Protein AF-0000000084530576 (afdb_homodimer)

Structure (mmCIF, N/CA/C/O backbone):
data_AF-0000000084530576-model_v1
#
loop_
_entity.id
_entity.type
_entity.pdbx_description
1 polymer Reductase
#
loop_
_atom_site.group_PDB
_atom_site.id
_atom_site.type_symbol
_atom_site.label_atom_id
_atom_site.label_alt_id
_atom_site.label_comp_id
_atom_site.label_asym_id
_atom_site.label_entity_id
_atom_site.label_seq_id
_atom_site.pdbx_PDB_ins_code
_atom_site.Cartn_x
_atom_site.Cartn_y
_atom_site.Cartn_z
_atom_site.occupancy
_atom_site.B_iso_or_equiv
_atom_site.auth_seq_id
_atom_site.auth_comp_id
_atom_site.auth_asym_id
_atom_site.auth_atom_id
_atom_site.pdbx_PDB_model_num
ATOM 1 N N . MET A 1 1 ? -6.867 36.406 1.87 1 74.62 1 MET A N 1
ATOM 2 C CA . MET A 1 1 ? -5.438 36.406 1.568 1 74.62 1 MET A CA 1
ATOM 3 C C . MET A 1 1 ? -5.199 36.562 0.07 1 74.62 1 MET A C 1
ATOM 5 O O . MET A 1 1 ? -6.004 36.094 -0.743 1 74.62 1 MET A O 1
ATOM 9 N N . ASP A 1 2 ? -4.359 37.438 -0.36 1 89.12 2 ASP A N 1
ATOM 10 C CA . ASP A 1 2 ? -4.094 37.719 -1.767 1 89.12 2 ASP A CA 1
ATOM 11 C C . ASP A 1 2 ? -2.906 36.906 -2.279 1 89.12 2 ASP A C 1
ATOM 13 O O . ASP A 1 2 ? -1.899 37.469 -2.709 1 89.12 2 ASP A O 1
ATOM 17 N N . VAL A 1 3 ? -3.014 35.625 -2.092 1 96.62 3 VAL A N 1
ATOM 18 C CA . VAL A 1 3 ? -1.92 34.75 -2.521 1 96.62 3 VAL A CA 1
ATOM 19 C C . VAL A 1 3 ? -2.428 33.75 -3.557 1 96.62 3 VAL A C 1
ATOM 21 O O . VAL A 1 3 ? -3.607 33.406 -3.557 1 96.62 3 VAL A O 1
ATOM 24 N N . ASP A 1 4 ? -1.547 33.344 -4.441 1 98.38 4 ASP A N 1
ATOM 25 C CA . ASP A 1 4 ? -1.799 32.312 -5.422 1 98.38 4 ASP A CA 1
ATOM 26 C C . ASP A 1 4 ? -1.25 30.969 -4.941 1 98.38 4 ASP A C 1
ATOM 28 O O . ASP A 1 4 ? -0.038 30.797 -4.793 1 98.38 4 ASP A O 1
ATOM 32 N N . VAL A 1 5 ? -2.182 30 -4.789 1 98.62 5 VAL A N 1
ATOM 33 C CA . VAL A 1 5 ? -1.772 28.719 -4.23 1 98.62 5 VAL A CA 1
ATOM 34 C C . VAL A 1 5 ? -2.143 27.594 -5.199 1 98.62 5 VAL A C 1
ATOM 36 O O . VAL A 1 5 ? -3.264 27.547 -5.707 1 98.62 5 VAL A O 1
ATOM 39 N N . CYS A 1 6 ? -1.216 26.734 -5.496 1 98.62 6 CYS A N 1
ATOM 40 C CA . CYS A 1 6 ? -1.462 25.516 -6.25 1 98.62 6 CYS A CA 1
ATOM 41 C C . CYS A 1 6 ? -1.593 24.312 -5.32 1 98.62 6 CYS A C 1
ATOM 43 O O . CYS A 1 6 ? -0.731 24.078 -4.469 1 98.62 6 CYS A O 1
ATOM 45 N N . VAL A 1 7 ? -2.699 23.594 -5.453 1 98.44 7 VAL A N 1
ATOM 46 C CA . VAL A 1 7 ? -2.891 22.344 -4.707 1 98.44 7 VAL A CA 1
ATOM 47 C C . VAL A 1 7 ? -2.822 21.156 -5.656 1 98.44 7 VAL A C 1
ATOM 49 O O . VAL A 1 7 ? -3.605 21.062 -6.605 1 98.44 7 VAL A O 1
ATOM 52 N N . ILE A 1 8 ? -1.842 20.281 -5.449 1 97.5 8 ILE A N 1
ATOM 53 C CA . ILE A 1 8 ? -1.765 19.047 -6.215 1 97.5 8 ILE A CA 1
ATOM 54 C C . ILE A 1 8 ? -2.545 17.953 -5.496 1 97.5 8 ILE A C 1
ATOM 56 O O . ILE A 1 8 ? -2.295 17.672 -4.32 1 97.5 8 ILE A O 1
ATOM 60 N N . GLY A 1 9 ? -3.455 17.281 -6.184 1 94.38 9 GLY A N 1
ATOM 61 C CA . GLY A 1 9 ? -4.426 16.406 -5.551 1 94.38 9 GLY A CA 1
ATOM 62 C C . GLY A 1 9 ? -5.637 17.141 -5.016 1 94.38 9 GLY A C 1
ATOM 63 O O . GLY A 1 9 ? -6.277 17.906 -5.738 1 94.38 9 GLY A O 1
ATOM 64 N N . GLY A 1 10 ? -6.027 16.875 -3.857 1 89.81 10 GLY A N 1
ATOM 65 C CA . GLY A 1 10 ? -7.039 17.641 -3.139 1 89.81 10 GLY A CA 1
ATOM 66 C C . GLY A 1 10 ? -8.453 17.203 -3.475 1 89.81 10 GLY A C 1
ATOM 67 O O . GLY A 1 10 ? -9.406 17.938 -3.209 1 89.81 10 GLY A O 1
ATOM 68 N N . SER A 1 11 ? -8.633 16.031 -4.023 1 82.75 11 SER A N 1
ATOM 69 C CA . SER A 1 11 ? -9.953 15.609 -4.496 1 82.75 11 SER A CA 1
ATOM 70 C C . SER A 1 11 ? -10.773 14.992 -3.373 1 82.75 11 SER A C 1
ATOM 72 O O . SER A 1 11 ? -11.992 14.867 -3.484 1 82.75 11 SER A O 1
ATOM 74 N N . ARG A 1 12 ? -10.133 14.641 -2.283 1 81.69 12 ARG A N 1
ATOM 75 C CA . ARG A 1 12 ? -10.875 13.891 -1.278 1 81.69 12 ARG A CA 1
ATOM 76 C C . ARG A 1 12 ? -10.477 14.32 0.13 1 81.69 12 ARG A C 1
ATOM 78 O O . ARG A 1 12 ? -9.414 14.906 0.33 1 81.69 12 ARG A O 1
ATOM 85 N N . TYR A 1 13 ? -11.414 14.016 0.934 1 88.06 13 TYR A N 1
ATOM 86 C CA . TYR A 1 13 ? -11.156 14.07 2.367 1 88.06 13 TYR A CA 1
ATOM 87 C C . TYR A 1 13 ? -10.703 15.461 2.791 1 88.06 13 TYR A C 1
ATOM 89 O O . TYR A 1 13 ? -11.406 16.453 2.541 1 88.06 13 TYR A O 1
ATOM 97 N N . PHE A 1 14 ? -9.586 15.555 3.484 1 93.06 14 PHE A N 1
ATOM 98 C CA . PHE A 1 14 ? -9.203 16.859 3.99 1 93.06 14 PHE A CA 1
ATOM 99 C C . PHE A 1 14 ? -8.531 17.688 2.896 1 93.06 14 PHE A C 1
ATOM 101 O O . PHE A 1 14 ? -8.367 18.906 3.039 1 93.06 14 PHE A O 1
ATOM 108 N N . GLY A 1 15 ? -8.219 17.078 1.794 1 93.75 15 GLY A N 1
ATOM 109 C CA . GLY A 1 15 ? -7.738 17.828 0.647 1 93.75 15 GLY A CA 1
ATOM 110 C C . GLY A 1 15 ? -8.781 18.75 0.059 1 93.75 15 GLY A C 1
ATOM 111 O O . GLY A 1 15 ? -8.469 19.891 -0.308 1 93.75 15 GLY A O 1
ATOM 112 N N . ARG A 1 16 ? -9.93 18.234 -0.009 1 92.75 16 ARG A N 1
ATOM 113 C CA . ARG A 1 16 ? -11.023 19.078 -0.497 1 92.75 16 ARG A CA 1
ATOM 114 C C . ARG A 1 16 ? -11.289 20.25 0.453 1 92.75 16 ARG A C 1
ATOM 116 O O . ARG A 1 16 ? -11.469 21.375 0.014 1 92.75 16 ARG A O 1
ATOM 123 N N . ARG A 1 17 ? -11.336 19.953 1.714 1 94.88 17 ARG A N 1
ATOM 124 C CA . ARG A 1 17 ? -11.531 20.969 2.729 1 94.88 17 ARG A CA 1
ATOM 125 C C . ARG A 1 17 ? -10.438 22.031 2.664 1 94.88 17 ARG A C 1
ATOM 127 O O . ARG A 1 17 ? -10.688 23.219 2.877 1 94.88 17 ARG A O 1
ATOM 134 N N . LEU A 1 18 ? -9.258 21.594 2.402 1 97.69 18 LEU A N 1
ATOM 135 C CA . LEU A 1 18 ? -8.125 22.516 2.246 1 97.69 18 LEU A CA 1
ATOM 136 C C . LEU A 1 18 ? -8.391 23.516 1.132 1 97.69 18 LEU A C 1
ATOM 138 O O . LEU A 1 18 ? -8.18 24.719 1.314 1 97.69 18 LEU A O 1
ATOM 142 N N . ILE A 1 19 ? -8.859 23.016 0.015 1 97.44 19 ILE A N 1
ATOM 143 C CA . ILE A 1 19 ? -9.148 23.875 -1.129 1 97.44 19 ILE A CA 1
ATOM 144 C C . ILE A 1 19 ? -10.203 24.906 -0.746 1 97.44 19 ILE A C 1
ATOM 146 O O . ILE A 1 19 ? -10.055 26.094 -1.036 1 97.44 19 ILE A O 1
ATOM 150 N N . GLU A 1 20 ? -11.203 24.484 -0.047 1 96.25 20 GLU A N 1
ATOM 151 C CA . GLU A 1 20 ? -12.281 25.375 0.386 1 96.25 20 GLU A CA 1
ATOM 152 C C . GLU A 1 20 ? -11.766 26.406 1.387 1 96.25 20 GLU A C 1
ATOM 154 O O . GLU A 1 20 ? -12.125 27.594 1.308 1 96.25 20 GLU A O 1
ATOM 159 N N . GLU A 1 21 ? -10.953 25.953 2.314 1 96.56 21 GLU A N 1
ATOM 160 C CA . GLU A 1 21 ? -10.367 26.844 3.303 1 96.56 21 GLU A CA 1
ATOM 161 C C . GLU A 1 21 ? -9.555 27.953 2.631 1 96.56 21 GLU A C 1
ATOM 163 O O . GLU A 1 21 ? -9.672 29.125 2.99 1 96.56 21 GLU A O 1
ATOM 168 N N . LEU A 1 22 ? -8.734 27.609 1.677 1 97.94 22 LEU A N 1
ATOM 169 C CA . LEU A 1 22 ? -7.898 28.562 0.954 1 97.94 22 LEU A CA 1
ATOM 170 C C . LEU A 1 22 ? -8.75 29.547 0.164 1 97.94 22 LEU A C 1
ATOM 172 O O . LEU A 1 22 ? -8.547 30.766 0.248 1 97.94 22 LEU A O 1
ATOM 176 N N . ARG A 1 23 ? -9.719 29.047 -0.549 1 96.88 23 ARG A N 1
ATOM 177 C CA . ARG A 1 23 ? -10.625 29.859 -1.346 1 96.88 23 ARG A CA 1
ATOM 178 C C . ARG A 1 23 ? -11.367 30.859 -0.471 1 96.88 23 ARG A C 1
ATOM 180 O O . ARG A 1 23 ? -11.422 32.062 -0.79 1 96.88 23 ARG A O 1
ATOM 187 N N . ASP A 1 24 ? -11.867 30.391 0.587 1 96.12 24 ASP A N 1
ATOM 188 C CA . ASP A 1 24 ? -12.688 31.219 1.469 1 96.12 24 ASP A CA 1
ATOM 189 C C . ASP A 1 24 ? -11.836 32.281 2.18 1 96.12 24 ASP A C 1
ATOM 191 O O . ASP A 1 24 ? -12.352 33.312 2.617 1 96.12 24 ASP A O 1
ATOM 195 N N . ALA A 1 25 ? -10.617 32 2.312 1 96.12 25 ALA A N 1
ATOM 196 C CA . ALA A 1 25 ? -9.688 32.969 2.918 1 96.12 25 ALA A CA 1
ATOM 197 C C . ALA A 1 25 ? -9.242 34 1.902 1 96.12 25 ALA A C 1
ATOM 199 O O . ALA A 1 25 ? -8.469 34.906 2.234 1 96.12 25 ALA A O 1
ATOM 200 N N . GLY A 1 26 ? -9.633 33.812 0.616 1 96.44 26 GLY A N 1
ATOM 201 C CA . GLY A 1 26 ? -9.375 34.844 -0.383 1 96.44 26 GLY A CA 1
ATOM 202 C C . GLY A 1 26 ? -8.227 34.5 -1.309 1 96.44 26 GLY A C 1
ATOM 203 O O . GLY A 1 26 ? -7.824 35.344 -2.135 1 96.44 26 GLY A O 1
ATOM 204 N N . ALA A 1 27 ? -7.684 33.312 -1.252 1 97.88 27 ALA A N 1
ATOM 205 C CA . ALA A 1 27 ? -6.59 32.906 -2.131 1 97.88 27 ALA A CA 1
ATOM 206 C C . ALA A 1 27 ? -7.102 32.594 -3.529 1 97.88 27 ALA A C 1
ATOM 208 O O . ALA A 1 27 ? -8.258 32.188 -3.693 1 97.88 27 ALA A O 1
ATOM 209 N N . THR A 1 28 ? -6.297 32.906 -4.508 1 98.25 28 THR A N 1
ATOM 210 C CA . THR A 1 28 ? -6.496 32.312 -5.828 1 98.25 28 THR A CA 1
ATOM 211 C C . THR A 1 28 ? -5.969 30.875 -5.863 1 98.25 28 THR A C 1
ATOM 213 O O . THR A 1 28 ? -4.77 30.656 -5.691 1 98.25 28 THR A O 1
ATOM 216 N N . VAL A 1 29 ? -6.91 29.922 -6.094 1 98.38 29 VAL A N 1
ATOM 217 C CA . VAL A 1 29 ? -6.531 28.516 -5.941 1 98.38 29 VAL A CA 1
ATOM 218 C C . VAL A 1 29 ? -6.543 27.828 -7.301 1 98.38 29 VAL A C 1
ATOM 220 O O . VAL A 1 29 ? -7.516 27.938 -8.055 1 98.38 29 VAL A O 1
ATOM 223 N N . THR A 1 30 ? -5.461 27.141 -7.668 1 98.25 30 THR A N 1
ATOM 224 C CA . THR A 1 30 ? -5.359 26.219 -8.789 1 98.25 30 THR A CA 1
ATOM 225 C C . THR A 1 30 ? -5.188 24.781 -8.289 1 98.25 30 THR A C 1
ATOM 227 O O . THR A 1 30 ? -4.312 24.5 -7.465 1 98.25 30 THR A O 1
ATOM 230 N N . VAL A 1 31 ? -6.043 23.938 -8.781 1 98.06 31 VAL A N 1
ATOM 231 C CA . VAL A 1 31 ? -5.977 22.531 -8.406 1 98.06 31 VAL A CA 1
ATOM 232 C C . VAL A 1 31 ? -5.445 21.703 -9.578 1 98.06 31 VAL A C 1
ATOM 234 O O . VAL A 1 31 ? -5.887 21.875 -10.719 1 98.06 31 VAL A O 1
ATOM 237 N N . VAL A 1 32 ? -4.457 20.797 -9.297 1 97 32 VAL A N 1
ATOM 238 C CA . VAL A 1 32 ? -3.9 19.906 -10.305 1 97 32 VAL A CA 1
ATOM 239 C C . VAL A 1 32 ? -4.152 18.453 -9.906 1 97 32 VAL A C 1
ATOM 241 O O . VAL A 1 32 ? -3.654 17.984 -8.875 1 97 32 VAL A O 1
ATOM 244 N N . ASN A 1 33 ? -4.844 17.75 -10.617 1 93.25 33 ASN A N 1
ATOM 245 C CA . ASN A 1 33 ? -5.031 16.312 -10.414 1 93.25 33 ASN A CA 1
ATOM 246 C C . ASN A 1 33 ? -5.57 15.641 -11.664 1 93.25 33 ASN A C 1
ATOM 248 O O . ASN A 1 33 ? -5.684 16.266 -12.719 1 93.25 33 ASN A O 1
ATOM 252 N N . ARG A 1 34 ? -5.895 14.352 -11.625 1 82.94 34 ARG A N 1
ATOM 253 C CA . ARG A 1 34 ? -6.273 13.547 -12.789 1 82.94 34 ARG A CA 1
ATOM 254 C C . ARG A 1 34 ? -7.738 13.758 -13.148 1 82.94 34 ARG A C 1
ATOM 256 O O . ARG A 1 34 ? -8.195 13.32 -14.203 1 82.94 34 ARG A O 1
ATOM 263 N N . GLY A 1 35 ? -8.5 14.391 -12.312 1 81.06 35 GLY A N 1
ATOM 264 C CA . GLY A 1 35 ? -9.875 14.766 -12.625 1 81.06 35 GLY A CA 1
AT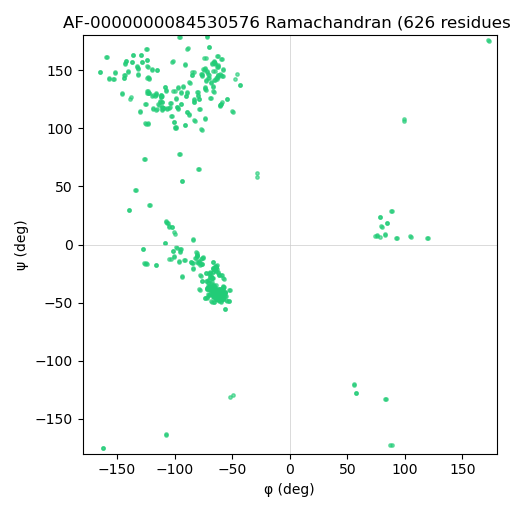OM 265 C C . GLY A 1 35 ? -10.875 13.688 -12.281 1 81.06 35 GLY A C 1
ATOM 266 O O . GLY A 1 35 ? -11.898 13.539 -12.953 1 81.06 35 GLY A O 1
ATOM 267 N N . SER A 1 36 ? -10.57 12.898 -11.297 1 73.62 36 SER A N 1
ATOM 268 C CA . SER A 1 36 ? -11.492 11.844 -10.883 1 73.62 36 SER A CA 1
ATOM 269 C C . SER A 1 36 ? -12.734 12.438 -10.227 1 73.62 36 SER A C 1
ATOM 271 O O . SER A 1 36 ? -13.797 11.805 -10.219 1 73.62 36 SER A O 1
ATOM 273 N N . THR A 1 37 ? -12.594 13.609 -9.617 1 78.94 37 THR A N 1
ATOM 274 C CA . THR A 1 37 ? -13.695 14.344 -9 1 78.94 37 THR A CA 1
ATOM 275 C C . THR A 1 37 ? -13.672 15.805 -9.43 1 78.94 37 THR A C 1
ATOM 277 O O . THR A 1 37 ? -12.602 16.375 -9.648 1 78.94 37 THR A O 1
ATOM 280 N N . PRO A 1 38 ? -14.859 16.297 -9.539 1 86 38 PRO A N 1
ATOM 281 C CA . PRO A 1 38 ? -14.891 17.719 -9.875 1 86 38 PRO A CA 1
ATOM 282 C C . PRO A 1 38 ? -14.25 18.594 -8.805 1 86 38 PRO A C 1
ATOM 284 O O . PRO A 1 38 ? -14.391 18.312 -7.609 1 86 38 PRO A O 1
ATOM 287 N N . ALA A 1 39 ? -13.602 19.641 -9.289 1 90.19 39 ALA A N 1
ATOM 288 C CA . ALA A 1 39 ? -13.047 20.609 -8.352 1 90.19 39 ALA A CA 1
ATOM 289 C C . ALA A 1 39 ? -14.148 21.469 -7.734 1 90.19 39 ALA A C 1
ATOM 291 O O . ALA A 1 39 ? -15.188 21.688 -8.352 1 90.19 39 ALA A O 1
ATOM 292 N N . PRO A 1 40 ? -13.938 21.953 -6.523 1 91.56 40 PRO A N 1
ATOM 293 C CA . PRO A 1 40 ? -14.898 22.891 -5.949 1 91.56 40 PRO A CA 1
ATOM 294 C C . PRO A 1 40 ? -15.086 24.141 -6.801 1 91.56 40 PRO A C 1
ATOM 296 O O . PRO A 1 40 ? -14.164 24.562 -7.508 1 91.56 40 PRO A O 1
ATOM 299 N N . PRO A 1 41 ? -16.312 24.719 -6.723 1 93.25 41 PRO A N 1
ATOM 300 C CA . PRO A 1 41 ? -16.516 25.969 -7.469 1 93.25 41 PRO A CA 1
ATOM 301 C C . PRO A 1 41 ? -15.57 27.078 -7.027 1 93.25 41 PRO A C 1
ATOM 303 O O . PRO A 1 41 ? -15.211 27.172 -5.848 1 93.25 41 PRO A O 1
ATOM 306 N N . GLY A 1 42 ? -15.172 27.906 -7.977 1 95.31 42 GLY A N 1
ATOM 307 C CA . GLY A 1 42 ? -14.398 29.094 -7.641 1 95.31 42 GLY A CA 1
ATOM 308 C C . GLY A 1 42 ? -12.906 28.859 -7.719 1 95.31 42 GLY A C 1
ATOM 309 O O . GLY A 1 42 ? -12.117 29.75 -7.371 1 95.31 42 GLY A O 1
ATOM 310 N N . VAL A 1 43 ? -12.492 27.641 -8.188 1 96.81 43 VAL A N 1
ATOM 311 C CA . VAL A 1 43 ? -11.062 27.375 -8.312 1 96.81 43 VAL A CA 1
ATOM 312 C C . VAL A 1 43 ? -10.727 26.984 -9.742 1 96.81 43 VAL A C 1
ATOM 314 O O . VAL A 1 43 ? -11.609 26.594 -10.508 1 96.81 43 VAL A O 1
ATOM 317 N N . THR A 1 44 ? -9.516 27.234 -10.18 1 97.25 44 THR A N 1
ATOM 318 C CA . THR A 1 44 ? -9.016 26.766 -11.469 1 97.25 44 THR A CA 1
ATOM 319 C C . THR A 1 44 ? -8.586 25.312 -11.398 1 97.25 44 THR A C 1
ATOM 321 O O . THR A 1 44 ? -7.891 24.906 -10.469 1 97.25 44 THR A O 1
ATOM 324 N N . HIS A 1 45 ? -9.062 24.562 -12.352 1 97.44 45 HIS A N 1
ATOM 325 C CA . HIS A 1 45 ? -8.719 23.141 -12.391 1 97.44 45 HIS A CA 1
ATOM 326 C C . HIS A 1 45 ? -7.84 22.828 -13.594 1 97.44 45 HIS A C 1
ATOM 328 O O . HIS A 1 45 ? -8.219 23.078 -14.734 1 97.44 45 HIS A O 1
ATOM 334 N N . LEU A 1 46 ? -6.691 22.266 -13.344 1 97.12 46 LEU A N 1
ATOM 335 C CA . LEU A 1 46 ? -5.789 21.75 -14.359 1 97.12 46 LEU A CA 1
ATOM 336 C C . LEU A 1 46 ? -5.711 20.219 -14.281 1 97.12 46 LEU A C 1
ATOM 338 O O . LEU A 1 46 ? -5.387 19.672 -13.227 1 97.12 46 LEU A O 1
ATOM 342 N N . ARG A 1 47 ? -5.926 19.594 -15.391 1 94 47 ARG A N 1
ATOM 343 C CA . ARG A 1 47 ? -5.906 18.125 -15.414 1 94 47 ARG A CA 1
ATOM 344 C C . ARG A 1 47 ? -4.531 17.609 -15.812 1 94 47 ARG A C 1
ATOM 346 O O . ARG A 1 47 ? -4.027 17.922 -16.891 1 94 47 ARG A O 1
ATOM 353 N N . ALA A 1 48 ? -3.885 16.812 -14.93 1 92.56 48 ALA A N 1
ATOM 354 C CA . ALA A 1 48 ? -2.598 16.172 -15.211 1 92.56 48 ALA A CA 1
ATOM 355 C C . ALA A 1 48 ? -2.301 15.062 -14.211 1 92.56 48 ALA A C 1
ATOM 357 O O . ALA A 1 48 ? -2.721 15.133 -13.055 1 92.56 48 ALA A O 1
ATOM 358 N N . ASP A 1 49 ? -1.592 14.07 -14.703 1 85.5 49 ASP A N 1
ATOM 359 C CA . ASP A 1 49 ? -0.993 13.07 -13.836 1 85.5 49 ASP A CA 1
ATOM 360 C C . ASP A 1 49 ? 0.339 13.555 -13.266 1 85.5 49 ASP A C 1
ATOM 362 O O . ASP A 1 49 ? 1.272 13.836 -14.016 1 85.5 49 ASP A O 1
ATOM 366 N N . ARG A 1 50 ? 0.388 13.57 -11.969 1 90.56 50 ARG A N 1
ATOM 367 C CA . ARG A 1 50 ? 1.582 14.117 -11.328 1 90.56 50 ARG A CA 1
ATOM 368 C C . ARG A 1 50 ? 2.809 13.266 -11.648 1 90.56 50 ARG A C 1
ATOM 370 O O . ARG A 1 50 ? 3.943 13.727 -11.5 1 90.56 50 ARG A O 1
ATOM 377 N N . ASN A 1 51 ? 2.617 12.023 -12.016 1 85.81 51 ASN A N 1
ATOM 378 C CA . ASN A 1 51 ? 3.729 11.133 -12.32 1 85.81 51 ASN A CA 1
ATOM 379 C C . ASN A 1 51 ? 4.289 11.383 -13.719 1 85.81 51 ASN A C 1
ATOM 381 O O . ASN A 1 51 ? 5.359 10.891 -14.062 1 85.81 51 ASN A O 1
ATOM 385 N N . ASP A 1 52 ? 3.588 12.07 -14.461 1 86.44 52 ASP A N 1
ATOM 386 C CA . ASP A 1 52 ? 4.004 12.422 -15.812 1 86.44 52 ASP A CA 1
ATOM 387 C C . ASP A 1 52 ? 4.57 13.844 -15.859 1 86.44 52 ASP A C 1
ATOM 389 O O . ASP A 1 52 ? 3.814 14.812 -15.961 1 86.44 52 ASP A O 1
ATOM 393 N N . GLU A 1 53 ? 5.863 13.938 -15.859 1 92.94 53 GLU A N 1
ATOM 394 C CA . GLU A 1 53 ? 6.527 15.234 -15.797 1 92.94 53 GLU A CA 1
ATOM 395 C C . GLU A 1 53 ? 6.125 16.125 -16.969 1 92.94 53 GLU A C 1
ATOM 397 O O . GLU A 1 53 ? 5.855 17.312 -16.797 1 92.94 53 GLU A O 1
ATOM 402 N N . GLY A 1 54 ? 6.109 15.523 -18.172 1 93.44 54 GLY A N 1
ATOM 403 C CA . GLY A 1 54 ? 5.711 16.281 -19.359 1 93.44 54 GLY A CA 1
ATOM 404 C C . GLY A 1 54 ? 4.293 16.828 -19.266 1 93.44 54 GLY A C 1
ATOM 405 O O . GLY A 1 54 ? 4.051 18 -19.562 1 93.44 54 GLY A O 1
ATOM 406 N N . ALA A 1 55 ? 3.385 15.984 -18.844 1 89.44 55 ALA A N 1
ATOM 407 C CA . ALA A 1 55 ? 1.986 16.375 -18.703 1 89.44 55 ALA A CA 1
ATOM 408 C C . ALA A 1 55 ? 1.832 17.469 -17.656 1 89.44 55 ALA A C 1
ATOM 410 O O . ALA A 1 55 ? 1.038 18.406 -17.828 1 89.44 55 ALA A O 1
ATOM 411 N N . LEU A 1 56 ? 2.58 17.375 -16.594 1 95.06 56 LEU A N 1
ATOM 412 C CA . LEU A 1 56 ? 2.533 18.375 -15.523 1 95.06 56 LEU A CA 1
ATOM 413 C C . LEU A 1 56 ? 3.023 19.734 -16.016 1 95.06 56 LEU A C 1
ATOM 415 O O . LEU A 1 56 ? 2.379 20.75 -15.781 1 95.06 56 LEU A O 1
ATOM 419 N N . ARG A 1 57 ? 4.086 19.75 -16.719 1 96.69 57 ARG A N 1
ATOM 420 C CA . ARG A 1 57 ? 4.633 20.984 -17.266 1 96.69 57 ARG A CA 1
ATOM 421 C C . ARG A 1 57 ? 3.658 21.625 -18.234 1 96.69 57 ARG A C 1
ATOM 423 O O . ARG A 1 57 ? 3.459 22.844 -18.219 1 96.69 57 ARG A O 1
ATOM 430 N N . ALA A 1 58 ? 3.129 20.766 -19.078 1 96.38 58 ALA A N 1
ATOM 431 C CA . ALA A 1 58 ? 2.191 21.266 -20.078 1 96.38 58 ALA A CA 1
ATOM 432 C C . ALA A 1 58 ? 0.968 21.891 -19.406 1 96.38 58 ALA A C 1
ATOM 434 O O . ALA A 1 58 ? 0.518 22.969 -19.812 1 96.38 58 ALA A O 1
ATOM 435 N N . ALA A 1 59 ? 0.444 21.234 -18.422 1 96.69 59 ALA A N 1
ATOM 436 C CA . ALA A 1 59 ? -0.755 21.719 -17.734 1 96.69 59 ALA A CA 1
ATOM 437 C C . ALA A 1 59 ? -0.49 23.031 -17.016 1 96.69 59 ALA A C 1
ATOM 439 O O . ALA A 1 59 ? -1.345 23.922 -17 1 96.69 59 ALA A O 1
ATOM 440 N N . LEU A 1 60 ? 0.654 23.141 -16.422 1 97.69 60 LEU A N 1
ATOM 441 C CA . LEU A 1 60 ? 0.994 24.312 -15.633 1 97.69 60 LEU A CA 1
ATOM 442 C C . LEU A 1 60 ? 1.343 25.5 -16.547 1 97.69 60 LEU A C 1
ATOM 444 O O . LEU A 1 60 ? 1.188 26.656 -16.141 1 97.69 60 LEU A O 1
ATOM 448 N N . ALA A 1 61 ? 1.911 25.156 -17.703 1 96.19 61 ALA A N 1
ATOM 449 C CA . ALA A 1 61 ? 2.35 26.203 -18.625 1 96.19 61 ALA A CA 1
ATOM 450 C C . ALA A 1 61 ? 3.309 27.172 -17.953 1 96.19 61 ALA A C 1
ATOM 452 O O . ALA A 1 61 ? 4.316 26.766 -17.375 1 96.19 61 ALA A O 1
ATOM 453 N N . ASP A 1 62 ? 2.879 28.516 -17.953 1 96.38 62 ASP A N 1
ATOM 454 C CA . ASP A 1 62 ? 3.781 29.516 -17.406 1 96.38 62 ASP A CA 1
ATOM 455 C C . ASP A 1 62 ? 3.301 30 -16.031 1 96.38 62 ASP A C 1
ATOM 457 O O . ASP A 1 62 ? 3.783 31.016 -15.523 1 96.38 62 ASP A O 1
ATOM 461 N N . ARG A 1 63 ? 2.484 29.266 -15.445 1 98 63 ARG A N 1
ATOM 462 C CA . ARG A 1 63 ? 1.907 29.688 -14.172 1 98 63 ARG A CA 1
ATOM 463 C C . ARG A 1 63 ? 2.949 29.641 -13.055 1 98 63 ARG A C 1
ATOM 465 O O . ARG A 1 63 ? 3.795 28.75 -13.023 1 98 63 ARG A O 1
ATOM 472 N N . ARG A 1 64 ? 2.793 30.656 -12.188 1 98.31 64 ARG A N 1
ATOM 473 C CA . ARG A 1 64 ? 3.582 30.734 -10.961 1 98.31 64 ARG A CA 1
ATOM 474 C C . ARG A 1 64 ? 2.68 30.828 -9.734 1 98.31 64 ARG A C 1
ATOM 476 O O . ARG A 1 64 ? 1.533 31.266 -9.836 1 98.31 64 ARG A O 1
ATOM 483 N N . PHE A 1 65 ? 3.258 30.469 -8.586 1 98.75 65 PHE A N 1
ATOM 484 C CA . PHE A 1 65 ? 2.469 30.422 -7.363 1 98.75 65 PHE A CA 1
ATOM 485 C C . PHE A 1 65 ? 3.271 30.953 -6.18 1 98.75 65 PHE A C 1
ATOM 487 O O . PHE A 1 65 ? 4.496 30.812 -6.148 1 98.75 65 PHE A O 1
ATOM 494 N N . ASP A 1 66 ? 2.559 31.531 -5.254 1 98.5 66 ASP A N 1
ATOM 495 C CA . ASP A 1 66 ? 3.209 31.922 -4.004 1 98.5 66 ASP A CA 1
ATOM 496 C C . ASP A 1 66 ? 3.559 30.688 -3.17 1 98.5 66 ASP A C 1
ATOM 498 O O . ASP A 1 66 ? 4.562 30.688 -2.451 1 98.5 66 ASP A O 1
ATOM 502 N N . ALA A 1 67 ? 2.703 29.672 -3.287 1 98.69 67 ALA A N 1
ATOM 503 C CA . ALA A 1 67 ? 2.932 28.406 -2.584 1 98.69 67 ALA A CA 1
ATOM 504 C C . ALA A 1 67 ? 2.309 27.234 -3.342 1 98.69 67 ALA A C 1
ATOM 506 O O . ALA A 1 67 ? 1.301 27.406 -4.031 1 98.69 67 ALA A O 1
ATOM 507 N N . VAL A 1 68 ? 2.924 26.094 -3.227 1 98.81 68 VAL A N 1
ATOM 508 C CA . VAL A 1 68 ? 2.383 24.828 -3.701 1 98.81 68 VAL A CA 1
ATOM 509 C C . VAL A 1 68 ? 2.16 23.875 -2.521 1 98.81 68 VAL A C 1
ATOM 511 O O . VAL A 1 68 ? 3.039 23.734 -1.668 1 98.81 68 VAL A O 1
ATOM 514 N N . ILE A 1 69 ? 0.958 23.328 -2.424 1 98.81 69 ILE A N 1
ATOM 515 C CA . ILE A 1 69 ? 0.652 22.297 -1.432 1 98.81 69 ILE A CA 1
ATOM 516 C C . ILE A 1 69 ? 0.431 20.953 -2.129 1 98.81 69 ILE A C 1
ATOM 518 O O . ILE A 1 69 ? -0.53 20.797 -2.885 1 98.81 69 ILE A O 1
ATOM 522 N N . ASP A 1 70 ? 1.293 20.016 -1.847 1 98.44 70 ASP A N 1
ATOM 523 C CA . ASP A 1 70 ? 1.274 18.703 -2.492 1 98.44 70 ASP A CA 1
ATOM 524 C C . ASP A 1 70 ? 0.669 17.641 -1.571 1 98.44 70 ASP A C 1
ATOM 526 O O . ASP A 1 70 ? 1.315 17.203 -0.621 1 98.44 70 ASP A O 1
ATOM 530 N N . GLN A 1 71 ? -0.534 17.172 -1.952 1 96.38 71 GLN A N 1
ATOM 531 C CA . GLN A 1 71 ? -1.287 16.25 -1.109 1 96.38 71 GLN A CA 1
ATOM 532 C C . GLN A 1 71 ? -1.023 14.797 -1.509 1 96.38 71 GLN A C 1
ATOM 534 O O . GLN A 1 71 ? -1.438 13.867 -0.81 1 96.38 71 GLN A O 1
ATOM 539 N N . VAL A 1 72 ? -0.236 14.609 -2.596 1 94.81 72 VAL A N 1
ATOM 540 C CA . VAL A 1 72 ? -0.218 13.258 -3.143 1 94.81 72 VAL A CA 1
ATOM 541 C C . VAL A 1 72 ? 1.204 12.883 -3.557 1 94.81 72 VAL A C 1
ATOM 543 O O . VAL A 1 72 ? 1.403 12.164 -4.535 1 94.81 72 VAL A O 1
ATOM 546 N N . CYS A 1 73 ? 2.182 13.398 -2.938 1 96.38 73 CYS A N 1
ATOM 547 C CA . CYS A 1 73 ? 3.566 12.977 -3.127 1 96.38 73 CYS A CA 1
ATOM 548 C C . CYS A 1 73 ? 3.928 11.844 -2.172 1 96.38 73 CYS A C 1
ATOM 550 O O . CYS A 1 73 ? 4.062 12.062 -0.966 1 96.38 73 CYS A O 1
ATOM 552 N N . TYR A 1 74 ? 4.207 10.633 -2.729 1 94.94 74 TYR A N 1
ATOM 553 C CA . TYR A 1 74 ? 4.344 9.453 -1.879 1 94.94 74 TYR A CA 1
ATOM 554 C C . TYR A 1 74 ? 5.762 8.898 -1.947 1 94.94 74 TYR A C 1
ATOM 556 O O . TYR A 1 74 ? 6.164 8.102 -1.095 1 94.94 74 TYR A O 1
ATOM 564 N N . THR A 1 75 ? 6.539 9.273 -2.969 1 95.94 75 THR A N 1
ATOM 565 C CA . THR A 1 75 ? 7.824 8.633 -3.217 1 95.94 75 THR A CA 1
ATOM 566 C C . THR A 1 75 ? 8.891 9.672 -3.543 1 95.94 75 THR A C 1
ATOM 568 O O . THR A 1 75 ? 8.57 10.805 -3.912 1 95.94 75 THR A O 1
ATOM 571 N N . PRO A 1 76 ? 10.211 9.258 -3.441 1 97.44 76 PRO A N 1
ATOM 572 C CA . PRO A 1 76 ? 11.266 10.203 -3.807 1 97.44 76 PRO A CA 1
ATOM 573 C C . PRO A 1 76 ? 11.297 10.508 -5.301 1 97.44 76 PRO A C 1
ATOM 575 O O . PRO A 1 76 ? 11.727 11.594 -5.707 1 97.44 76 PRO A O 1
ATOM 578 N N . VAL A 1 77 ? 10.836 9.586 -6.102 1 95.5 77 VAL A N 1
ATOM 579 C CA . VAL A 1 77 ? 10.781 9.828 -7.539 1 95.5 77 VAL A CA 1
ATOM 580 C C . VAL A 1 77 ? 9.781 10.938 -7.836 1 95.5 77 VAL A C 1
ATOM 582 O O . VAL A 1 77 ? 10.062 11.844 -8.625 1 95.5 77 VAL A O 1
ATOM 585 N N . GLN A 1 78 ? 8.664 10.844 -7.219 1 96.12 78 GLN A N 1
ATOM 586 C CA . GLN A 1 78 ? 7.664 11.898 -7.363 1 96.12 78 GLN A CA 1
ATOM 587 C C . GLN A 1 78 ? 8.188 13.234 -6.852 1 96.12 78 GLN A C 1
ATOM 589 O O . GLN A 1 78 ? 7.941 14.281 -7.457 1 96.12 78 GLN A O 1
ATOM 594 N N . ALA A 1 79 ? 8.906 13.188 -5.719 1 98.44 79 ALA A N 1
ATOM 595 C CA . ALA A 1 79 ? 9.508 14.391 -5.141 1 98.44 79 ALA A CA 1
ATOM 596 C C . ALA A 1 79 ? 10.516 15.016 -6.105 1 98.44 79 ALA A C 1
ATOM 598 O O . ALA A 1 79 ? 10.555 16.234 -6.262 1 98.44 79 ALA A O 1
ATOM 599 N N . ALA A 1 80 ? 11.258 14.211 -6.754 1 98.12 80 ALA A N 1
ATOM 600 C CA . ALA A 1 80 ? 12.25 14.695 -7.715 1 98.12 80 ALA A CA 1
ATOM 601 C C . ALA A 1 80 ? 11.57 15.383 -8.891 1 98.12 80 ALA A C 1
ATOM 603 O O . ALA A 1 80 ? 12.016 16.453 -9.336 1 98.12 80 ALA A O 1
ATOM 604 N N . VAL A 1 81 ? 10.555 14.789 -9.367 1 97.25 81 VAL A N 1
ATOM 605 C CA . VAL A 1 81 ? 9.789 15.391 -10.461 1 97.25 81 VAL A CA 1
ATOM 606 C C . VAL A 1 81 ? 9.25 16.75 -10.023 1 97.25 81 VAL A C 1
ATOM 608 O O . VAL A 1 81 ? 9.359 17.734 -10.766 1 97.25 81 VAL A O 1
ATOM 611 N N . ALA A 1 82 ? 8.703 16.797 -8.844 1 98.25 82 ALA A N 1
ATOM 612 C CA . ALA A 1 82 ? 8.148 18.047 -8.328 1 98.25 82 ALA A CA 1
ATOM 613 C C . ALA A 1 82 ? 9.234 19.125 -8.211 1 98.25 82 ALA A C 1
ATOM 615 O O . ALA A 1 82 ? 9.016 20.281 -8.562 1 98.25 82 ALA A O 1
ATOM 616 N N . ALA A 1 83 ? 10.383 18.75 -7.715 1 98.56 83 ALA A N 1
ATOM 617 C CA . ALA A 1 83 ? 11.492 19.688 -7.562 1 98.56 83 ALA A CA 1
ATOM 618 C C . ALA A 1 83 ? 11.883 20.297 -8.906 1 98.56 83 ALA A C 1
ATOM 620 O O . ALA A 1 83 ? 12.156 21.5 -8.992 1 98.56 83 ALA A O 1
ATOM 621 N N . ARG A 1 84 ? 11.867 19.469 -9.945 1 98.06 84 ARG A N 1
ATOM 622 C CA . ARG A 1 84 ? 12.227 19.953 -11.273 1 98.06 84 ARG A CA 1
ATOM 623 C C . ARG A 1 84 ? 11.125 20.828 -11.859 1 98.06 84 ARG A C 1
ATOM 625 O O . ARG A 1 84 ? 11.398 21.922 -12.359 1 98.06 84 ARG A O 1
ATOM 632 N N . VAL A 1 85 ? 9.914 20.406 -11.766 1 98.12 85 VAL A N 1
ATOM 633 C CA . VAL A 1 85 ? 8.789 21.047 -12.438 1 98.12 85 VAL A CA 1
ATOM 634 C C . VAL A 1 85 ? 8.492 22.391 -11.781 1 98.12 85 VAL A C 1
ATOM 636 O O . VAL A 1 85 ? 8.156 23.359 -12.469 1 98.12 85 VAL A O 1
ATOM 639 N N . PHE A 1 86 ? 8.656 22.453 -10.516 1 98.44 86 PHE A N 1
ATOM 640 C CA . PHE A 1 86 ? 8.234 23.656 -9.812 1 98.44 86 PHE A CA 1
ATOM 641 C C . PHE A 1 86 ? 9.422 24.562 -9.523 1 98.44 86 PHE A C 1
ATOM 643 O O . PHE A 1 86 ? 9.289 25.547 -8.805 1 98.44 86 PHE A O 1
ATOM 650 N N . ALA A 1 87 ? 10.516 24.109 -10.203 1 96.94 87 ALA A N 1
ATOM 651 C CA . ALA A 1 87 ? 11.664 25 -10.133 1 96.94 87 ALA A CA 1
ATOM 652 C C . ALA A 1 87 ? 11.336 26.359 -10.727 1 96.94 87 ALA A C 1
ATOM 654 O O . ALA A 1 87 ? 10.844 26.453 -11.852 1 96.94 87 ALA A O 1
ATOM 655 N N . ASP A 1 88 ? 11.398 27.422 -10 1 95.88 88 ASP A N 1
ATOM 656 C CA . ASP A 1 88 ? 11.18 28.812 -10.391 1 95.88 88 ASP A CA 1
ATOM 657 C C . ASP A 1 88 ? 9.688 29.125 -10.508 1 95.88 88 ASP A C 1
ATOM 659 O O . ASP A 1 88 ? 9.297 30.141 -11.102 1 95.88 88 ASP A O 1
ATOM 663 N N . ARG A 1 89 ? 8.867 28.188 -10.125 1 98.25 89 ARG A N 1
ATOM 664 C CA . ARG A 1 89 ? 7.426 28.406 -10.203 1 98.25 89 ARG A CA 1
ATOM 665 C C . ARG A 1 89 ? 6.844 28.719 -8.828 1 98.25 89 ARG A C 1
ATOM 667 O O . ARG A 1 89 ? 5.703 29.172 -8.719 1 98.25 89 ARG A O 1
ATOM 674 N N . THR A 1 90 ? 7.605 28.5 -7.848 1 98.62 90 THR A N 1
ATOM 675 C CA . THR A 1 90 ? 7.148 28.797 -6.496 1 98.62 90 THR A CA 1
ATOM 676 C C . THR A 1 90 ? 8.336 29 -5.555 1 98.62 90 THR A C 1
ATOM 678 O O . THR A 1 90 ? 9.352 28.312 -5.68 1 98.62 90 THR A O 1
ATOM 681 N N . PRO A 1 91 ? 8.266 29.891 -4.656 1 98.19 91 PRO A N 1
ATOM 682 C CA . PRO A 1 91 ? 9.297 30 -3.625 1 98.19 91 PRO A CA 1
ATOM 683 C C . PRO A 1 91 ? 9.078 29.062 -2.447 1 98.19 91 PRO A C 1
ATOM 685 O O . PRO A 1 91 ? 9.969 28.875 -1.621 1 98.19 91 PRO A O 1
ATOM 688 N N . ARG A 1 92 ? 7.863 28.531 -2.338 1 98.5 92 ARG A N 1
ATOM 689 C CA . ARG A 1 92 ? 7.488 27.766 -1.15 1 98.5 92 ARG A CA 1
ATOM 690 C C . ARG A 1 92 ? 6.703 26.516 -1.525 1 98.5 92 ARG A C 1
ATOM 692 O O . ARG A 1 92 ? 5.707 26.594 -2.25 1 98.5 92 ARG A O 1
ATOM 699 N N . TYR A 1 93 ? 7.137 25.359 -1.058 1 98.81 93 TYR A N 1
ATOM 700 C CA . TYR A 1 93 ? 6.531 24.062 -1.329 1 98.81 93 TYR A CA 1
ATOM 701 C C . TYR A 1 93 ? 6.215 23.328 -0.032 1 98.81 93 TYR A C 1
ATOM 703 O O . TYR A 1 93 ? 7.105 23.094 0.79 1 98.81 93 TYR A O 1
ATOM 711 N N . LEU A 1 94 ? 4.898 23.016 0.132 1 98.81 94 LEU A N 1
ATOM 712 C CA . LEU A 1 94 ? 4.441 22.266 1.294 1 98.81 94 LEU A CA 1
ATOM 713 C C . LEU A 1 94 ? 4.152 20.812 0.921 1 98.81 94 LEU A C 1
ATOM 715 O O . LEU A 1 94 ? 3.338 20.547 0.034 1 98.81 94 LEU A O 1
ATOM 719 N N . LEU A 1 95 ? 4.824 19.906 1.585 1 98.75 95 LEU A N 1
ATOM 720 C CA . LEU A 1 95 ? 4.559 18.484 1.443 1 98.75 95 LEU A CA 1
ATOM 721 C C . LEU A 1 95 ? 3.646 17.984 2.559 1 98.75 95 LEU A C 1
ATOM 723 O O . LEU A 1 95 ? 3.984 18.094 3.738 1 98.75 95 LEU A O 1
ATOM 727 N N . THR A 1 96 ? 2.473 17.516 2.164 1 98.19 96 THR A N 1
ATOM 728 C CA . THR A 1 96 ? 1.667 16.797 3.139 1 98.19 96 THR A CA 1
ATOM 729 C C . THR A 1 96 ? 2.254 15.406 3.404 1 98.19 96 THR A C 1
ATOM 731 O O . THR A 1 96 ? 2.195 14.531 2.543 1 98.19 96 THR A O 1
ATOM 734 N N . SER A 1 97 ? 2.807 15.273 4.566 1 98.06 97 SER A N 1
ATOM 735 C CA . SER A 1 97 ? 3.43 14.016 4.977 1 98.06 97 SER A CA 1
ATOM 736 C C . SER A 1 97 ? 2.59 13.297 6.031 1 98.06 97 SER A C 1
ATOM 738 O O . SER A 1 97 ? 1.375 13.492 6.098 1 98.06 97 SER A O 1
ATOM 740 N N . THR A 1 98 ? 3.186 12.344 6.723 1 96.88 98 THR A N 1
ATOM 741 C CA . THR A 1 98 ? 2.406 11.43 7.555 1 96.88 98 THR A CA 1
ATOM 742 C C . THR A 1 98 ? 3.166 11.086 8.836 1 96.88 98 THR A C 1
ATOM 744 O O . THR A 1 98 ? 4.398 11.117 8.859 1 96.88 98 THR A O 1
ATOM 747 N N . VAL A 1 99 ? 2.377 10.711 9.836 1 97.25 99 VAL A N 1
ATOM 748 C CA . VAL A 1 99 ? 2.93 10.227 11.094 1 97.25 99 VAL A CA 1
ATOM 749 C C . VAL A 1 99 ? 3.699 8.93 10.859 1 97.25 99 VAL A C 1
ATOM 751 O O . VAL A 1 99 ? 4.613 8.594 11.617 1 97.25 99 VAL A O 1
ATOM 754 N N . GLU A 1 100 ? 3.457 8.281 9.82 1 93 100 GLU A N 1
ATOM 755 C CA . GLU A 1 100 ? 4.062 6.984 9.531 1 93 100 GLU A CA 1
ATOM 756 C C . GLU A 1 100 ? 5.562 7.117 9.297 1 93 100 GLU A C 1
ATOM 758 O O . GLU A 1 100 ? 6.293 6.121 9.336 1 93 100 GLU A O 1
ATOM 763 N N . VAL A 1 101 ? 6.047 8.273 9.078 1 96.06 101 VAL A N 1
ATOM 764 C CA . VAL A 1 101 ? 7.484 8.453 8.898 1 96.06 101 VAL A CA 1
ATOM 765 C C . VAL A 1 101 ? 8.219 8.094 10.188 1 96.06 101 VAL A C 1
ATOM 767 O O . VAL A 1 101 ? 9.422 7.844 10.172 1 96.06 101 VAL A O 1
ATOM 770 N N . TYR A 1 102 ? 7.477 8.086 11.312 1 95 102 TYR A N 1
ATOM 771 C CA . TYR A 1 102 ? 8.055 7.793 12.617 1 95 102 TYR A CA 1
ATOM 772 C C . TYR A 1 102 ? 7.883 6.32 12.977 1 95 102 TYR A C 1
ATOM 774 O O . TYR A 1 102 ? 8.359 5.863 14.016 1 95 102 TYR A O 1
ATOM 782 N N . ALA A 1 103 ? 7.18 5.578 12.172 1 88 103 ALA A N 1
ATOM 783 C CA . ALA A 1 103 ? 6.734 4.234 12.539 1 88 103 ALA A CA 1
ATOM 784 C C . ALA A 1 103 ? 7.906 3.377 13.008 1 88 103 ALA A C 1
ATOM 786 O O . ALA A 1 103 ? 7.785 2.635 13.984 1 88 103 ALA A O 1
ATOM 787 N N . HIS A 1 104 ? 9.07 3.492 12.367 1 81.56 104 HIS A N 1
ATOM 788 C CA . HIS A 1 104 ? 10.219 2.65 12.672 1 81.56 104 HIS A CA 1
ATOM 789 C C . HIS A 1 104 ? 10.883 3.076 13.977 1 81.56 104 HIS A C 1
ATOM 791 O O . HIS A 1 104 ? 11.703 2.334 14.531 1 81.56 104 HIS A O 1
ATOM 797 N N . LEU A 1 105 ? 10.492 4.25 14.508 1 86.88 105 LEU A N 1
ATOM 798 C CA . LEU A 1 105 ? 11.055 4.77 15.75 1 86.88 105 LEU A CA 1
ATOM 799 C C . LEU A 1 105 ? 10.164 4.418 16.938 1 86.88 105 LEU A C 1
ATOM 801 O O . LEU A 1 105 ? 10.562 4.598 18.094 1 86.88 105 LEU A O 1
ATOM 805 N N . GLY A 1 106 ? 8.961 4.008 16.688 1 86.38 106 GLY A N 1
ATOM 806 C CA . GLY A 1 106 ? 7.992 3.729 17.734 1 86.38 106 GLY A CA 1
ATOM 807 C C . GLY A 1 106 ? 8.422 2.609 18.656 1 86.38 106 GLY A C 1
ATOM 808 O O . GLY A 1 106 ? 9.102 1.672 18.234 1 86.38 106 GLY A O 1
ATOM 809 N N . ARG A 1 107 ? 8.016 2.768 19.984 1 82.06 107 ARG A N 1
ATOM 810 C CA . ARG A 1 107 ? 8.234 1.756 21.016 1 82.06 107 ARG A CA 1
ATOM 811 C C . ARG A 1 107 ? 7.059 1.695 21.984 1 82.06 107 ARG A C 1
ATOM 813 O O . ARG A 1 107 ? 6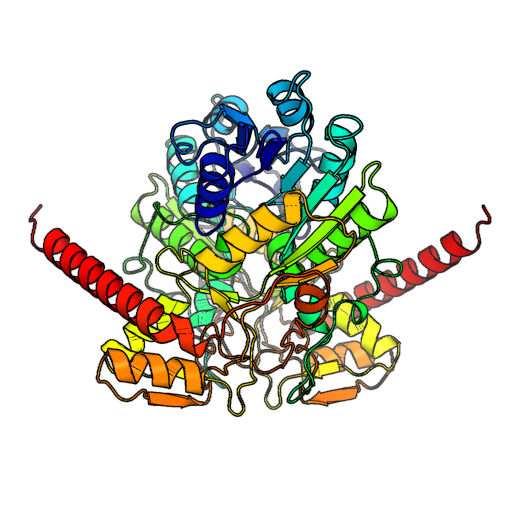.371 2.695 22.188 1 82.06 107 ARG A O 1
ATOM 820 N N . PRO A 1 108 ? 6.844 0.413 22.422 1 83.19 108 PRO A N 1
ATOM 821 C CA . PRO A 1 108 ? 5.789 0.367 23.438 1 83.19 108 PRO A CA 1
ATOM 822 C C . PRO A 1 108 ? 6.051 1.308 24.609 1 83.19 108 PRO A C 1
ATOM 824 O O . PRO A 1 108 ? 7.145 1.293 25.188 1 83.19 108 PRO A O 1
ATOM 827 N N . GLY A 1 109 ? 5.105 2.109 24.828 1 87 109 GLY A N 1
ATOM 828 C CA . GLY A 1 109 ? 5.207 3.021 25.969 1 87 109 GLY A CA 1
ATOM 829 C C . GLY A 1 109 ? 6.16 4.176 25.719 1 87 109 GLY A C 1
ATOM 830 O O . GLY A 1 109 ? 6.539 4.887 26.641 1 87 109 GLY A O 1
ATOM 831 N N . GLY A 1 110 ? 6.645 4.359 24.578 1 88.56 110 GLY A N 1
ATOM 832 C CA . GLY A 1 110 ? 7.578 5.426 24.25 1 88.56 110 GLY A CA 1
ATOM 833 C C . GLY A 1 110 ? 6.965 6.809 24.375 1 88.56 110 GLY A C 1
ATOM 834 O O . GLY A 1 110 ? 5.742 6.957 24.297 1 88.56 110 GLY A O 1
ATOM 835 N N . PRO A 1 111 ? 7.832 7.777 24.547 1 91.88 111 PRO A N 1
ATOM 836 C CA . PRO A 1 111 ? 7.348 9.156 24.609 1 91.88 111 PRO A CA 1
ATOM 837 C C . PRO A 1 111 ? 6.938 9.695 23.25 1 91.88 111 PRO A C 1
ATOM 839 O O . PRO A 1 111 ? 7.312 9.133 22.219 1 91.88 111 PRO A O 1
ATOM 842 N N . PRO A 1 112 ? 6.129 10.766 23.281 1 95.62 112 PRO A N 1
ATOM 843 C CA . PRO A 1 112 ? 5.82 11.414 22 1 95.62 112 PRO A CA 1
ATOM 844 C C . PRO A 1 112 ? 7.074 11.883 21.266 1 95.62 112 PRO A C 1
ATOM 846 O O . PRO A 1 112 ? 8.031 12.336 21.891 1 95.62 112 PRO A O 1
ATOM 849 N N . LEU A 1 113 ? 7.043 11.797 20 1 97 113 LEU A N 1
ATOM 850 C CA . LEU A 1 113 ? 8.211 12.102 19.172 1 97 113 LEU A CA 1
ATOM 851 C C . LEU A 1 113 ? 8.148 13.531 18.641 1 97 113 LEU A C 1
ATOM 853 O O . LEU A 1 113 ? 7.086 13.992 18.219 1 97 113 LEU A O 1
ATOM 857 N N . THR A 1 114 ? 9.25 14.234 18.719 1 98 114 THR A N 1
ATOM 858 C CA . THR A 1 114 ? 9.398 15.555 18.125 1 98 114 THR A CA 1
ATOM 859 C C . THR A 1 114 ? 9.891 15.453 16.688 1 98 114 THR A C 1
ATOM 861 O O . THR A 1 114 ? 10.328 14.383 16.25 1 98 114 THR A O 1
ATOM 864 N N . GLU A 1 115 ? 9.836 16.562 15.969 1 98.5 115 GLU A N 1
ATOM 865 C CA . GLU A 1 115 ? 10.25 16.594 14.57 1 98.5 115 GLU A CA 1
ATOM 866 C C . GLU A 1 115 ? 11.727 16.219 14.422 1 98.5 115 GLU A C 1
ATOM 868 O O . GLU A 1 115 ? 12.117 15.609 13.422 1 98.5 115 GLU A O 1
ATOM 873 N N . ALA A 1 116 ? 12.469 16.453 15.453 1 97 116 ALA A N 1
ATOM 874 C CA . ALA A 1 116 ? 13.914 16.25 15.414 1 97 116 ALA A CA 1
ATOM 875 C C . ALA A 1 116 ? 14.258 14.758 15.508 1 97 116 ALA A C 1
ATOM 877 O O . ALA A 1 116 ? 15.398 14.367 15.242 1 97 116 ALA A O 1
ATOM 878 N N . ALA A 1 117 ? 13.273 13.961 15.844 1 96.62 117 ALA A N 1
ATOM 879 C CA . ALA A 1 117 ? 13.516 12.531 15.977 1 96.62 117 ALA A CA 1
ATOM 880 C C . ALA A 1 117 ? 13.953 11.922 14.641 1 96.62 117 ALA A C 1
ATOM 882 O O . ALA A 1 117 ? 14.562 10.852 14.609 1 96.62 117 ALA A O 1
ATOM 883 N N . LEU A 1 118 ? 13.602 12.555 13.578 1 96.25 118 LEU A N 1
ATOM 884 C CA . LEU A 1 118 ? 14 12.109 12.242 1 96.25 118 LEU A CA 1
ATOM 885 C C . LEU A 1 118 ? 14.992 13.086 11.625 1 96.25 118 LEU A C 1
ATOM 887 O O . LEU A 1 118 ? 14.672 14.258 11.422 1 96.25 118 LEU A O 1
ATOM 891 N N . ASP A 1 119 ? 16.172 12.602 11.344 1 95.94 119 ASP A N 1
ATOM 892 C CA . ASP A 1 119 ? 17.188 13.422 10.703 1 95.94 119 ASP A CA 1
ATOM 893 C C . ASP A 1 119 ? 17.125 13.297 9.188 1 95.94 119 ASP A C 1
ATOM 895 O O . ASP A 1 119 ? 17.688 12.367 8.609 1 95.94 119 ASP A O 1
ATOM 899 N N . LEU A 1 120 ? 16.594 14.25 8.578 1 95.69 120 LEU A N 1
ATOM 900 C CA . LEU A 1 120 ? 16.359 14.219 7.137 1 95.69 120 LEU A CA 1
ATOM 901 C C . LEU A 1 120 ? 17.672 14.359 6.367 1 95.69 120 LEU A C 1
ATOM 903 O O . LEU A 1 120 ? 17.75 13.945 5.207 1 95.69 120 LEU A O 1
ATOM 907 N N . ALA A 1 121 ? 18.625 14.938 6.98 1 93.81 121 ALA A N 1
ATOM 908 C CA . ALA A 1 121 ? 19.922 15.078 6.336 1 93.81 121 ALA A CA 1
ATOM 909 C C . ALA A 1 121 ? 20.594 13.719 6.172 1 93.81 121 ALA A C 1
ATOM 911 O O . ALA A 1 121 ? 21.344 13.5 5.215 1 93.81 121 ALA A O 1
ATOM 912 N N . ALA A 1 122 ? 20.281 12.852 7.035 1 93.25 122 ALA A N 1
ATOM 913 C CA . ALA A 1 122 ? 20.938 11.547 7.055 1 93.25 122 ALA A CA 1
ATOM 914 C C . ALA A 1 122 ? 20.062 10.477 6.414 1 93.25 122 ALA A C 1
ATOM 916 O O . ALA A 1 122 ? 20.531 9.367 6.133 1 93.25 122 ALA A O 1
ATOM 917 N N . GLU A 1 123 ? 18.828 10.812 6.152 1 93.31 123 GLU A N 1
ATOM 918 C CA . GLU A 1 123 ? 17.906 9.836 5.594 1 93.31 123 GLU A CA 1
ATOM 919 C C . GLU A 1 123 ? 18.328 9.414 4.188 1 93.31 123 GLU A C 1
ATOM 921 O O . GLU A 1 123 ? 18.609 10.266 3.338 1 93.31 123 GLU A O 1
ATOM 926 N N . PRO A 1 124 ? 18.375 8.125 3.92 1 91.12 124 PRO A N 1
ATOM 927 C CA . PRO A 1 124 ? 18.734 7.684 2.57 1 91.12 124 PRO A CA 1
ATOM 928 C C . PRO A 1 124 ? 17.703 8.102 1.518 1 91.12 124 PRO A C 1
ATOM 930 O O . PRO A 1 124 ? 16.531 8.258 1.83 1 91.12 124 PRO A O 1
ATOM 933 N N . VAL A 1 125 ? 18.188 8.32 0.335 1 94.19 125 VAL A N 1
ATOM 934 C CA . VAL A 1 125 ? 17.375 8.555 -0.845 1 94.19 125 VAL A CA 1
ATOM 935 C C . VAL A 1 125 ? 17.828 7.645 -1.984 1 94.19 125 VAL A C 1
ATOM 937 O O . VAL A 1 125 ? 18.969 7.734 -2.439 1 94.19 125 VAL A O 1
ATOM 940 N N . ASP A 1 126 ? 16.953 6.711 -2.402 1 92.62 126 ASP A N 1
ATOM 941 C CA . ASP A 1 126 ? 17.281 5.77 -3.473 1 92.62 126 ASP A CA 1
ATOM 942 C C . ASP A 1 126 ? 16.219 5.832 -4.582 1 92.62 126 ASP A C 1
ATOM 944 O O . ASP A 1 126 ? 15.164 5.207 -4.477 1 92.62 126 ASP A O 1
ATOM 948 N N . LEU A 1 127 ? 16.562 6.445 -5.652 1 91.62 127 LEU A N 1
ATOM 949 C CA . LEU A 1 127 ? 15.633 6.66 -6.758 1 91.62 127 LEU A CA 1
ATOM 950 C C . LEU A 1 127 ? 15.523 5.41 -7.625 1 91.62 127 LEU A C 1
ATOM 952 O O . LEU A 1 127 ? 14.625 5.309 -8.461 1 91.62 127 LEU A O 1
ATOM 956 N N . GLN A 1 128 ? 16.359 4.469 -7.371 1 84.5 128 GLN A N 1
ATOM 957 C CA . GLN A 1 128 ? 16.438 3.309 -8.25 1 84.5 128 GLN A CA 1
ATOM 958 C C . GLN A 1 128 ? 15.516 2.191 -7.773 1 84.5 128 GLN A C 1
ATOM 960 O O . GLN A 1 128 ? 15.281 1.216 -8.492 1 84.5 128 GLN A O 1
ATOM 965 N N . LEU A 1 129 ? 15.031 2.303 -6.559 1 84.88 129 LEU A N 1
ATOM 966 C CA . LEU A 1 129 ? 14.055 1.326 -6.094 1 84.88 129 LEU A CA 1
ATOM 967 C C . LEU A 1 129 ? 12.789 1.376 -6.945 1 84.88 129 LEU A C 1
ATOM 969 O O . LEU A 1 129 ? 12.492 2.402 -7.559 1 84.88 129 LEU A O 1
ATOM 973 N N . PRO A 1 130 ? 12.031 0.315 -7.059 1 82.62 130 PRO A N 1
ATOM 974 C CA . PRO A 1 130 ? 10.891 0.266 -7.98 1 82.62 130 PRO A CA 1
ATOM 975 C C . PRO A 1 130 ? 9.664 0.988 -7.441 1 82.62 130 PRO A C 1
ATOM 977 O O . PRO A 1 130 ? 8.594 0.387 -7.32 1 82.62 130 PRO A O 1
ATOM 980 N N . TRP A 1 131 ? 9.789 2.205 -7.293 1 88 131 TRP A N 1
ATOM 981 C CA . TRP A 1 131 ? 8.758 3.041 -6.688 1 88 131 TRP A CA 1
ATOM 982 C C . TRP A 1 131 ? 7.512 3.088 -7.566 1 88 131 TRP A C 1
ATOM 984 O O . TRP A 1 131 ? 6.434 3.463 -7.105 1 88 131 TRP A O 1
ATOM 994 N N . HIS A 1 132 ? 7.609 2.801 -8.766 1 79 132 HIS A N 1
ATOM 995 C CA . HIS A 1 132 ? 6.48 2.826 -9.688 1 79 132 HIS A CA 1
ATOM 996 C C . HIS A 1 132 ? 5.605 1.589 -9.523 1 79 132 HIS A C 1
ATOM 998 O O . HIS A 1 132 ? 4.484 1.542 -10.031 1 79 132 HIS A O 1
ATOM 1004 N N . ASP A 1 133 ? 6.191 0.596 -8.883 1 78.69 133 ASP A N 1
ATOM 1005 C CA . ASP A 1 133 ? 5.43 -0.617 -8.594 1 78.69 133 ASP A CA 1
ATOM 1006 C C . ASP A 1 133 ? 4.508 -0.417 -7.395 1 78.69 133 ASP A C 1
ATOM 1008 O O . ASP A 1 133 ? 4.969 -0.107 -6.293 1 78.69 133 ASP A O 1
ATOM 1012 N N . GLN A 1 134 ? 3.256 -0.684 -7.633 1 77.81 134 GLN A N 1
ATOM 1013 C CA . GLN A 1 134 ? 2.25 -0.391 -6.617 1 77.81 134 GLN A CA 1
ATOM 1014 C C . GLN A 1 134 ? 2.459 -1.25 -5.371 1 77.81 134 GLN A C 1
ATOM 1016 O O . GLN A 1 134 ? 2.293 -0.774 -4.246 1 77.81 134 GLN A O 1
ATOM 1021 N N . GLN A 1 135 ? 2.738 -2.512 -5.566 1 77.25 135 GLN A N 1
ATOM 1022 C CA . GLN A 1 135 ? 2.971 -3.377 -4.414 1 77.25 135 GLN A CA 1
ATOM 1023 C C . GLN A 1 135 ? 4.168 -2.898 -3.6 1 77.25 135 GLN A C 1
ATOM 1025 O O . GLN A 1 135 ? 4.098 -2.816 -2.371 1 77.25 135 GLN A O 1
ATOM 1030 N N . PHE A 1 136 ? 5.238 -2.576 -4.328 1 84 136 PHE A N 1
ATOM 1031 C CA . PHE A 1 136 ? 6.438 -2.102 -3.645 1 84 136 PHE A CA 1
ATOM 1032 C C . PHE A 1 136 ? 6.148 -0.811 -2.887 1 84 136 PHE A C 1
ATOM 1034 O O . PHE A 1 136 ? 6.496 -0.685 -1.71 1 84 136 PHE A O 1
ATOM 1041 N N . ALA A 1 137 ? 5.52 0.091 -3.578 1 85.44 137 ALA A N 1
ATOM 1042 C CA . ALA A 1 137 ? 5.227 1.384 -2.965 1 85.44 137 ALA A CA 1
ATOM 1043 C C . ALA A 1 137 ? 4.328 1.219 -1.741 1 85.44 137 ALA A C 1
ATOM 1045 O O . ALA A 1 137 ? 4.504 1.913 -0.738 1 85.44 137 ALA A O 1
ATOM 1046 N N . SER A 1 138 ? 3.426 0.346 -1.818 1 81.31 138 SER A N 1
ATOM 1047 C CA . SER A 1 138 ? 2.521 0.078 -0.705 1 81.31 138 SER A CA 1
ATOM 1048 C C . SER A 1 138 ? 3.266 -0.522 0.482 1 81.31 138 SER A C 1
ATOM 1050 O O . SER A 1 138 ? 3.104 -0.069 1.617 1 81.31 138 SER A O 1
ATOM 1052 N N . ASP A 1 139 ? 4.137 -1.477 0.214 1 80.5 139 ASP A N 1
ATOM 1053 C CA . ASP A 1 139 ? 4.898 -2.166 1.25 1 80.5 139 ASP A CA 1
ATOM 1054 C C . ASP A 1 139 ? 5.887 -1.218 1.928 1 80.5 139 ASP A C 1
ATOM 1056 O O . ASP A 1 139 ? 6.305 -1.455 3.062 1 80.5 139 ASP A O 1
ATOM 1060 N N . HIS A 1 140 ? 6.234 -0.16 1.168 1 86.56 140 HIS A N 1
ATOM 1061 C CA . HIS A 1 140 ? 7.262 0.756 1.646 1 86.56 140 HIS A CA 1
ATOM 1062 C C . HIS A 1 140 ? 6.727 2.18 1.757 1 86.56 140 HIS A C 1
ATOM 1064 O O . HIS A 1 140 ? 7.465 3.145 1.555 1 86.56 140 HIS A O 1
ATOM 1070 N N . TYR A 1 141 ? 5.527 2.338 2.092 1 88.56 141 TYR A N 1
ATOM 1071 C CA . TYR A 1 141 ? 4.863 3.635 2.162 1 88.56 141 TYR A CA 1
ATOM 1072 C C . TYR A 1 141 ? 5.613 4.586 3.084 1 88.56 141 TYR A C 1
ATOM 1074 O O . TYR A 1 141 ? 5.961 5.699 2.689 1 88.56 141 TYR A O 1
ATOM 1082 N N . ALA A 1 142 ? 5.848 4.199 4.328 1 91.19 142 ALA A N 1
ATOM 1083 C CA . ALA A 1 142 ? 6.539 5.035 5.305 1 91.19 142 ALA A CA 1
ATOM 1084 C C . ALA A 1 142 ? 7.926 5.434 4.805 1 91.19 142 ALA A C 1
ATOM 1086 O O . ALA A 1 142 ? 8.312 6.602 4.891 1 91.19 142 ALA A O 1
ATOM 1087 N N . GLU A 1 143 ? 8.625 4.477 4.27 1 90.88 143 GLU A N 1
ATOM 1088 C CA . GLU A 1 143 ? 9.961 4.727 3.73 1 90.88 143 GLU A CA 1
ATOM 1089 C C . GLU A 1 143 ? 9.906 5.691 2.549 1 90.88 143 GLU A C 1
ATOM 1091 O O . GLU A 1 143 ? 10.742 6.586 2.43 1 90.88 143 GLU A O 1
ATOM 1096 N N . GLY A 1 144 ? 8.961 5.434 1.678 1 94.75 144 GLY A N 1
ATOM 1097 C CA . GLY A 1 144 ? 8.789 6.336 0.549 1 94.75 144 GLY A CA 1
ATOM 1098 C C . GLY A 1 144 ? 8.562 7.777 0.967 1 94.75 144 GLY A C 1
ATOM 1099 O O . GLY A 1 144 ? 9.188 8.688 0.425 1 94.75 144 GLY A O 1
ATOM 1100 N N . LYS A 1 145 ? 7.723 7.914 1.956 1 96.62 145 LYS A N 1
ATOM 1101 C CA . LYS A 1 145 ? 7.438 9.258 2.451 1 96.62 145 LYS A CA 1
ATOM 1102 C C . LYS A 1 145 ? 8.664 9.875 3.117 1 96.62 145 LYS A C 1
ATOM 1104 O O . LYS A 1 145 ? 8.938 11.062 2.947 1 96.62 145 LYS A O 1
ATOM 1109 N N . ARG A 1 146 ? 9.461 9.141 3.83 1 97.5 146 ARG A N 1
ATOM 1110 C CA . ARG A 1 146 ? 10.688 9.648 4.43 1 97.5 146 ARG A CA 1
ATOM 1111 C C . ARG A 1 146 ? 11.68 10.094 3.357 1 97.5 146 ARG A C 1
ATOM 1113 O O . ARG A 1 146 ? 12.281 11.164 3.473 1 97.5 146 ARG A O 1
ATOM 1120 N N . GLN A 1 147 ? 11.805 9.297 2.369 1 97.69 147 GLN A N 1
ATOM 1121 C CA . GLN A 1 147 ? 12.75 9.625 1.308 1 97.69 147 GLN A CA 1
ATOM 1122 C C . GLN A 1 147 ? 12.297 10.859 0.528 1 97.69 147 GLN A C 1
ATOM 1124 O O . GLN A 1 147 ? 13.125 11.656 0.083 1 97.69 147 GLN A O 1
ATOM 1129 N N . ALA A 1 148 ? 11 10.992 0.349 1 98.56 148 ALA A N 1
ATOM 1130 C CA . ALA A 1 148 ? 10.477 12.188 -0.305 1 98.56 148 ALA A CA 1
ATOM 1131 C C . ALA A 1 148 ? 10.805 13.445 0.506 1 98.56 148 ALA A C 1
ATOM 1133 O O . ALA A 1 148 ? 11.25 14.453 -0.047 1 98.56 148 ALA A O 1
ATOM 1134 N N . GLU A 1 149 ? 10.57 13.383 1.83 1 98.75 149 GLU A N 1
ATOM 1135 C CA . GLU A 1 149 ? 10.953 14.5 2.697 1 98.75 149 GLU A CA 1
ATOM 1136 C C . GLU A 1 149 ? 12.43 14.844 2.543 1 98.75 149 GLU A C 1
ATOM 1138 O O . GLU A 1 149 ? 12.781 16.016 2.398 1 98.75 149 GLU A O 1
ATOM 1143 N N . ALA A 1 150 ? 13.211 13.836 2.592 1 98.56 150 ALA A N 1
ATOM 1144 C CA . ALA A 1 150 ? 14.656 14.008 2.553 1 98.56 150 ALA A CA 1
ATOM 1145 C C . ALA A 1 150 ? 15.094 14.648 1.236 1 98.56 150 ALA A C 1
ATOM 1147 O O . ALA A 1 150 ? 15.875 15.602 1.23 1 98.56 150 ALA A O 1
ATOM 1148 N N . LEU A 1 151 ? 14.578 14.117 0.179 1 98.69 151 LEU A N 1
ATOM 1149 C CA . LEU A 1 151 ? 14.945 14.633 -1.136 1 98.69 151 LEU A CA 1
ATOM 1150 C C . LEU A 1 151 ? 14.586 16.109 -1.264 1 98.69 151 LEU A C 1
ATOM 1152 O O . LEU A 1 151 ? 15.422 16.922 -1.674 1 98.69 151 LEU A O 1
ATOM 1156 N N . LEU A 1 152 ? 13.383 16.469 -0.913 1 98.69 152 LEU A N 1
ATOM 1157 C CA . LEU A 1 152 ? 12.953 17.859 -1.035 1 98.69 152 LEU A CA 1
ATOM 1158 C C . LEU A 1 152 ? 13.773 18.766 -0.126 1 98.69 152 LEU A C 1
ATOM 1160 O O . LEU A 1 152 ? 14.18 19.859 -0.532 1 98.69 152 LEU A O 1
ATOM 1164 N N . THR A 1 153 ? 13.984 18.312 1.068 1 97.88 153 THR A N 1
ATOM 1165 C CA . THR A 1 153 ? 14.742 19.094 2.033 1 97.88 153 THR A CA 1
ATOM 1166 C C . THR A 1 153 ? 16.156 19.375 1.52 1 97.88 153 THR A C 1
ATOM 1168 O O . THR A 1 153 ? 16.656 20.484 1.651 1 97.88 153 THR A O 1
ATOM 1171 N N . ARG A 1 154 ? 16.766 18.469 0.894 1 97.56 154 ARG A N 1
ATOM 1172 C CA . ARG A 1 154 ? 18.188 18.562 0.547 1 97.56 154 ARG A CA 1
ATOM 1173 C C . ARG A 1 154 ? 18.375 19.141 -0.851 1 97.56 154 ARG A C 1
ATOM 1175 O O . ARG A 1 154 ? 19.391 19.75 -1.139 1 97.56 154 ARG A O 1
ATOM 1182 N N . GLN A 1 155 ? 17.359 18.953 -1.729 1 96.94 155 GLN A N 1
ATOM 1183 C CA . GLN A 1 155 ? 17.672 19.156 -3.139 1 96.94 155 GLN A CA 1
ATOM 1184 C C . GLN A 1 155 ? 16.719 20.156 -3.771 1 96.94 155 GLN A C 1
ATOM 1186 O O . GLN A 1 155 ? 16.953 20.656 -4.875 1 96.94 155 GLN A O 1
ATOM 1191 N N . ALA A 1 156 ? 15.602 20.422 -3.129 1 97.56 156 ALA A N 1
ATOM 1192 C CA . ALA A 1 156 ? 14.625 21.312 -3.766 1 97.56 156 ALA A CA 1
ATOM 1193 C C . ALA A 1 156 ? 15.188 22.719 -3.912 1 97.56 156 ALA A C 1
ATOM 1195 O O . ALA A 1 156 ? 15.883 23.219 -3.021 1 97.56 156 ALA A O 1
ATOM 1196 N N . PRO A 1 157 ? 14.898 23.406 -5.031 1 98.19 157 PRO A N 1
ATOM 1197 C CA . PRO A 1 157 ? 15.391 24.766 -5.242 1 98.19 157 PRO A CA 1
ATOM 1198 C C . PRO A 1 157 ? 14.5 25.828 -4.59 1 98.19 157 PRO A C 1
ATOM 1200 O O . PRO A 1 157 ? 14.695 27.016 -4.82 1 98.19 157 PRO A O 1
ATOM 1203 N N . PHE A 1 158 ? 13.555 25.484 -3.904 1 98.5 158 PHE A N 1
ATOM 1204 C CA . PHE A 1 158 ? 12.617 26.359 -3.199 1 98.5 158 PHE A CA 1
ATOM 1205 C C . PHE A 1 158 ? 12.562 26 -1.717 1 98.5 158 PHE A C 1
ATOM 1207 O O . PHE A 1 158 ? 13.133 25 -1.291 1 98.5 158 PHE A O 1
ATOM 1214 N N . ASP A 1 159 ? 11.93 26.875 -0.906 1 98.12 159 ASP A N 1
ATOM 1215 C CA . ASP A 1 159 ? 11.734 26.625 0.519 1 98.12 159 ASP A CA 1
ATOM 1216 C C . ASP A 1 159 ? 10.742 25.484 0.746 1 98.12 159 ASP A C 1
ATOM 1218 O O . ASP A 1 159 ? 9.734 25.391 0.045 1 98.12 159 ASP A O 1
ATOM 1222 N N . VAL A 1 160 ? 11.047 24.625 1.748 1 98.69 160 VAL A N 1
ATOM 1223 C CA . VAL A 1 160 ? 10.234 23.422 1.941 1 98.69 160 VAL A CA 1
ATOM 1224 C C . VAL A 1 160 ? 9.664 23.406 3.357 1 98.69 160 VAL A C 1
ATOM 1226 O O . VAL A 1 160 ? 10.375 23.688 4.324 1 98.69 160 VAL A O 1
ATOM 1229 N N . VAL A 1 161 ? 8.406 23.188 3.418 1 98.69 161 VAL A N 1
ATOM 1230 C CA . VAL A 1 161 ? 7.703 22.844 4.648 1 98.69 161 VAL A CA 1
ATOM 1231 C C . VAL A 1 161 ? 7.117 21.438 4.539 1 98.69 161 VAL A C 1
ATOM 1233 O O . VAL A 1 161 ? 6.504 21.094 3.527 1 98.69 161 VAL A O 1
ATOM 1236 N N . THR A 1 162 ? 7.352 20.609 5.508 1 98.62 162 THR A N 1
ATOM 1237 C CA . THR A 1 162 ? 6.754 19.281 5.57 1 98.62 162 THR A CA 1
ATOM 1238 C C . THR A 1 162 ? 5.789 19.172 6.746 1 98.62 162 THR A C 1
ATOM 1240 O O . THR A 1 162 ? 6.18 19.375 7.898 1 98.62 162 THR A O 1
ATOM 1243 N N . VAL A 1 163 ? 4.555 18.891 6.43 1 98.81 163 VAL A N 1
ATOM 1244 C CA . VAL A 1 163 ? 3.549 18.734 7.473 1 98.81 163 VAL A CA 1
ATOM 1245 C C . VAL A 1 163 ? 3.303 17.25 7.73 1 98.81 163 VAL A C 1
ATOM 1247 O O . VAL A 1 163 ? 2.672 16.562 6.918 1 98.81 163 VAL A O 1
ATOM 1250 N N . ARG A 1 164 ? 3.814 16.766 8.836 1 98.75 164 ARG A N 1
ATOM 1251 C CA . ARG A 1 164 ? 3.588 15.391 9.242 1 98.75 164 ARG A CA 1
ATOM 1252 C C . ARG A 1 164 ? 2.248 15.234 9.953 1 98.75 164 ARG A C 1
ATOM 1254 O O . ARG A 1 164 ? 2.123 15.57 11.133 1 98.75 164 ARG A O 1
ATOM 1261 N N . THR A 1 165 ? 1.327 14.633 9.234 1 98.38 165 THR A N 1
ATOM 1262 C CA . THR A 1 165 ? -0.064 14.586 9.672 1 98.38 165 THR A CA 1
ATOM 1263 C C . THR A 1 165 ? -0.335 13.312 10.477 1 98.38 165 THR A C 1
ATOM 1265 O O . THR A 1 165 ? 0.068 12.219 10.07 1 98.38 165 THR A O 1
ATOM 1268 N N . ALA A 1 166 ? -1.052 13.477 11.586 1 98.19 166 ALA A N 1
ATOM 1269 C CA . ALA A 1 166 ? -1.514 12.344 12.383 1 98.19 166 ALA A CA 1
ATOM 1270 C C . ALA A 1 166 ? -2.625 11.586 11.664 1 98.19 166 ALA A C 1
ATOM 1272 O O . ALA A 1 166 ? -2.98 11.922 10.531 1 98.19 166 ALA A O 1
ATOM 1273 N N . HIS A 1 167 ? -3.113 10.492 12.305 1 96.25 167 HIS A N 1
ATOM 1274 C CA . HIS A 1 167 ? -4.277 9.797 11.758 1 96.25 167 HIS A CA 1
ATOM 1275 C C . HIS A 1 167 ? -5.488 10.719 11.695 1 96.25 167 HIS A C 1
ATOM 1277 O O . HIS A 1 167 ? -5.941 11.227 12.727 1 96.25 167 HIS A O 1
ATOM 1283 N N . VAL A 1 168 ? -5.977 10.898 10.516 1 96.44 168 VAL A N 1
ATOM 1284 C CA . VAL A 1 168 ? -7.051 11.867 10.32 1 96.44 168 VAL A CA 1
ATOM 1285 C C . VAL A 1 168 ? -8.406 11.188 10.523 1 96.44 168 VAL A C 1
ATOM 1287 O O . VAL A 1 168 ? -8.641 10.102 9.992 1 96.44 168 VAL A O 1
ATOM 1290 N N . LEU A 1 169 ? -9.219 11.812 11.305 1 95.75 169 LEU A N 1
ATOM 1291 C CA . LEU A 1 169 ? -10.594 11.352 11.508 1 95.75 169 LEU A CA 1
ATOM 1292 C C . LEU A 1 169 ? -11.594 12.445 11.133 1 95.75 169 LEU A C 1
ATOM 1294 O O . LEU A 1 169 ? -11.344 13.625 11.375 1 95.75 169 LEU A O 1
ATOM 1298 N N . GLY A 1 170 ? -12.672 11.992 10.562 1 93.25 170 GLY A N 1
ATOM 1299 C CA . GLY A 1 170 ? -13.75 12.898 10.195 1 93.25 170 GLY A CA 1
ATOM 1300 C C . GLY A 1 170 ? -14.836 12.227 9.383 1 93.25 170 GLY A C 1
ATOM 1301 O O . GLY A 1 170 ? -14.758 11.031 9.094 1 93.25 170 GLY A O 1
ATOM 1302 N N . GLY A 1 171 ? -15.898 12.984 9.086 1 81.31 171 GLY A N 1
ATOM 1303 C CA . GLY A 1 171 ? -17.062 12.461 8.406 1 81.31 171 GLY A CA 1
ATOM 1304 C C . GLY A 1 171 ? -16.781 12.031 6.977 1 81.31 171 GLY A C 1
ATOM 1305 O O . GLY A 1 171 ? -17.5 11.203 6.414 1 81.31 171 GLY A O 1
ATOM 1306 N N . ALA A 1 172 ? -15.727 12.539 6.414 1 77.62 172 ALA A N 1
ATOM 1307 C CA . ALA A 1 172 ? -15.438 12.281 5.004 1 77.62 172 ALA A CA 1
ATOM 1308 C C . ALA A 1 172 ? -14.352 11.219 4.855 1 77.62 172 ALA A C 1
ATOM 1310 O O . ALA A 1 172 ? -13.781 11.055 3.775 1 77.62 172 ALA A O 1
ATOM 1311 N N . ASP A 1 173 ? -14.117 10.523 5.984 1 81.5 173 ASP A N 1
ATOM 1312 C CA . ASP A 1 173 ? -13.086 9.484 5.949 1 81.5 173 ASP A CA 1
ATOM 1313 C C . ASP A 1 173 ? -13.422 8.414 4.914 1 81.5 173 ASP A C 1
ATOM 1315 O O . ASP A 1 173 ? -14.445 7.738 5.02 1 81.5 173 ASP A O 1
ATOM 1319 N N . PHE A 1 174 ? -12.523 8.25 3.959 1 71.75 174 PHE A N 1
ATOM 1320 C CA . PHE A 1 174 ? -12.727 7.293 2.875 1 71.75 174 PHE A CA 1
ATOM 1321 C C . PHE A 1 174 ? -11.938 6.012 3.121 1 71.75 174 PHE A C 1
ATOM 1323 O O . PHE A 1 174 ? -12.102 5.031 2.396 1 71.75 174 PHE A O 1
ATOM 1330 N N . THR A 1 175 ? -11.148 5.965 4.113 1 80.31 175 THR A N 1
ATOM 1331 C CA . THR A 1 175 ? -10.273 4.828 4.379 1 80.31 175 THR A CA 1
ATOM 1332 C C . THR A 1 175 ? -11.055 3.674 4.992 1 80.31 175 THR A C 1
ATOM 1334 O O . THR A 1 175 ? -10.625 2.521 4.934 1 80.31 175 THR A O 1
ATOM 1337 N N . GLY A 1 176 ? -12.211 3.99 5.723 1 85.25 176 GLY A N 1
ATOM 1338 C CA . GLY A 1 176 ? -13.039 2.977 6.359 1 85.25 176 GLY A CA 1
ATOM 1339 C C . GLY A 1 176 ? -12.516 2.547 7.719 1 85.25 176 GLY A C 1
ATOM 1340 O O . GLY A 1 176 ? -13.086 1.657 8.352 1 85.25 176 GLY A O 1
ATOM 1341 N N . ARG A 1 177 ? -11.555 3.225 8.203 1 90.06 177 ARG A N 1
ATOM 1342 C CA . ARG A 1 177 ? -10.922 2.787 9.438 1 90.06 177 ARG A CA 1
ATOM 1343 C C . ARG A 1 177 ? -11.836 3.025 10.633 1 90.06 177 ARG A C 1
ATOM 1345 O O . ARG A 1 177 ? -12.039 2.131 11.461 1 90.06 177 ARG A O 1
ATOM 1352 N N . LEU A 1 178 ? -12.414 4.203 10.68 1 93 178 LEU A N 1
ATOM 1353 C CA . LEU A 1 178 ? -13.336 4.48 11.773 1 93 178 LEU A CA 1
ATOM 1354 C C . LEU A 1 178 ? -14.625 3.682 11.602 1 93 178 LEU A C 1
ATOM 1356 O O . LEU A 1 178 ? -15.18 3.182 12.586 1 93 178 LEU A O 1
ATOM 1360 N N . ALA A 1 179 ? -15.047 3.543 10.43 1 90.31 179 ALA A N 1
ATOM 1361 C CA . ALA A 1 179 ? -16.266 2.805 10.117 1 90.31 179 ALA A CA 1
ATOM 1362 C C . ALA A 1 179 ? -16.188 1.366 10.625 1 90.31 179 ALA A C 1
ATOM 1364 O O . ALA A 1 179 ? -17.188 0.79 11.055 1 90.31 179 ALA A O 1
ATOM 1365 N N . HIS A 1 180 ? -15.078 0.811 10.562 1 88.75 180 HIS A N 1
ATOM 1366 C CA . HIS A 1 180 ? -14.836 -0.535 11.07 1 88.75 180 HIS A CA 1
ATOM 1367 C C . HIS A 1 180 ? -15.297 -0.668 12.516 1 88.75 180 HIS A C 1
ATOM 1369 O O . HIS A 1 180 ? -16.016 -1.608 12.859 1 88.75 180 HIS A O 1
ATOM 1375 N N . TYR A 1 181 ? -14.93 0.207 13.305 1 94.81 181 TYR A N 1
ATOM 1376 C CA . TYR A 1 181 ? -15.266 0.171 14.727 1 94.81 181 TYR A CA 1
ATOM 1377 C C . TYR A 1 181 ? -16.75 0.436 14.945 1 94.81 181 TYR A C 1
ATOM 1379 O O . TYR A 1 181 ? -17.406 -0.249 15.734 1 94.81 181 TYR A O 1
ATOM 1387 N N . VAL A 1 182 ? -17.25 1.386 14.258 1 94.69 182 VAL A N 1
ATOM 1388 C CA . VAL A 1 182 ? -18.656 1.759 14.383 1 94.69 182 VAL A CA 1
ATOM 1389 C C . VAL A 1 182 ? -19.547 0.574 14 1 94.69 182 VAL A C 1
ATOM 1391 O O . VAL A 1 182 ? -20.5 0.246 14.719 1 94.69 182 VAL A O 1
ATOM 1394 N N . GLU A 1 183 ? -19.234 -0.053 12.984 1 91.06 183 GLU A N 1
ATOM 1395 C CA . GLU A 1 183 ? -20.016 -1.176 12.492 1 91.06 183 GLU A CA 1
ATOM 1396 C C . GLU A 1 183 ? -19.938 -2.365 13.445 1 91.06 183 GLU A C 1
ATOM 1398 O O . GLU A 1 183 ? -20.969 -2.934 13.812 1 91.06 183 GLU A O 1
ATOM 1403 N N . ARG A 1 184 ? -18.828 -2.723 13.828 1 91.75 184 ARG A N 1
ATOM 1404 C CA . ARG A 1 184 ? -18.656 -3.908 14.664 1 91.75 184 ARG A CA 1
ATOM 1405 C C . ARG A 1 184 ? -19.297 -3.703 16.047 1 91.75 184 ARG A C 1
ATOM 1407 O O . ARG A 1 184 ? -20.078 -4.539 16.5 1 91.75 184 ARG A O 1
ATOM 1414 N N . ILE A 1 185 ? -18.969 -2.664 16.562 1 95.38 185 ILE A N 1
ATOM 1415 C CA . ILE A 1 185 ? -19.5 -2.393 17.906 1 95.38 185 ILE A CA 1
ATOM 1416 C C . ILE A 1 185 ? -21.016 -2.227 17.828 1 95.38 185 ILE A C 1
ATOM 1418 O O . ILE A 1 185 ? -21.734 -2.771 18.672 1 95.38 185 ILE A O 1
ATOM 1422 N N . GLY A 1 186 ? -21.469 -1.514 16.859 1 93.44 186 GLY A N 1
ATOM 1423 C CA . GLY A 1 186 ? -22.891 -1.319 16.688 1 93.44 186 GLY A CA 1
ATOM 1424 C C . GLY A 1 186 ? -23.656 -2.619 16.531 1 93.44 186 GLY A C 1
ATOM 1425 O O . GLY A 1 186 ? -24.812 -2.729 16.953 1 93.44 186 GLY A O 1
ATOM 1426 N N . ARG A 1 187 ? -23.062 -3.592 16.031 1 91.81 187 ARG A N 1
ATOM 1427 C CA . ARG A 1 187 ? -23.703 -4.883 15.773 1 91.81 187 ARG A CA 1
ATOM 1428 C C . ARG A 1 187 ? -23.375 -5.875 16.891 1 91.81 187 ARG A C 1
ATOM 1430 O O . ARG A 1 187 ? -23.766 -7.043 16.812 1 91.81 187 ARG A O 1
ATOM 1437 N N . GLY A 1 188 ? -22.625 -5.445 17.75 1 92.81 188 GLY A N 1
ATOM 1438 C CA . GLY A 1 188 ? -22.281 -6.301 18.875 1 92.81 188 GLY A CA 1
ATOM 1439 C C . GLY A 1 188 ? -21.219 -7.336 18.531 1 92.81 188 GLY A C 1
ATOM 1440 O O . GLY A 1 188 ? -21.109 -8.359 19.203 1 92.81 188 GLY A O 1
ATOM 1441 N N . LEU A 1 189 ? -20.484 -7.062 17.578 1 90.56 189 LEU A N 1
ATOM 1442 C CA . LEU A 1 189 ? -19.438 -7.984 17.141 1 90.56 189 LEU A CA 1
ATOM 1443 C C . LEU A 1 189 ? -18.125 -7.688 17.859 1 90.56 189 LEU A C 1
ATOM 1445 O O . LEU A 1 189 ? -17.875 -6.547 18.25 1 90.56 189 LEU A O 1
ATOM 1449 N N . PRO A 1 190 ? -17.281 -8.711 17.969 1 89.94 190 PRO A N 1
ATOM 1450 C CA . PRO A 1 190 ? -16 -8.492 18.625 1 89.94 190 PRO A CA 1
ATOM 1451 C C . PRO A 1 190 ? -15.055 -7.621 17.812 1 89.94 190 PRO A C 1
ATOM 1453 O O . PRO A 1 190 ? -15.109 -7.629 16.578 1 89.94 190 PRO A O 1
ATOM 1456 N N . VAL A 1 191 ? -14.258 -6.828 18.547 1 91.31 191 VAL A N 1
ATOM 1457 C CA . VAL A 1 191 ? -13.172 -6.043 17.953 1 91.31 191 VAL A CA 1
ATOM 1458 C C . VAL A 1 191 ? -11.828 -6.613 18.391 1 91.31 191 VAL A C 1
ATOM 1460 O O . VAL A 1 191 ? -11.539 -6.695 19.594 1 91.31 191 VAL A O 1
ATOM 1463 N N . ALA A 1 192 ? -11.016 -6.988 17.484 1 86.19 192 ALA A N 1
ATOM 1464 C CA . ALA A 1 192 ? -9.695 -7.543 17.781 1 86.19 192 ALA A CA 1
ATOM 1465 C C . ALA A 1 192 ? -8.695 -6.434 18.094 1 86.19 192 ALA A C 1
ATOM 1467 O O . ALA A 1 192 ? -8.516 -5.504 17.312 1 86.19 192 ALA A O 1
ATOM 1468 N N . VAL A 1 193 ? -8.031 -6.57 19.203 1 88.56 193 VAL A N 1
ATOM 1469 C CA . VAL A 1 193 ? -7.059 -5.566 19.609 1 88.56 193 VAL A CA 1
ATOM 1470 C C . VAL A 1 193 ? -5.801 -6.254 20.141 1 88.56 193 VAL A C 1
ATOM 1472 O O . VAL A 1 193 ? -5.844 -7.418 20.547 1 88.56 193 VAL A O 1
ATOM 1475 N N . HIS A 1 194 ? -4.691 -5.57 20.109 1 82.88 194 HIS A N 1
ATOM 1476 C CA . HIS A 1 194 ? -3.471 -6.055 20.75 1 82.88 194 HIS A CA 1
ATOM 1477 C C . HIS A 1 194 ? -3.65 -6.191 22.25 1 82.88 194 HIS A C 1
ATOM 1479 O O . HIS A 1 194 ? -4.484 -5.504 22.844 1 82.88 194 HIS A O 1
ATOM 1485 N N . ALA A 1 195 ? -2.908 -7.062 22.797 1 80.75 195 ALA A N 1
ATOM 1486 C CA . ALA A 1 195 ? -2.979 -7.285 24.25 1 80.75 195 ALA A CA 1
ATOM 1487 C C . ALA A 1 195 ? -2.66 -6.004 25.016 1 80.75 195 ALA A C 1
ATOM 1489 O O . ALA A 1 195 ? -3.293 -5.707 26.031 1 80.75 195 ALA A O 1
ATOM 1490 N N . SER A 1 196 ? -1.698 -5.277 24.562 1 85.5 196 SER A N 1
ATOM 1491 C CA . SER A 1 196 ? -1.303 -3.996 25.141 1 85.5 196 SER A CA 1
ATOM 1492 C C . SER A 1 196 ? -1.284 -2.895 24.094 1 85.5 196 SER A C 1
ATOM 1494 O O . SER A 1 196 ? -0.217 -2.406 23.703 1 85.5 196 SER A O 1
ATOM 1496 N N . PRO A 1 197 ? -2.471 -2.49 23.703 1 90 197 PRO A N 1
ATOM 1497 C CA . PRO A 1 197 ? -2.508 -1.484 22.641 1 90 197 PRO A CA 1
ATOM 1498 C C . PRO A 1 197 ? -1.87 -0.161 23.047 1 90 197 PRO A C 1
ATOM 1500 O O . PRO A 1 197 ? -2.004 0.259 24.203 1 90 197 PRO A O 1
ATOM 1503 N N . GLN A 1 198 ? -1.206 0.457 22.141 1 91.12 198 GLN A N 1
ATOM 1504 C CA . GLN A 1 198 ? -0.455 1.686 22.375 1 91.12 198 GLN A CA 1
ATOM 1505 C C . GLN A 1 198 ? -1.219 2.904 21.875 1 91.12 198 GLN A C 1
ATOM 1507 O O . GLN A 1 198 ? -2.064 2.785 20.984 1 91.12 198 GLN A O 1
ATOM 1512 N N . ARG A 1 199 ? -0.859 4.035 22.438 1 94.44 199 ARG A N 1
ATOM 1513 C CA . ARG A 1 199 ? -1.528 5.285 22.094 1 94.44 199 ARG A CA 1
ATOM 1514 C C . ARG A 1 199 ? -1.048 5.805 20.734 1 94.44 199 ARG A C 1
ATOM 1516 O O . ARG A 1 199 ? 0.117 5.625 20.375 1 94.44 199 ARG A O 1
ATOM 1523 N N . ALA A 1 200 ? -1.954 6.449 20.016 1 96.06 200 ALA A N 1
ATOM 1524 C CA . ALA A 1 200 ? -1.664 7.059 18.719 1 96.06 200 ALA A CA 1
ATOM 1525 C C . ALA A 1 200 ? -2.221 8.477 18.641 1 96.06 200 ALA A C 1
ATOM 1527 O O . ALA A 1 200 ? -3.145 8.828 19.391 1 96.06 200 ALA A O 1
ATOM 1528 N N . SER A 1 201 ? -1.58 9.32 17.812 1 97.94 201 SER A N 1
ATOM 1529 C CA . SER A 1 201 ? -2.025 10.695 17.594 1 97.94 201 SER A CA 1
ATOM 1530 C C . SER A 1 201 ? -3.078 10.766 16.484 1 97.94 201 SER A C 1
ATOM 1532 O O . SER A 1 201 ? -2.975 10.07 15.477 1 97.94 201 SER A O 1
ATOM 1534 N N . PHE A 1 202 ? -4.086 11.602 16.734 1 97.94 202 PHE A N 1
ATOM 1535 C CA . PHE A 1 202 ? -5.176 11.82 15.789 1 97.94 202 PHE A CA 1
ATOM 1536 C C . PHE A 1 202 ? -5.371 13.312 15.523 1 97.94 202 PHE A C 1
ATOM 1538 O O . PHE A 1 202 ? -4.957 14.148 16.328 1 97.94 202 PHE A O 1
ATOM 1545 N N . VAL A 1 203 ? -5.945 13.625 14.414 1 98.19 203 VAL A N 1
ATOM 1546 C CA . VAL A 1 203 ? -6.285 15 14.094 1 98.19 203 VAL A CA 1
ATOM 1547 C C . VAL A 1 203 ? -7.605 15.047 13.328 1 98.19 203 VAL A C 1
ATOM 1549 O O . VAL A 1 203 ? -7.902 14.141 12.539 1 98.19 203 VAL A O 1
ATOM 1552 N N . HIS A 1 204 ? -8.375 16.062 13.617 1 97.81 204 HIS A N 1
ATOM 1553 C CA . HIS A 1 204 ? -9.648 16.25 12.938 1 97.81 204 HIS A CA 1
ATOM 1554 C C . HIS A 1 204 ? -9.438 16.719 11.5 1 97.81 204 HIS A C 1
ATOM 1556 O O . HIS A 1 204 ? -8.562 17.547 11.227 1 97.81 204 HIS A O 1
ATOM 1562 N N . GLU A 1 205 ? -10.258 16.219 10.586 1 97.06 205 GLU A N 1
ATOM 1563 C CA . GLU A 1 205 ? -10.094 16.531 9.172 1 97.06 205 GLU A CA 1
ATOM 1564 C C . GLU A 1 205 ? -10.18 18.047 8.922 1 97.06 205 GLU A C 1
ATOM 1566 O O . GLU A 1 205 ? -9.422 18.594 8.125 1 97.06 205 GLU A O 1
ATOM 1571 N N . ALA A 1 206 ? -11.094 18.719 9.586 1 96.62 206 ALA A N 1
ATOM 1572 C CA . ALA A 1 206 ? -11.219 20.172 9.422 1 96.62 206 ALA A CA 1
ATOM 1573 C C . ALA A 1 206 ? -10 20.906 9.977 1 96.62 206 ALA A C 1
ATOM 1575 O O . ALA A 1 206 ? -9.578 21.922 9.422 1 96.62 206 ALA A O 1
ATOM 1576 N N . GLU A 1 207 ? -9.508 20.375 11.039 1 98.06 207 GLU A N 1
ATOM 1577 C CA . GLU A 1 207 ? -8.375 21.031 11.695 1 98.06 207 GLU A CA 1
ATOM 1578 C C . GLU A 1 207 ? -7.102 20.891 10.859 1 98.06 207 GLU A C 1
ATOM 1580 O O . GLU A 1 207 ? -6.328 21.844 10.742 1 98.06 207 GLU A O 1
ATOM 1585 N N . ILE A 1 208 ? -6.848 19.719 10.297 1 98.44 208 ILE A N 1
ATOM 1586 C CA . ILE A 1 208 ? -5.656 19.531 9.469 1 98.44 208 ILE A CA 1
ATOM 1587 C C . ILE A 1 208 ? -5.762 20.391 8.211 1 98.44 208 ILE A C 1
ATOM 1589 O O . ILE A 1 208 ? -4.758 20.906 7.719 1 98.44 208 ILE A O 1
ATOM 1593 N N . ALA A 1 209 ? -6.965 20.547 7.684 1 97.88 209 ALA A N 1
ATOM 1594 C CA . ALA A 1 209 ? -7.156 21.438 6.535 1 97.88 209 ALA A CA 1
ATOM 1595 C C . ALA A 1 209 ? -6.789 22.875 6.887 1 97.88 209 ALA A C 1
ATOM 1597 O O . ALA A 1 209 ? -6.074 23.547 6.129 1 97.88 209 ALA A O 1
ATOM 1598 N N . ARG A 1 210 ? -7.246 23.328 8.023 1 97.94 210 ARG A N 1
ATOM 1599 C CA . ARG A 1 210 ? -6.938 24.672 8.484 1 97.94 210 ARG A CA 1
ATOM 1600 C C . ARG A 1 210 ? -5.438 24.844 8.711 1 97.94 210 ARG A C 1
ATOM 1602 O O . ARG A 1 210 ? -4.871 25.891 8.367 1 97.94 210 ARG A O 1
ATOM 1609 N N . PHE A 1 211 ? -4.863 23.875 9.273 1 98.69 211 PHE A N 1
ATOM 1610 C CA . PHE A 1 211 ? -3.436 23.953 9.562 1 98.69 211 PHE A CA 1
ATOM 1611 C C . PHE A 1 211 ? -2.635 24.062 8.266 1 98.69 211 PHE A C 1
ATOM 1613 O O . PHE A 1 211 ? -1.709 24.875 8.172 1 98.69 211 PHE A O 1
ATOM 1620 N N . LEU A 1 212 ? -2.947 23.219 7.273 1 98.69 212 LEU A N 1
ATOM 1621 C CA . LEU A 1 212 ? -2.256 23.266 5.988 1 98.69 212 LEU A CA 1
ATOM 1622 C C . LEU A 1 212 ? -2.422 24.609 5.312 1 98.69 212 LEU A C 1
ATOM 1624 O O . LEU A 1 212 ? -1.463 25.172 4.766 1 98.69 212 LEU A O 1
ATOM 1628 N N . ALA A 1 213 ? -3.617 25.172 5.352 1 98.19 213 ALA A N 1
ATOM 1629 C CA . ALA A 1 213 ? -3.865 26.484 4.785 1 98.19 213 ALA A CA 1
ATOM 1630 C C . ALA A 1 213 ? -3.027 27.547 5.488 1 98.19 213 ALA A C 1
ATOM 1632 O O . ALA A 1 213 ? -2.426 28.406 4.836 1 98.19 213 ALA A O 1
ATOM 1633 N N . TRP A 1 214 ? -2.992 27.422 6.812 1 97.81 214 TRP A N 1
ATOM 1634 C CA . TRP A 1 214 ? -2.197 28.344 7.617 1 97.81 214 TRP A CA 1
ATOM 1635 C C . TRP A 1 214 ? -0.715 28.219 7.281 1 97.81 214 TRP A C 1
ATOM 1637 O O . TRP A 1 214 ? -0.028 29.219 7.098 1 97.81 214 TRP A O 1
ATOM 1647 N N . ALA A 1 215 ? -0.209 27.031 7.109 1 98.12 215 ALA A N 1
ATOM 1648 C CA . ALA A 1 215 ? 1.207 26.75 6.887 1 98.12 215 ALA A CA 1
ATOM 1649 C C . ALA A 1 215 ? 1.658 27.25 5.516 1 98.12 215 ALA A C 1
ATOM 1651 O O . ALA A 1 215 ? 2.852 27.453 5.289 1 98.12 215 ALA A O 1
ATOM 1652 N N . ALA A 1 216 ? 0.726 27.375 4.602 1 96.94 216 ALA A N 1
ATOM 1653 C CA . ALA A 1 216 ? 1.04 27.812 3.248 1 96.94 216 ALA A CA 1
ATOM 1654 C C . ALA A 1 216 ? 1.68 29.203 3.26 1 96.94 216 ALA A C 1
ATOM 1656 O O . ALA A 1 216 ? 2.459 29.547 2.365 1 96.94 216 ALA A O 1
ATOM 1657 N N . THR A 1 217 ? 1.391 30.031 4.297 1 94.38 217 THR A N 1
ATOM 1658 C CA . THR A 1 217 ? 1.882 31.391 4.301 1 94.38 217 THR A CA 1
ATOM 1659 C C . THR A 1 217 ? 2.623 31.703 5.602 1 94.38 217 THR A C 1
ATOM 1661 O O . THR A 1 217 ? 3.162 32.812 5.773 1 94.38 217 THR A O 1
ATOM 1664 N N . ALA A 1 218 ? 2.658 30.797 6.516 1 95.75 218 ALA A N 1
ATOM 1665 C CA . ALA A 1 218 ? 3.338 31.016 7.789 1 95.75 218 ALA A CA 1
ATOM 1666 C C . ALA A 1 218 ? 4.848 31.125 7.594 1 95.75 218 ALA A C 1
ATOM 1668 O O . ALA A 1 218 ? 5.395 30.594 6.629 1 95.75 218 ALA A O 1
ATOM 1669 N N . ASP A 1 219 ? 5.453 31.781 8.508 1 96.19 219 ASP A N 1
ATOM 1670 C CA . ASP A 1 219 ? 6.879 32.062 8.375 1 96.19 219 ASP A CA 1
ATOM 1671 C C . ASP A 1 219 ? 7.711 31.016 9.117 1 96.19 219 ASP A C 1
ATOM 1673 O O . ASP A 1 219 ? 8.25 31.297 10.195 1 96.19 219 ASP A O 1
ATOM 1677 N N . PHE A 1 220 ? 7.895 29.875 8.602 1 98.12 220 PHE A N 1
ATOM 1678 C CA . PHE A 1 220 ? 8.766 28.812 9.109 1 98.12 220 PHE A CA 1
ATOM 1679 C C . PHE A 1 220 ? 9.117 27.828 8 1 98.12 220 PHE A C 1
ATOM 1681 O O . PHE A 1 220 ? 8.484 27.812 6.949 1 98.12 220 PHE A O 1
ATOM 1688 N N . LEU A 1 221 ? 10.164 27.078 8.219 1 98.19 221 LEU A N 1
ATOM 1689 C CA . LEU A 1 221 ? 10.586 26.047 7.285 1 98.19 221 LEU A CA 1
ATOM 1690 C C . LEU A 1 221 ? 10.789 24.703 8 1 98.19 221 LEU A C 1
ATOM 1692 O O . LEU A 1 221 ? 10.812 24.656 9.234 1 98.19 221 LEU A O 1
ATOM 1696 N N . GLY A 1 222 ? 10.828 23.672 7.258 1 98.19 222 GLY A N 1
ATOM 1697 C CA . GLY A 1 222 ? 11.133 22.359 7.797 1 98.19 222 GLY A CA 1
ATOM 1698 C C . GLY A 1 222 ? 9.906 21.609 8.289 1 98.19 222 GLY A C 1
ATOM 1699 O O . GLY A 1 222 ? 8.773 22.047 8.047 1 98.19 222 GLY A O 1
ATOM 1700 N N . PRO A 1 223 ? 10.141 20.484 8.922 1 98.69 223 PRO A N 1
ATOM 1701 C CA . PRO A 1 223 ? 9.031 19.625 9.359 1 98.69 223 PRO A CA 1
ATOM 1702 C C . PRO A 1 223 ? 8.258 20.219 10.539 1 98.69 223 PRO A C 1
ATOM 1704 O O . PRO A 1 223 ? 8.844 20.906 11.383 1 98.69 223 PRO A O 1
ATOM 1707 N N . VAL A 1 224 ? 6.996 19.922 10.586 1 98.88 224 VAL A N 1
ATOM 1708 C CA . VAL A 1 224 ? 6.141 20.266 11.711 1 98.88 224 VAL A CA 1
ATOM 1709 C C . VAL A 1 224 ? 5.09 19.172 11.914 1 98.88 224 VAL A C 1
ATOM 1711 O O . VAL A 1 224 ? 4.477 18.703 10.953 1 98.88 224 VAL A O 1
ATOM 1714 N N . ASN A 1 225 ? 4.969 18.703 13.156 1 98.81 225 ASN A N 1
ATOM 1715 C CA . ASN A 1 225 ? 3.947 17.734 13.531 1 98.81 225 ASN A CA 1
ATOM 1716 C C . ASN A 1 225 ? 2.562 18.375 13.602 1 98.81 225 ASN A C 1
ATOM 1718 O O . ASN A 1 225 ? 2.402 19.453 14.156 1 98.81 225 ASN A O 1
ATOM 1722 N N . ALA A 1 226 ? 1.62 17.703 13.016 1 98.88 226 ALA A N 1
ATOM 1723 C CA . ALA A 1 226 ? 0.231 18.156 13.039 1 98.88 226 ALA A CA 1
ATOM 1724 C C . ALA A 1 226 ? -0.683 17.094 13.633 1 98.88 226 ALA A C 1
ATOM 1726 O O . ALA A 1 226 ? -1.059 16.141 12.953 1 98.88 226 ALA A O 1
ATOM 1727 N N . ALA A 1 227 ? -1.104 17.281 14.836 1 98.81 227 ALA A N 1
ATOM 1728 C CA . ALA A 1 227 ? -1.975 16.391 15.602 1 98.81 227 ALA A CA 1
ATOM 1729 C C . ALA A 1 227 ? -2.766 17.172 16.641 1 98.81 227 ALA A C 1
ATOM 1731 O O . ALA A 1 227 ? -2.254 18.125 17.25 1 98.81 227 ALA A O 1
ATOM 1732 N N . SER A 1 228 ? -3.975 16.797 16.844 1 98.62 228 SER A N 1
ATOM 1733 C CA . SER A 1 228 ? -4.723 17.328 17.969 1 98.62 228 SER A CA 1
ATOM 1734 C C . SER A 1 228 ? -4.121 16.875 19.297 1 98.62 228 SER A C 1
ATOM 1736 O O . SER A 1 228 ? -3.398 15.883 19.344 1 98.62 228 SER A O 1
ATOM 1738 N N . ARG A 1 229 ? -4.426 17.688 20.344 1 97.25 229 ARG A N 1
ATOM 1739 C CA . ARG A 1 229 ? -3.883 17.344 21.656 1 97.25 229 ARG A CA 1
ATOM 1740 C C . ARG A 1 229 ? -4.598 16.141 22.25 1 97.25 229 ARG A C 1
ATOM 1742 O O . ARG A 1 229 ? -5.824 16.047 22.188 1 97.25 229 ARG A O 1
ATOM 1749 N N . GLY A 1 230 ? -3.76 15.25 22.797 1 94.56 230 GLY A N 1
ATOM 1750 C CA . GLY A 1 230 ? -4.312 14.062 23.422 1 94.56 230 GLY A CA 1
ATOM 1751 C C . GLY A 1 230 ? -4.266 12.844 22.531 1 94.56 230 GLY A C 1
ATOM 1752 O O . GLY A 1 230 ? -5.031 12.742 21.562 1 94.56 230 GLY A O 1
ATOM 1753 N N . ALA A 1 231 ? -3.379 11.844 22.797 1 94.25 231 ALA A N 1
ATOM 1754 C CA . ALA A 1 231 ? -3.309 10.562 22.094 1 94.25 231 ALA A CA 1
ATOM 1755 C C . ALA A 1 231 ? -4.297 9.562 22.688 1 94.25 231 ALA A C 1
ATOM 1757 O O . ALA A 1 231 ? -4.664 9.656 23.859 1 94.25 231 ALA A O 1
ATOM 1758 N N . LEU A 1 232 ? -4.797 8.664 21.766 1 95.5 232 LEU A N 1
ATOM 1759 C CA . LEU A 1 232 ? -5.754 7.633 22.172 1 95.5 232 LEU A CA 1
ATOM 1760 C C . LEU A 1 232 ? -5.23 6.246 21.812 1 95.5 232 LEU A C 1
ATOM 1762 O O . LEU A 1 232 ? -4.59 6.062 20.781 1 95.5 232 LEU A O 1
ATOM 1766 N N . ASP A 1 233 ? -5.516 5.312 22.672 1 95.19 233 ASP A N 1
ATOM 1767 C CA . ASP A 1 233 ? -5.375 3.938 22.203 1 95.19 233 ASP A CA 1
ATOM 1768 C C . ASP A 1 233 ? -6.707 3.387 21.703 1 95.19 233 ASP A C 1
ATOM 1770 O O . ASP A 1 233 ? -7.734 4.062 21.781 1 95.19 233 ASP A O 1
ATOM 1774 N N . VAL A 1 234 ? -6.645 2.184 21.25 1 96 234 VAL A N 1
ATOM 1775 C CA . VAL A 1 234 ? -7.809 1.625 20.578 1 96 234 VAL A CA 1
ATOM 1776 C C . VAL A 1 234 ? -8.922 1.367 21.594 1 96 234 VAL A C 1
ATOM 1778 O O . VAL A 1 234 ? -10.102 1.43 21.25 1 96 234 VAL A O 1
ATOM 1781 N N . ARG A 1 235 ? -8.625 1.059 22.828 1 96.44 235 ARG A N 1
ATOM 1782 C CA . ARG A 1 235 ? -9.641 0.828 23.844 1 96.44 235 ARG A CA 1
ATOM 1783 C C . ARG A 1 235 ? -10.445 2.096 24.109 1 96.44 235 ARG A C 1
ATOM 1785 O O . ARG A 1 235 ? -11.672 2.043 24.234 1 96.44 235 ARG A O 1
ATOM 1792 N N . GLU A 1 236 ? -9.719 3.137 24.203 1 96.62 236 GLU A N 1
ATOM 1793 C CA . GLU A 1 236 ? -10.359 4.43 24.406 1 96.62 236 GLU A CA 1
ATOM 1794 C C . GLU A 1 236 ? -11.227 4.809 23.203 1 96.62 236 GLU A C 1
ATOM 1796 O O . GLU A 1 236 ? -12.312 5.367 23.375 1 96.62 236 GLU A O 1
ATOM 1801 N N . LEU A 1 237 ? -10.75 4.559 22.016 1 96.94 237 LEU A N 1
ATOM 1802 C CA . LEU A 1 237 ? -11.531 4.816 20.812 1 96.94 237 LEU A CA 1
ATOM 1803 C C . LEU A 1 237 ? -12.805 3.975 20.797 1 96.94 237 LEU A C 1
ATOM 1805 O O . LEU A 1 237 ? -13.891 4.484 20.5 1 96.94 237 LEU A O 1
ATOM 1809 N N . CYS A 1 238 ? -12.672 2.725 21.125 1 97.38 238 CYS A N 1
ATOM 1810 C CA . CYS A 1 238 ? -13.812 1.823 21.172 1 97.38 238 CYS A CA 1
ATOM 1811 C C . CYS A 1 238 ? -14.82 2.266 22.234 1 97.38 238 CYS A C 1
ATOM 1813 O O . CYS A 1 238 ? -16.031 2.195 22.016 1 97.38 238 CYS A O 1
ATOM 1815 N N . ALA A 1 239 ? -14.32 2.705 23.328 1 97.12 239 ALA A N 1
ATOM 1816 C CA . ALA A 1 239 ? -15.195 3.215 24.375 1 97.12 239 ALA A CA 1
ATOM 1817 C C . ALA A 1 239 ? -16 4.41 23.891 1 97.12 239 ALA A C 1
ATOM 1819 O O . ALA A 1 239 ? -17.188 4.531 24.188 1 97.12 239 ALA A O 1
ATOM 1820 N N . ALA A 1 240 ? -15.336 5.281 23.219 1 96.31 240 ALA A N 1
ATOM 1821 C CA . ALA A 1 240 ? -16.031 6.441 22.656 1 96.31 240 ALA A CA 1
ATOM 1822 C C . ALA A 1 240 ? -17.125 6.008 21.688 1 96.31 240 ALA A C 1
ATOM 1824 O O . ALA A 1 240 ? -18.234 6.555 21.703 1 96.31 240 ALA A O 1
ATOM 1825 N N . VAL A 1 241 ? -16.812 5.07 20.844 1 96.62 241 VAL A N 1
ATOM 1826 C CA . VAL A 1 241 ? -17.781 4.551 19.906 1 96.62 241 VAL A CA 1
ATOM 1827 C C . VAL A 1 241 ? -18.938 3.891 20.656 1 96.62 241 VAL A C 1
ATOM 1829 O O . VAL A 1 241 ? -20.109 4.094 20.328 1 96.62 241 VAL A O 1
ATOM 1832 N N . GLY A 1 242 ? -18.641 3.145 21.625 1 97.06 242 GLY A N 1
ATOM 1833 C CA . GLY A 1 242 ? -19.641 2.484 22.453 1 97.06 242 GLY A CA 1
ATOM 1834 C C . GLY A 1 242 ? -20.625 3.453 23.094 1 97.06 242 GLY A C 1
ATOM 1835 O O . GLY A 1 242 ? -21.812 3.188 23.156 1 97.06 242 GLY A O 1
ATOM 1836 N N . ARG A 1 243 ? -20.094 4.551 23.594 1 95.88 243 ARG A N 1
ATOM 1837 C CA . ARG A 1 243 ? -20.922 5.566 24.219 1 95.88 243 ARG A CA 1
ATOM 1838 C C . ARG A 1 243 ? -21.953 6.117 23.234 1 95.88 243 ARG A C 1
ATOM 1840 O O . ARG A 1 243 ? -23.125 6.328 23.609 1 95.88 243 ARG A O 1
ATOM 1847 N N . VAL A 1 244 ? -21.547 6.277 22.047 1 93.5 244 VAL A N 1
ATOM 1848 C CA . VAL A 1 244 ? -22.422 6.871 21.047 1 93.5 244 VAL A CA 1
ATOM 1849 C C . VAL A 1 244 ? -23.422 5.832 20.547 1 93.5 244 VAL A C 1
ATOM 1851 O O . VAL A 1 244 ? -24.609 6.141 20.359 1 93.5 244 VAL A O 1
ATOM 1854 N N . THR A 1 245 ? -23 4.605 20.391 1 93.69 245 THR A N 1
ATOM 1855 C CA . THR A 1 245 ? -23.859 3.555 19.844 1 93.69 245 THR A CA 1
ATOM 1856 C C . THR A 1 245 ? -24.734 2.951 20.938 1 93.69 245 THR A C 1
ATOM 1858 O O . THR A 1 245 ? -25.719 2.26 20.641 1 93.69 245 THR A O 1
ATOM 1861 N N . GLY A 1 246 ? -24.328 3.127 22.141 1 94.25 246 GLY A N 1
ATOM 1862 C CA . GLY A 1 246 ? -25.047 2.529 23.266 1 94.25 246 GLY A CA 1
ATOM 1863 C C . GLY A 1 246 ? -24.734 1.056 23.453 1 94.25 246 GLY A C 1
ATOM 1864 O O . GLY A 1 246 ? -25.531 0.31 24 1 94.25 246 GLY A O 1
ATOM 1865 N N . THR A 1 247 ? -23.672 0.564 22.844 1 95.75 247 THR A N 1
ATOM 1866 C CA . THR A 1 247 ? -23.25 -0.833 22.922 1 95.75 247 THR A CA 1
ATOM 1867 C C . THR A 1 247 ? -21.859 -0.954 23.531 1 95.75 247 THR A C 1
ATOM 1869 O O . THR A 1 247 ? -20.922 -0.277 23.094 1 95.75 247 THR A O 1
ATOM 1872 N N . GLU A 1 248 ? -21.75 -1.787 24.531 1 96.25 248 GLU A N 1
ATOM 1873 C CA . GLU A 1 248 ? -20.438 -2.023 25.125 1 96.25 248 GLU A CA 1
ATOM 1874 C C . GLU A 1 248 ? -19.516 -2.771 24.172 1 96.25 248 GLU A C 1
ATOM 1876 O O . GLU A 1 248 ? -19.875 -3.85 23.688 1 96.25 248 GLU A O 1
ATOM 1881 N N . PRO A 1 249 ? -18.375 -2.209 23.938 1 97.12 249 PRO A N 1
ATOM 1882 C CA . PRO A 1 249 ? -17.469 -2.895 23.016 1 97.12 249 PRO A CA 1
ATOM 1883 C C . PRO A 1 249 ? -16.953 -4.23 23.562 1 97.12 249 PRO A C 1
ATOM 1885 O O . PRO A 1 249 ? -16.625 -4.332 24.75 1 97.12 249 PRO A O 1
ATOM 1888 N N . ARG A 1 250 ? -16.953 -5.203 22.75 1 95.19 250 ARG A N 1
ATOM 1889 C CA . ARG A 1 250 ? -16.344 -6.496 23.047 1 95.19 250 ARG A CA 1
ATOM 1890 C C . ARG A 1 250 ? -14.961 -6.605 22.422 1 95.19 250 ARG A C 1
ATOM 1892 O O . ARG A 1 250 ? -14.836 -6.938 21.234 1 95.19 250 ARG A O 1
ATOM 1899 N N . LEU A 1 251 ? -13.992 -6.395 23.312 1 93.81 251 LEU A N 1
ATOM 1900 C CA . LEU A 1 251 ? -12.609 -6.43 22.828 1 93.81 251 LEU A CA 1
ATOM 1901 C C . LEU A 1 251 ? -12.008 -7.816 23.031 1 93.81 251 LEU A C 1
ATOM 1903 O O . LEU A 1 251 ? -12.141 -8.406 24.094 1 93.81 251 LEU A O 1
ATOM 1907 N N . VAL A 1 252 ? -11.453 -8.266 22.031 1 86.56 252 VAL A N 1
ATOM 1908 C CA . VAL A 1 252 ? -10.828 -9.578 22.125 1 86.56 252 VAL A CA 1
ATOM 1909 C C . VAL A 1 252 ? -9.352 -9.477 21.734 1 86.56 252 VAL A C 1
ATOM 1911 O O . VAL A 1 252 ? -8.977 -8.625 20.922 1 86.56 252 VAL A O 1
ATOM 1914 N N . GLY A 1 253 ? -8.5 -10.109 22.641 1 74.44 253 GLY A N 1
ATOM 1915 C CA . GLY A 1 253 ? -7.082 -10.117 22.297 1 74.44 253 GLY A CA 1
ATOM 1916 C C . GLY A 1 253 ? -6.809 -10.602 20.891 1 74.44 253 GLY A C 1
ATOM 1917 O O . GLY A 1 253 ? -7.543 -11.445 20.359 1 74.44 253 GLY A O 1
ATOM 1918 N N . GLY A 1 254 ? -6.301 -9.703 20.109 1 56.5 254 GLY A N 1
ATOM 1919 C CA . GLY A 1 254 ? -5.941 -9.977 18.719 1 56.5 254 GLY A CA 1
ATOM 1920 C C . GLY A 1 254 ? -5.555 -11.422 18.484 1 56.5 254 GLY A C 1
ATOM 1921 O O . GLY A 1 254 ? -4.465 -11.852 18.859 1 56.5 254 GLY A O 1
ATOM 1922 N N . GLY A 1 255 ? -6.566 -12.273 18.766 1 45 255 GLY A N 1
ATOM 1923 C CA . GLY A 1 255 ? -6.375 -13.656 18.359 1 45 255 GLY A CA 1
ATOM 1924 C C . GLY A 1 255 ? -5.973 -13.797 16.906 1 45 255 GLY A C 1
ATOM 1925 O O . GLY A 1 255 ? -5.105 -13.062 16.422 1 45 255 GLY A O 1
ATOM 1926 N N . ALA A 1 256 ? -6.703 -14.711 16.25 1 42.41 256 ALA A N 1
ATOM 1927 C CA . ALA A 1 256 ? -6.574 -15.156 14.867 1 42.41 256 ALA A CA 1
ATOM 1928 C C . ALA A 1 256 ? -6.848 -14.016 13.891 1 42.41 256 ALA A C 1
ATOM 1930 O O . ALA A 1 256 ? -6.359 -14.023 12.766 1 42.41 256 ALA A O 1
ATOM 1931 N N . GLU A 1 257 ? -7.492 -12.938 14.359 1 50.53 257 GLU A N 1
ATOM 1932 C CA . GLU A 1 257 ? -7.949 -11.883 13.453 1 50.53 257 GLU A CA 1
ATOM 1933 C C . GLU A 1 257 ? -6.984 -10.703 13.461 1 50.53 257 GLU A C 1
ATOM 1935 O O . GLU A 1 257 ? -6.363 -10.406 14.484 1 50.53 257 GLU A O 1
ATOM 1940 N N . PRO A 1 258 ? -6.676 -10.312 12.172 1 63.78 258 PRO A N 1
ATOM 1941 C CA . PRO A 1 258 ? -5.945 -9.039 12.188 1 63.78 258 PRO A CA 1
ATOM 1942 C C . PRO A 1 258 ? -6.535 -8.031 13.172 1 63.78 258 PRO A C 1
ATOM 1944 O O . PRO A 1 258 ? -7.754 -7.98 13.352 1 63.78 258 PRO A O 1
ATOM 1947 N N . THR A 1 259 ? -5.527 -7.453 13.812 1 78.81 259 THR A N 1
ATOM 1948 C CA . THR A 1 259 ? -6.016 -6.449 14.75 1 78.81 259 THR A CA 1
ATOM 1949 C C . THR A 1 259 ? -6.699 -5.305 14.016 1 78.81 259 THR A C 1
ATOM 1951 O O . THR A 1 259 ? -6.492 -5.121 12.812 1 78.81 259 THR A O 1
ATOM 1954 N N . SER A 1 260 ? -7.5 -4.719 14.695 1 87.31 260 SER A N 1
ATOM 1955 C CA . SER A 1 260 ? -8.289 -3.625 14.141 1 87.31 260 SER A CA 1
ATOM 1956 C C . SER A 1 260 ? -7.402 -2.467 13.703 1 87.31 260 SER A C 1
ATOM 1958 O O . SER A 1 260 ? -6.254 -2.361 14.141 1 87.31 260 SER A O 1
ATOM 1960 N N . PRO A 1 261 ? -7.883 -1.558 12.875 1 86.81 261 PRO A N 1
ATOM 1961 C CA . PRO A 1 261 ? -7.074 -0.572 12.148 1 86.81 261 PRO A CA 1
ATOM 1962 C C . PRO A 1 261 ? -6.289 0.345 13.078 1 86.81 261 PRO A C 1
ATOM 1964 O O . PRO A 1 261 ? -5.156 0.724 12.773 1 86.81 261 PRO A O 1
ATOM 1967 N N . PHE A 1 262 ? -6.863 0.732 14.148 1 92.94 262 PHE A N 1
ATOM 1968 C CA . PHE A 1 262 ? -6.195 1.696 15.016 1 92.94 262 PHE A CA 1
ATOM 1969 C C . PHE A 1 262 ? -5.645 1.014 16.266 1 92.94 262 PHE A C 1
ATOM 1971 O O . PHE A 1 262 ? -5.414 1.666 17.281 1 92.94 262 PHE A O 1
ATOM 1978 N N . SER A 1 263 ? -5.562 -0.3 16.219 1 91.06 263 SER A N 1
ATOM 1979 C CA . SER A 1 263 ? -4.852 -1.022 17.266 1 91.06 263 SER A CA 1
ATOM 1980 C C . SER A 1 263 ? -3.367 -1.146 16.938 1 91.06 263 SER A C 1
ATOM 1982 O O . SER A 1 263 ? -2.984 -1.87 16.016 1 91.06 263 SER A O 1
ATOM 1984 N N . PHE A 1 264 ? -2.619 -0.445 17.75 1 86.38 264 PHE A N 1
ATOM 1985 C CA . PHE A 1 264 ? -1.182 -0.419 17.516 1 86.38 264 PHE A CA 1
ATOM 1986 C C . PHE A 1 264 ? -0.431 -1.069 18.672 1 86.38 264 PHE A C 1
ATOM 1988 O O . PHE A 1 264 ? -0.861 -0.984 19.828 1 86.38 264 PHE A O 1
ATOM 1995 N N . ASP A 1 265 ? 0.699 -1.63 18.312 1 82.31 265 ASP A N 1
ATOM 1996 C CA . ASP A 1 265 ? 1.494 -2.27 19.344 1 82.31 265 ASP A CA 1
ATOM 1997 C C . ASP A 1 265 ? 2.748 -1.455 19.656 1 82.31 265 ASP A C 1
ATOM 1999 O O . ASP A 1 265 ? 3.572 -1.864 20.484 1 82.31 265 ASP A O 1
ATOM 2003 N N . ARG A 1 266 ? 2.871 -0.296 18.938 1 82.12 266 ARG A N 1
ATOM 2004 C CA . ARG A 1 266 ? 3.951 0.652 19.188 1 82.12 266 ARG A CA 1
ATOM 2005 C C . ARG A 1 266 ? 3.414 2.074 19.312 1 82.12 266 ARG A C 1
ATOM 2007 O O . ARG A 1 266 ? 2.373 2.402 18.734 1 82.12 266 ARG A O 1
ATOM 2014 N N . CYS A 1 267 ? 4.188 2.791 20.094 1 86 267 CYS A N 1
ATOM 2015 C CA . CYS A 1 267 ? 3.783 4.176 20.312 1 86 267 CYS A CA 1
ATOM 2016 C C . CYS A 1 267 ? 4.684 5.133 19.547 1 86 267 CYS A C 1
ATOM 2018 O O . CYS A 1 267 ? 5.895 5.172 19.781 1 86 267 CYS A O 1
ATOM 2020 N N . TYR A 1 268 ? 4.148 5.812 18.672 1 85.88 268 TYR A N 1
ATOM 2021 C CA . TYR A 1 268 ? 4.824 6.914 18 1 85.88 268 TYR A CA 1
ATOM 2022 C C . TYR A 1 268 ? 3.926 8.141 17.922 1 85.88 268 TYR A C 1
ATOM 2024 O O . TYR A 1 268 ? 3.775 8.734 16.844 1 85.88 268 TYR A O 1
ATOM 2032 N N . ALA A 1 269 ? 3.363 8.406 19.047 1 94.06 269 ALA A N 1
ATOM 2033 C CA . ALA A 1 269 ? 2.58 9.633 19.156 1 94.06 269 ALA A CA 1
ATOM 2034 C C . ALA A 1 269 ? 3.438 10.859 18.859 1 94.06 269 ALA A C 1
ATOM 2036 O O . ALA A 1 269 ? 4.664 10.812 18.984 1 94.06 269 ALA A O 1
ATOM 2037 N N . MET A 1 270 ? 2.789 11.93 18.531 1 98 270 MET A N 1
ATOM 2038 C CA . MET A 1 270 ? 3.504 13.109 18.047 1 98 270 MET A CA 1
ATOM 2039 C C . MET A 1 270 ? 3.486 14.219 19.094 1 98 270 MET A C 1
ATOM 2041 O O . MET A 1 270 ? 2.465 14.453 19.75 1 98 270 MET A O 1
ATOM 2045 N N . ASP A 1 271 ? 4.652 14.828 19.281 1 98.19 271 ASP A N 1
ATOM 2046 C CA . ASP A 1 271 ? 4.738 16.078 20.031 1 98.19 271 ASP A CA 1
ATOM 2047 C C . ASP A 1 271 ? 4.418 17.281 19.156 1 98.19 271 ASP A C 1
ATOM 2049 O O . ASP A 1 271 ? 5.055 17.484 18.109 1 98.19 271 ASP A O 1
ATOM 2053 N N . THR A 1 272 ? 3.404 18.125 19.578 1 98.44 272 THR A N 1
ATOM 2054 C CA . THR A 1 272 ? 2.994 19.25 18.734 1 98.44 272 THR A CA 1
ATOM 2055 C C . THR A 1 272 ? 3.469 20.562 19.328 1 98.44 272 THR A C 1
ATOM 2057 O O . THR A 1 272 ? 2.91 21.625 19.016 1 98.44 272 THR A O 1
ATOM 2060 N N . GLY A 1 273 ? 4.426 20.516 20.172 1 98.25 273 GLY A N 1
ATOM 2061 C CA . GLY A 1 273 ? 4.98 21.719 20.781 1 98.25 273 GLY A CA 1
ATOM 2062 C C . GLY A 1 273 ? 5.477 22.734 19.781 1 98.25 273 GLY A C 1
ATOM 2063 O O . GLY A 1 273 ? 5.273 23.938 19.938 1 98.25 273 GLY A O 1
ATOM 2064 N N . ARG A 1 274 ? 6.125 22.328 18.734 1 98.56 274 ARG A N 1
ATOM 2065 C CA . ARG A 1 274 ? 6.648 23.234 17.719 1 98.56 274 ARG A CA 1
ATOM 2066 C C . ARG A 1 274 ? 5.52 24.016 17.047 1 98.56 274 ARG A C 1
ATOM 2068 O O . ARG A 1 274 ? 5.625 25.234 16.891 1 98.56 274 ARG A O 1
ATOM 2075 N N . ALA A 1 275 ? 4.469 23.344 16.672 1 98.69 275 ALA A N 1
ATOM 2076 C CA . ALA A 1 275 ? 3.328 24.031 16.078 1 98.69 275 ALA A CA 1
ATOM 2077 C C . ALA A 1 275 ? 2.795 25.125 17.016 1 98.69 275 ALA A C 1
ATOM 2079 O O . ALA A 1 275 ? 2.496 26.234 16.562 1 98.69 275 ALA A O 1
ATOM 2080 N N . ALA A 1 276 ? 2.742 24.812 18.25 1 98.31 276 ALA A N 1
ATOM 2081 C CA . ALA A 1 276 ? 2.262 25.781 19.234 1 98.31 276 ALA A CA 1
ATOM 2082 C C . ALA A 1 276 ? 3.182 27 19.312 1 98.31 276 ALA A C 1
ATOM 2084 O O . ALA A 1 276 ? 2.713 28.141 19.344 1 98.31 276 ALA A O 1
ATOM 2085 N N . ARG A 1 277 ? 4.422 26.766 19.297 1 98.19 277 ARG A N 1
ATOM 2086 C CA . ARG A 1 277 ? 5.395 27.859 19.375 1 98.19 277 ARG A CA 1
ATOM 2087 C C . ARG A 1 277 ? 5.344 28.719 18.109 1 98.19 277 ARG A C 1
ATOM 2089 O O . ARG A 1 277 ? 5.605 29.922 18.172 1 98.19 277 ARG A O 1
ATOM 2096 N N . LEU A 1 278 ? 4.984 28.141 17.031 1 98.12 278 LEU A N 1
ATOM 2097 C CA . LEU A 1 278 ? 4.91 28.859 15.766 1 98.12 278 LEU A CA 1
ATOM 2098 C C . LEU A 1 278 ? 3.613 29.656 15.672 1 98.12 278 LEU A C 1
ATOM 2100 O O . LEU A 1 278 ? 3.457 30.5 14.773 1 98.12 278 LEU A O 1
ATOM 2104 N N . GLY A 1 279 ? 2.645 29.328 16.578 1 97.69 279 GLY A N 1
ATOM 2105 C CA . GLY A 1 279 ? 1.46 30.156 16.641 1 97.69 279 GLY A CA 1
ATOM 2106 C C . GLY A 1 279 ? 0.179 29.406 16.328 1 97.69 279 GLY A C 1
ATOM 2107 O O . GLY A 1 279 ? -0.893 30.016 16.234 1 97.69 279 GLY A O 1
ATOM 2108 N N . PHE A 1 280 ? 0.236 28.109 16.141 1 98.12 280 PHE A N 1
ATOM 2109 C CA . PHE A 1 280 ? -0.961 27.312 15.914 1 98.12 280 PHE A CA 1
ATOM 2110 C C . PHE A 1 280 ? -1.178 26.328 17.062 1 98.12 280 PHE A C 1
ATOM 2112 O O . PHE A 1 280 ? -0.42 25.359 17.203 1 98.12 280 PHE A O 1
ATOM 2119 N N . ARG A 1 281 ? -2.242 26.5 17.75 1 97.25 281 ARG A N 1
ATOM 2120 C CA . ARG A 1 281 ? -2.578 25.578 18.844 1 97.25 281 ARG A CA 1
ATOM 2121 C C . ARG A 1 281 ? -3.703 24.641 18.438 1 97.25 281 ARG A C 1
ATOM 2123 O O . ARG A 1 281 ? -4.828 25.078 18.172 1 97.25 281 ARG A O 1
ATOM 2130 N N . PHE A 1 282 ? -3.383 23.344 18.422 1 98.5 282 PHE A N 1
ATOM 2131 C CA . PHE A 1 282 ? -4.359 22.328 18.031 1 98.5 282 PHE A CA 1
ATOM 2132 C C . PHE A 1 282 ? -5.387 22.109 19.125 1 98.5 282 PHE A C 1
ATOM 2134 O O . PHE A 1 282 ? -5.094 22.312 20.312 1 98.5 282 PHE A O 1
ATOM 2141 N N . SER A 1 283 ? -6.559 21.75 18.75 1 98.31 283 SER A N 1
ATOM 2142 C CA . SER A 1 283 ? -7.605 21.391 19.703 1 98.31 283 SER A CA 1
ATOM 2143 C C . SER A 1 283 ? -7.293 20.062 20.391 1 98.31 283 SER A C 1
ATOM 2145 O O . SER A 1 283 ? -6.336 19.375 20.031 1 98.31 283 SER A O 1
ATOM 2147 N N . ALA A 1 284 ? -8.117 19.812 21.422 1 97.88 284 ALA A N 1
ATOM 2148 C CA . ALA A 1 284 ? -8.047 18.5 22.062 1 97.88 284 ALA A CA 1
ATOM 2149 C C . ALA A 1 284 ? -8.898 17.469 21.328 1 97.88 284 ALA A C 1
ATOM 2151 O O . ALA A 1 284 ? -9.992 17.797 20.859 1 97.88 284 ALA A O 1
ATOM 2152 N N . VAL A 1 285 ? -8.414 16.203 21.312 1 97.69 285 VAL A N 1
ATOM 2153 C CA . VAL A 1 285 ? -9.164 15.133 20.672 1 97.69 285 VAL A CA 1
ATOM 2154 C C . VAL A 1 285 ? -10.547 15.023 21.297 1 97.69 285 VAL A C 1
ATOM 2156 O O . VAL A 1 285 ? -11.539 14.805 20.594 1 97.69 285 VAL A O 1
ATOM 2159 N N . SER A 1 286 ? -10.656 15.227 22.547 1 95.69 286 SER A N 1
ATOM 2160 C CA . SER A 1 286 ? -11.906 15.109 23.281 1 95.69 286 SER A CA 1
ATOM 2161 C C . SER A 1 286 ? -12.914 16.156 22.828 1 95.69 286 SER A C 1
ATOM 2163 O O . SER A 1 286 ? -14.125 16 23.016 1 95.69 286 SER A O 1
ATOM 2165 N N . ASP A 1 287 ? -12.391 17.219 22.188 1 95.75 287 ASP A N 1
ATOM 2166 C CA . ASP A 1 287 ? -13.242 18.312 21.75 1 95.75 287 ASP A CA 1
ATOM 2167 C C . ASP A 1 287 ? -14.094 17.891 20.547 1 95.75 287 ASP A C 1
ATOM 2169 O O . ASP A 1 287 ? -15.195 18.422 20.344 1 95.75 287 ASP A O 1
ATOM 2173 N N . TRP A 1 288 ? -13.586 17.031 19.75 1 96.62 288 TRP A N 1
ATOM 2174 C CA . TRP A 1 288 ? -14.258 16.797 18.469 1 96.62 288 TRP A CA 1
ATOM 2175 C C . TRP A 1 288 ? -14.586 15.328 18.281 1 96.62 288 TRP A C 1
ATOM 2177 O O . TRP A 1 288 ? -15.422 14.977 17.453 1 96.62 288 TRP A O 1
ATOM 2187 N N . LEU A 1 289 ? -14.047 14.391 18.984 1 96.25 289 LEU A N 1
ATOM 2188 C CA . LEU A 1 289 ? -14.172 12.961 18.734 1 96.25 289 LEU A CA 1
ATOM 2189 C C . LEU A 1 289 ? -15.625 12.516 18.859 1 96.25 289 LEU A C 1
ATOM 2191 O O . LEU A 1 289 ? -16.125 11.797 17.984 1 96.25 289 LEU A O 1
ATOM 2195 N N . PRO A 1 290 ? -16.406 12.977 19.922 1 94.81 290 PRO A N 1
ATOM 2196 C CA . PRO A 1 290 ? -17.797 12.523 20.031 1 94.81 290 PRO A CA 1
ATOM 2197 C C . PRO A 1 290 ? -18.625 12.867 18.812 1 94.81 290 PRO A C 1
ATOM 2199 O O . PRO A 1 290 ? -19.391 12.023 18.328 1 94.81 290 PRO A O 1
ATOM 2202 N N . ARG A 1 291 ? -18.422 14.039 18.297 1 95.5 291 ARG A N 1
ATOM 2203 C CA . ARG A 1 291 ? -19.188 14.461 17.141 1 95.5 291 ARG A CA 1
ATOM 2204 C C . ARG A 1 291 ? -18.797 13.664 15.898 1 95.5 291 ARG A C 1
ATOM 2206 O O . ARG A 1 291 ? -19.641 13.305 15.086 1 95.5 291 ARG A O 1
ATOM 2213 N N . VAL A 1 292 ? -17.516 13.398 15.766 1 96.31 292 VAL A N 1
ATOM 2214 C CA . VAL A 1 292 ? -17.016 12.633 14.625 1 96.31 292 VAL A CA 1
ATOM 2215 C C . VAL A 1 292 ? -17.578 11.219 14.664 1 96.31 292 VAL A C 1
ATOM 2217 O O . VAL A 1 292 ? -17.984 10.672 13.633 1 96.31 292 VAL A O 1
ATOM 2220 N N . VAL A 1 293 ? -17.641 10.633 15.812 1 95.69 293 VAL A N 1
ATOM 2221 C CA . VAL A 1 293 ? -18.188 9.289 15.969 1 95.69 293 VAL A CA 1
ATOM 2222 C C . VAL A 1 293 ? -19.672 9.297 15.648 1 95.69 293 VAL A C 1
ATOM 2224 O O . VAL A 1 293 ? -20.172 8.406 14.961 1 95.69 293 VAL A O 1
ATOM 2227 N N . GLU A 1 294 ? -20.391 10.312 16.094 1 95.5 294 GLU A N 1
ATOM 2228 C CA . GLU A 1 294 ? -21.812 10.445 15.797 1 95.5 294 GLU A CA 1
ATOM 2229 C C . GLU A 1 294 ? -22.062 10.484 14.297 1 95.5 294 GLU A C 1
ATOM 2231 O O . GLU A 1 294 ? -22.953 9.805 13.789 1 95.5 294 GLU A O 1
ATOM 2236 N N . GLU A 1 295 ? -21.266 11.281 13.664 1 94.44 295 GLU A N 1
ATOM 2237 C CA . GLU A 1 295 ? -21.391 11.391 12.211 1 94.44 295 GLU A CA 1
ATOM 2238 C C . GLU A 1 295 ? -21.141 10.039 11.539 1 94.44 295 GLU A C 1
ATOM 2240 O O . GLU A 1 295 ? -21.828 9.688 10.578 1 94.44 295 GLU A O 1
ATOM 2245 N N . ALA A 1 296 ? -20.156 9.359 12.016 1 93.38 296 ALA A N 1
ATOM 2246 C CA . ALA A 1 296 ? -19.828 8.055 11.445 1 93.38 296 ALA A CA 1
ATOM 2247 C C . ALA A 1 296 ? -20.953 7.055 11.664 1 93.38 296 ALA A C 1
ATOM 2249 O O . ALA A 1 296 ? -21.25 6.242 10.781 1 93.38 296 ALA A O 1
ATOM 2250 N N . VAL A 1 297 ? -21.578 7.094 12.773 1 92.12 297 VAL A N 1
ATOM 2251 C CA . VAL A 1 297 ? -22.688 6.211 13.102 1 92.12 297 VAL A CA 1
ATOM 2252 C C . VAL A 1 297 ? -23.875 6.52 12.195 1 92.12 297 VAL A C 1
ATOM 2254 O O . VAL A 1 297 ? -24.531 5.602 11.68 1 92.12 297 VAL A O 1
ATOM 2257 N N . GLU A 1 298 ? -24.094 7.773 11.992 1 91.25 298 GLU A N 1
ATOM 2258 C CA . GLU A 1 298 ? -25.172 8.203 11.109 1 91.25 298 GLU A CA 1
ATOM 2259 C C . GLU A 1 298 ? -24.938 7.723 9.68 1 91.25 298 GLU A C 1
ATOM 2261 O O . GLU A 1 298 ? -25.859 7.254 9.016 1 91.25 298 GLU A O 1
ATOM 2266 N N . LYS A 1 299 ? -23.766 7.836 9.281 1 88 299 LYS A N 1
ATOM 2267 C CA . LYS A 1 299 ? -23.422 7.41 7.926 1 88 299 LYS A CA 1
ATOM 2268 C C . LYS A 1 299 ? -23.578 5.902 7.762 1 88 299 LYS A C 1
ATOM 2270 O O . LYS A 1 299 ? -24.062 5.434 6.727 1 88 299 LYS A O 1
ATOM 2275 N N . ALA A 1 300 ? -23.141 5.199 8.719 1 84.06 300 ALA A N 1
ATOM 2276 C CA . ALA A 1 300 ? -23.281 3.744 8.695 1 84.06 300 ALA A CA 1
ATOM 2277 C C . ALA A 1 300 ? -24.75 3.332 8.641 1 84.06 300 ALA A C 1
ATOM 2279 O O . ALA A 1 300 ? -25.109 2.381 7.945 1 84.06 300 ALA A O 1
ATOM 2280 N N . ALA A 1 301 ? -25.531 3.986 9.32 1 83.56 301 ALA A N 1
ATOM 2281 C CA . ALA A 1 301 ? -26.969 3.711 9.336 1 83.56 301 ALA A CA 1
ATOM 2282 C C . ALA A 1 301 ? -27.609 4 7.977 1 83.56 301 ALA A C 1
ATOM 2284 O O . ALA A 1 301 ? -28.469 3.252 7.516 1 83.56 301 ALA A O 1
ATOM 2285 N N . GLU A 1 302 ? -27.141 5.043 7.375 1 81.75 302 GLU A N 1
ATOM 2286 C CA . GLU A 1 302 ? -27.641 5.418 6.059 1 81.75 302 GLU A CA 1
ATOM 2287 C C . GLU A 1 302 ? -27.266 4.379 5.008 1 81.75 302 GLU A C 1
ATOM 2289 O O . GLU A 1 302 ? -28.094 4.043 4.145 1 81.75 302 GLU A O 1
ATOM 2294 N N . GLU A 1 303 ? -26.062 3.934 5.109 1 75.5 303 GLU A N 1
ATOM 2295 C CA . GLU A 1 303 ? -25.594 2.938 4.148 1 75.5 303 GLU A CA 1
ATOM 2296 C C . GLU A 1 303 ? -26.328 1.609 4.332 1 75.5 303 GLU A C 1
ATOM 2298 O O . GLU A 1 303 ? -26.641 0.933 3.352 1 75.5 303 GLU A O 1
ATOM 2303 N N . ALA A 1 304 ? -26.609 1.219 5.52 1 73.25 304 ALA A N 1
ATOM 2304 C CA . ALA A 1 304 ? -27.359 0.007 5.805 1 73.25 304 ALA A CA 1
ATOM 2305 C C . ALA A 1 304 ? -28.797 0.121 5.281 1 73.25 304 ALA A C 1
ATOM 2307 O O . ALA A 1 304 ? -29.328 -0.827 4.695 1 73.25 304 ALA A O 1
ATOM 2308 N N . ALA A 1 305 ? -29.312 1.246 5.383 1 74.19 305 ALA A N 1
ATOM 2309 C CA . ALA A 1 305 ? -30.656 1.498 4.891 1 74.19 305 ALA A CA 1
ATOM 2310 C C . ALA A 1 305 ? -30.703 1.472 3.365 1 74.19 305 ALA A C 1
ATOM 2312 O O . ALA A 1 305 ? -31.641 0.924 2.773 1 74.19 305 ALA A O 1
ATOM 2313 N N . ALA A 1 306 ? -29.672 2.01 2.801 1 69.94 306 ALA A N 1
ATOM 2314 C CA . ALA A 1 306 ? -29.594 2.018 1.342 1 69.94 306 ALA A CA 1
ATOM 2315 C C . ALA A 1 306 ? -29.422 0.604 0.794 1 69.94 306 ALA A C 1
ATOM 2317 O O . ALA A 1 306 ? -29.984 0.264 -0.25 1 69.94 306 ALA A O 1
ATOM 2318 N N . ALA A 1 307 ? -28.641 -0.18 1.496 1 64.31 307 ALA A N 1
ATOM 2319 C CA . ALA A 1 307 ? -28.391 -1.563 1.093 1 64.31 307 ALA A CA 1
ATOM 2320 C C . ALA A 1 307 ? -29.688 -2.385 1.178 1 64.31 307 ALA A C 1
ATOM 2322 O O . ALA A 1 307 ? -29.953 -3.207 0.301 1 64.31 307 ALA A O 1
ATOM 2323 N N . ILE A 1 308 ? -30.5 -2.148 2.082 1 67.44 308 ILE A N 1
ATOM 2324 C CA . ILE A 1 308 ? -31.797 -2.816 2.27 1 67.44 308 ILE A CA 1
ATOM 2325 C C . ILE A 1 308 ? -32.781 -2.371 1.183 1 67.44 308 ILE A C 1
ATOM 2327 O O . ILE A 1 308 ? -33.5 -3.191 0.62 1 67.44 308 ILE A O 1
ATOM 2331 N N . SER A 1 309 ? -32.688 -1.196 0.86 1 70.38 309 SER A N 1
ATOM 2332 C CA . SER A 1 309 ? -33.562 -0.644 -0.165 1 70.38 309 SER A CA 1
ATOM 2333 C C . SER A 1 309 ? -33.219 -1.183 -1.547 1 70.38 309 SER A C 1
ATOM 2335 O O . SER A 1 309 ? -34.094 -1.445 -2.361 1 70.38 309 SER A O 1
ATOM 2337 N N . ARG A 1 310 ? -31.922 -1.379 -1.813 1 60.41 310 ARG A N 1
ATOM 2338 C CA . ARG A 1 310 ? -31.469 -1.911 -3.094 1 60.41 310 ARG A CA 1
ATOM 2339 C C . ARG A 1 310 ? -31.812 -3.389 -3.229 1 60.41 310 ARG A C 1
ATOM 2341 O O . ARG A 1 310 ? -32.062 -3.879 -4.336 1 60.41 310 ARG A O 1
ATOM 2348 N N . GLN A 1 311 ? -31.719 -4.121 -2.145 1 53.53 311 GLN A N 1
ATOM 2349 C CA . GLN A 1 311 ? -32.094 -5.527 -2.16 1 53.53 311 GLN A CA 1
ATOM 2350 C C . GLN A 1 311 ? -33.625 -5.688 -2.35 1 53.53 311 GLN A C 1
ATOM 2352 O O . GLN A 1 311 ? -34.062 -6.711 -2.854 1 53.53 311 GLN A O 1
ATOM 2357 N N . ARG A 1 312 ? -34.438 -4.816 -1.859 1 52.62 312 ARG A N 1
ATOM 2358 C CA . ARG A 1 312 ? -35.906 -4.898 -1.995 1 52.62 312 ARG A CA 1
ATOM 2359 C C . ARG A 1 312 ? -36.344 -4.496 -3.398 1 52.62 312 ARG A C 1
ATOM 2361 O O . ARG A 1 312 ? -37.5 -4.668 -3.76 1 52.62 312 ARG A O 1
ATOM 2368 N N . VAL A 1 313 ? -35.594 -3.871 -4.191 1 44.09 313 VAL A N 1
ATOM 2369 C CA . VAL A 1 313 ? -36 -3.621 -5.566 1 44.09 313 VAL A CA 1
ATOM 2370 C C . VAL A 1 313 ? -35.844 -4.895 -6.395 1 44.09 313 VAL A C 1
ATOM 2372 O O . VAL A 1 313 ? -34.719 -5.422 -6.527 1 44.09 313 VAL A O 1
ATOM 2375 N N . PRO A 1 314 ? -36.875 -5.691 -6.652 1 38.06 314 PRO A N 1
ATOM 2376 C CA . PRO A 1 314 ? -36.844 -6.863 -7.531 1 38.06 314 PRO A CA 1
ATOM 2377 C C . PRO A 1 314 ? -36.125 -6.578 -8.859 1 38.06 314 PRO A C 1
ATOM 2379 O O . PRO A 1 314 ? -36.156 -5.449 -9.352 1 38.06 314 PRO A O 1
ATOM 2382 N N . ALA A 1 315 ? -35.469 -7.676 -9.305 1 26.75 315 ALA A N 1
ATOM 2383 C CA . ALA A 1 315 ? -35.219 -7.621 -10.742 1 26.75 315 ALA A CA 1
ATOM 2384 C C . ALA A 1 315 ? -36.5 -7.379 -11.523 1 26.75 315 ALA A C 1
ATOM 2386 O O . ALA A 1 315 ? -37.531 -7.969 -11.211 1 26.75 315 ALA A O 1
ATOM 2387 N N . MET B 1 1 ? 5.855 -24.875 -27.062 1 74.38 1 MET B N 1
ATOM 2388 C CA . MET B 1 1 ? 4.406 -24.719 -27.125 1 74.38 1 MET B CA 1
ATOM 2389 C C . MET B 1 1 ? 4.016 -23.703 -28.188 1 74.38 1 MET B C 1
ATOM 2391 O O . MET B 1 1 ? 4.75 -22.75 -28.453 1 74.38 1 MET B O 1
ATOM 2395 N N . ASP B 1 2 ? 3.107 -23.984 -29.047 1 89.12 2 ASP B N 1
ATOM 2396 C CA . ASP B 1 2 ? 2.693 -23.125 -30.156 1 89.12 2 ASP B CA 1
ATOM 2397 C C . ASP B 1 2 ? 1.499 -22.266 -29.75 1 89.12 2 ASP B C 1
ATOM 2399 O O . ASP B 1 2 ? 0.433 -22.344 -30.375 1 89.12 2 ASP B O 1
ATOM 2403 N N . VAL B 1 3 ? 1.685 -21.578 -28.688 1 96.62 3 VAL B N 1
ATOM 2404 C CA . VAL B 1 3 ? 0.594 -20.734 -28.203 1 96.62 3 VAL B CA 1
ATOM 2405 C C . VAL B 1 3 ? 1.043 -19.266 -28.172 1 96.62 3 VAL B C 1
ATOM 2407 O O . VAL B 1 3 ? 2.232 -18.984 -28.016 1 96.62 3 VAL B O 1
ATOM 2410 N N . ASP B 1 4 ? 0.097 -18.375 -28.344 1 98.44 4 ASP B N 1
ATOM 2411 C CA . ASP B 1 4 ? 0.298 -16.938 -28.219 1 98.44 4 ASP B CA 1
ATOM 2412 C C . ASP B 1 4 ? -0.14 -16.453 -26.828 1 98.44 4 ASP B C 1
ATOM 2414 O O . ASP B 1 4 ? -1.321 -16.531 -26.484 1 98.44 4 ASP B O 1
ATOM 2418 N N . VAL B 1 5 ? 0.85 -15.906 -26.094 1 98.62 5 VAL B N 1
ATOM 2419 C CA . VAL B 1 5 ? 0.555 -15.508 -24.719 1 98.62 5 VAL B CA 1
ATOM 2420 C C . VAL B 1 5 ? 0.877 -14.031 -24.531 1 98.62 5 VAL B C 1
ATOM 2422 O O . VAL B 1 5 ? 1.945 -13.562 -24.938 1 98.62 5 VAL B O 1
ATOM 2425 N N . CYS B 1 6 ? -0.037 -13.281 -23.984 1 98.62 6 CYS B N 1
ATOM 2426 C CA . CYS B 1 6 ? 0.187 -11.906 -23.562 1 98.62 6 CYS B CA 1
ATOM 2427 C C . CYS B 1 6 ? 0.462 -11.82 -22.078 1 98.62 6 CYS B C 1
ATOM 2429 O O . CYS B 1 6 ? -0.298 -12.367 -21.266 1 98.62 6 CYS B O 1
ATOM 2431 N N . VAL B 1 7 ? 1.577 -11.203 -21.719 1 98.44 7 VAL B N 1
ATOM 2432 C CA . VAL B 1 7 ? 1.896 -10.953 -20.328 1 98.44 7 VAL B CA 1
ATOM 2433 C C . VAL B 1 7 ? 1.787 -9.453 -20.031 1 98.44 7 VAL B C 1
ATOM 2435 O O . VAL B 1 7 ? 2.479 -8.641 -20.641 1 98.44 7 VAL B O 1
ATOM 2438 N N . ILE B 1 8 ? 0.872 -9.086 -19.141 1 97.5 8 ILE B N 1
ATOM 2439 C CA . ILE B 1 8 ? 0.775 -7.703 -18.688 1 97.5 8 ILE B CA 1
ATOM 2440 C C . ILE B 1 8 ? 1.667 -7.496 -17.453 1 97.5 8 ILE B C 1
ATOM 2442 O O . ILE B 1 8 ? 1.543 -8.211 -16.469 1 97.5 8 ILE B O 1
ATOM 2446 N N . GLY B 1 9 ? 2.535 -6.492 -17.484 1 94.38 9 GLY B N 1
ATOM 2447 C CA . GLY B 1 9 ? 3.598 -6.355 -16.5 1 94.38 9 GLY B CA 1
ATOM 2448 C C . GLY B 1 9 ? 4.824 -7.188 -16.828 1 94.38 9 GLY B C 1
ATOM 2449 O O . GLY B 1 9 ? 5.359 -7.102 -17.938 1 94.38 9 GLY B O 1
ATOM 2450 N N . GLY B 1 10 ? 5.332 -7.871 -15.922 1 90 10 GLY B N 1
ATOM 2451 C CA . GLY B 1 10 ? 6.371 -8.867 -16.125 1 90 10 GLY B CA 1
ATOM 2452 C C . GLY B 1 10 ? 7.77 -8.281 -16.156 1 90 10 GLY B C 1
ATOM 2453 O O . GLY B 1 10 ? 8.711 -8.922 -16.625 1 90 10 GLY B O 1
ATOM 2454 N N . SER B 1 11 ? 7.949 -7.078 -15.641 1 83 11 SER B N 1
ATOM 2455 C CA . SER B 1 11 ? 9.227 -6.395 -15.766 1 83 11 SER B CA 1
ATOM 2456 C C . SER B 1 11 ? 10.188 -6.809 -14.656 1 83 11 SER B C 1
ATOM 2458 O O . SER B 1 11 ? 11.398 -6.594 -14.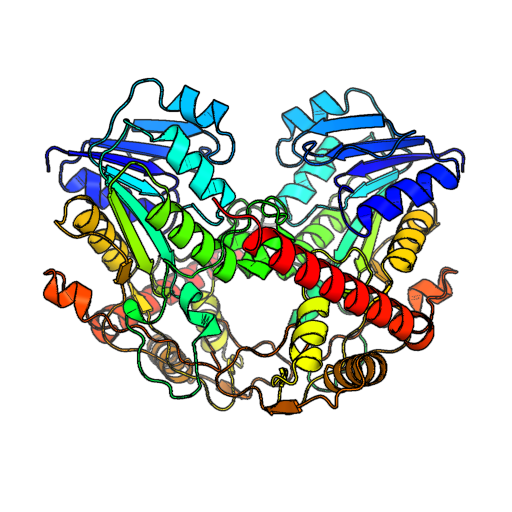758 1 83 11 SER B O 1
ATOM 2460 N N . ARG B 1 12 ? 9.672 -7.438 -13.609 1 81.94 12 ARG B N 1
ATOM 2461 C CA . ARG B 1 12 ? 10.547 -7.68 -12.469 1 81.94 12 ARG B CA 1
ATOM 2462 C C . ARG B 1 12 ? 10.266 -9.047 -11.844 1 81.94 12 ARG B C 1
ATOM 2464 O O . ARG B 1 12 ? 9.203 -9.625 -12.062 1 81.94 12 ARG B O 1
ATOM 2471 N N . TYR B 1 13 ? 11.297 -9.414 -11.188 1 88.31 13 TYR B N 1
ATOM 2472 C CA . TYR B 1 13 ? 11.172 -10.547 -10.281 1 88.31 13 TYR B CA 1
ATOM 2473 C C . TYR B 1 13 ? 10.695 -11.797 -11.016 1 88.31 13 TYR B C 1
ATOM 2475 O O . TYR B 1 13 ? 11.312 -12.211 -12 1 88.31 13 TYR B O 1
ATOM 2483 N N . PHE B 1 14 ? 9.656 -12.43 -10.523 1 93.12 14 PHE B N 1
ATOM 2484 C CA . PHE B 1 14 ? 9.258 -13.68 -11.156 1 93.12 14 PHE B CA 1
ATOM 2485 C C . PHE B 1 14 ? 8.445 -13.414 -12.422 1 93.12 14 PHE B C 1
ATOM 2487 O O . PHE B 1 14 ? 8.242 -14.32 -13.234 1 93.12 14 PHE B O 1
ATOM 2494 N N . GLY B 1 15 ? 8.055 -12.195 -12.641 1 93.81 15 GLY B N 1
ATOM 2495 C CA . GLY B 1 15 ? 7.43 -11.836 -13.906 1 93.81 15 GLY B CA 1
ATOM 2496 C C . GLY B 1 15 ? 8.367 -11.945 -15.094 1 93.81 15 GLY B C 1
ATOM 2497 O O . GLY B 1 15 ? 7.973 -12.422 -16.156 1 93.81 15 GLY B O 1
ATOM 2498 N N . ARG B 1 16 ? 9.531 -11.5 -14.852 1 92.81 16 ARG B N 1
ATOM 2499 C CA . ARG B 1 16 ? 10.531 -11.625 -15.906 1 92.81 16 ARG B CA 1
ATOM 2500 C C . ARG B 1 16 ? 10.836 -13.094 -16.203 1 92.81 16 ARG B C 1
ATOM 2502 O O . ARG B 1 16 ? 10.93 -13.484 -17.375 1 92.81 16 ARG B O 1
ATOM 2509 N N . ARG B 1 17 ? 11.023 -13.852 -15.172 1 95 17 ARG B N 1
ATOM 2510 C CA . ARG B 1 17 ? 11.273 -15.281 -15.312 1 95 17 ARG B CA 1
ATOM 2511 C C . ARG B 1 17 ? 10.133 -15.969 -16.047 1 95 17 ARG B C 1
ATOM 2513 O O . ARG B 1 17 ? 10.352 -16.891 -16.844 1 95 17 ARG B O 1
ATOM 2520 N N . LEU B 1 18 ? 8.953 -15.555 -15.773 1 97.75 18 LEU B N 1
ATOM 2521 C CA . LEU B 1 18 ? 7.773 -16.078 -16.453 1 97.75 18 LEU B CA 1
ATOM 2522 C C . LEU B 1 18 ? 7.879 -15.875 -17.969 1 97.75 18 LEU B C 1
ATOM 2524 O O . LEU B 1 18 ? 7.641 -16.812 -18.734 1 97.75 18 LEU B O 1
ATOM 2528 N N . ILE B 1 19 ? 8.258 -14.68 -18.359 1 97.5 19 ILE B N 1
ATOM 2529 C CA . ILE B 1 19 ? 8.391 -14.352 -19.766 1 97.5 19 ILE B CA 1
ATOM 2530 C C . ILE B 1 19 ? 9.438 -15.266 -20.406 1 97.5 19 ILE B C 1
ATOM 2532 O O . ILE B 1 19 ? 9.203 -15.828 -21.484 1 97.5 19 ILE B O 1
ATOM 2536 N N . GLU B 1 20 ? 10.523 -15.484 -19.734 1 96.31 20 GLU B N 1
ATOM 2537 C CA . GLU B 1 20 ? 11.594 -16.344 -20.234 1 96.31 20 GLU B CA 1
ATOM 2538 C C . GLU B 1 20 ? 11.141 -17.797 -20.328 1 96.31 20 GLU B C 1
ATOM 2540 O O . GLU B 1 20 ? 11.43 -18.484 -21.297 1 96.31 20 GLU B O 1
ATOM 2545 N N . GLU B 1 21 ? 10.438 -18.234 -19.297 1 96.56 21 GLU B N 1
ATOM 2546 C CA . GLU B 1 21 ? 9.914 -19.609 -19.281 1 96.56 21 GLU B CA 1
ATOM 2547 C C . GLU B 1 21 ? 8.992 -19.844 -20.469 1 96.56 21 GLU B C 1
ATOM 2549 O O . GLU B 1 21 ? 9.094 -20.875 -21.141 1 96.56 21 GLU B O 1
ATOM 2554 N N . LEU B 1 22 ? 8.094 -18.953 -20.75 1 97.94 22 LEU B N 1
ATOM 2555 C CA . LEU B 1 22 ? 7.152 -19.062 -21.859 1 97.94 22 LEU B CA 1
ATOM 2556 C C . LEU B 1 22 ? 7.879 -19.062 -23.203 1 97.94 22 LEU B C 1
ATOM 2558 O O . LEU B 1 22 ? 7.633 -19.922 -24.047 1 97.94 22 LEU B O 1
ATOM 2562 N N . ARG B 1 23 ? 8.789 -18.141 -23.359 1 96.94 23 ARG B N 1
ATOM 2563 C CA . ARG B 1 23 ? 9.57 -18.031 -24.594 1 96.94 23 ARG B CA 1
ATOM 2564 C C . ARG B 1 23 ? 10.352 -19.312 -24.859 1 96.94 23 ARG B C 1
ATOM 2566 O O . ARG B 1 23 ? 10.32 -19.844 -25.969 1 96.94 23 ARG B O 1
ATOM 2573 N N . ASP B 1 24 ? 10.977 -19.781 -23.859 1 96.19 24 ASP B N 1
ATOM 2574 C CA . ASP B 1 24 ? 11.836 -20.953 -24 1 96.19 24 ASP B CA 1
ATOM 2575 C C . ASP B 1 24 ? 11.016 -22.203 -24.25 1 96.19 24 ASP B C 1
ATOM 2577 O O . ASP B 1 24 ? 11.523 -23.188 -24.797 1 96.19 24 ASP B O 1
ATOM 2581 N N . ALA B 1 25 ? 9.836 -22.188 -23.844 1 96.19 25 ALA B N 1
ATOM 2582 C CA . ALA B 1 25 ? 8.93 -23.312 -24.094 1 96.19 25 ALA B CA 1
ATOM 2583 C C . ALA B 1 25 ? 8.344 -23.25 -25.5 1 96.19 25 ALA B C 1
ATOM 2585 O O . ALA B 1 25 ? 7.57 -24.125 -25.891 1 96.19 25 ALA B O 1
ATOM 2586 N N . GLY B 1 26 ? 8.609 -22.125 -26.219 1 96.5 26 GLY B N 1
ATOM 2587 C CA . GLY B 1 26 ? 8.219 -22.062 -27.609 1 96.5 26 GLY B CA 1
ATOM 2588 C C . GLY B 1 26 ? 6.996 -21.188 -27.844 1 96.5 26 GLY B C 1
ATOM 2589 O O . GLY B 1 26 ? 6.477 -21.125 -28.953 1 96.5 26 GLY B O 1
ATOM 2590 N N . ALA B 1 27 ? 6.516 -20.5 -26.859 1 97.88 27 ALA B N 1
ATOM 2591 C CA . ALA B 1 27 ? 5.359 -19.609 -27.016 1 97.88 27 ALA B CA 1
ATOM 2592 C C . ALA B 1 27 ? 5.746 -18.312 -27.719 1 97.88 27 ALA B C 1
ATOM 2594 O O . ALA B 1 27 ? 6.891 -17.875 -27.625 1 97.88 27 ALA B O 1
ATOM 2595 N N . THR B 1 28 ? 4.836 -17.812 -28.5 1 98.25 28 THR B N 1
ATOM 2596 C CA . THR B 1 28 ? 4.93 -16.422 -28.938 1 98.25 28 THR B CA 1
ATOM 2597 C C . THR B 1 28 ? 4.465 -15.484 -27.828 1 98.25 28 THR B C 1
ATOM 2599 O O . THR B 1 28 ? 3.299 -15.523 -27.422 1 98.25 28 THR B O 1
ATOM 2602 N N . VAL B 1 29 ? 5.418 -14.648 -27.344 1 98.38 29 VAL B N 1
ATOM 2603 C CA . VAL B 1 29 ? 5.117 -13.867 -26.141 1 98.38 29 VAL B CA 1
ATOM 2604 C C . VAL B 1 29 ? 5.023 -12.383 -26.5 1 98.38 29 VAL B C 1
ATOM 2606 O O . VAL B 1 29 ? 5.914 -11.844 -27.156 1 98.38 29 VAL B O 1
ATOM 2609 N N . THR B 1 30 ? 3.955 -11.711 -26.109 1 98.25 30 THR B N 1
ATOM 2610 C CA . THR B 1 30 ? 3.783 -10.258 -26.125 1 98.25 30 THR B CA 1
ATOM 2611 C C . THR B 1 30 ? 3.725 -9.711 -24.703 1 98.25 30 THR B C 1
ATOM 2613 O O . THR B 1 30 ? 2.943 -10.195 -23.875 1 98.25 30 THR B O 1
ATOM 2616 N N . VAL B 1 31 ? 4.566 -8.75 -24.469 1 98.06 31 VAL B N 1
ATOM 2617 C CA . VAL B 1 31 ? 4.598 -8.117 -23.141 1 98.06 31 VAL B CA 1
ATOM 2618 C C . VAL B 1 31 ? 3.99 -6.719 -23.219 1 98.06 31 VAL B C 1
ATOM 2620 O O . VAL B 1 31 ? 4.309 -5.949 -24.125 1 98.06 31 VAL B O 1
ATOM 2623 N N . VAL B 1 32 ? 3.074 -6.391 -22.266 1 97 32 VAL B N 1
ATOM 2624 C CA . VAL B 1 32 ? 2.459 -5.066 -22.188 1 97 32 VAL B CA 1
ATOM 2625 C C . VAL B 1 32 ? 2.811 -4.414 -20.844 1 97 32 VAL B C 1
ATOM 2627 O O . VAL B 1 32 ? 2.436 -4.918 -19.781 1 97 32 VAL B O 1
ATOM 2630 N N . ASN B 1 33 ? 3.459 -3.402 -20.844 1 93.25 33 ASN B N 1
ATOM 2631 C CA . ASN B 1 33 ? 3.725 -2.613 -19.641 1 93.25 33 ASN B CA 1
ATOM 2632 C C . ASN B 1 33 ? 4.172 -1.196 -20 1 93.25 33 ASN B C 1
ATOM 2634 O O . ASN B 1 33 ? 4.152 -0.805 -21.156 1 93.25 33 ASN B O 1
ATOM 2638 N N . ARG B 1 34 ? 4.562 -0.36 -19.031 1 82.94 34 ARG B N 1
ATOM 2639 C CA . ARG B 1 34 ? 4.859 1.058 -19.219 1 82.94 34 ARG B CA 1
ATOM 2640 C C . ARG B 1 34 ? 6.273 1.256 -19.75 1 82.94 34 ARG B C 1
ATOM 2642 O O . ARG B 1 34 ? 6.641 2.361 -20.141 1 82.94 34 ARG B O 1
ATOM 2649 N N . GLY B 1 35 ? 7.09 0.254 -19.75 1 81.31 35 GLY B N 1
ATOM 2650 C CA . GLY B 1 35 ? 8.406 0.307 -20.359 1 81.31 35 GLY B CA 1
ATOM 2651 C C . GLY B 1 35 ? 9.484 0.797 -19.422 1 81.31 35 GLY B C 1
ATOM 2652 O O . GLY B 1 35 ? 10.445 1.443 -19.844 1 81.31 35 GLY B O 1
ATOM 2653 N N . SER B 1 36 ? 9.305 0.566 -18.156 1 73.62 36 SER B N 1
ATOM 2654 C CA . SER B 1 36 ? 10.305 0.984 -17.188 1 73.62 36 SER B CA 1
ATOM 2655 C C . SER B 1 36 ? 11.578 0.157 -17.328 1 73.62 36 SER B C 1
ATOM 2657 O O . SER B 1 36 ? 12.664 0.61 -16.938 1 73.62 36 SER B O 1
ATOM 2659 N N . THR B 1 37 ? 11.445 -1.076 -17.797 1 78.94 37 THR B N 1
ATOM 2660 C CA . THR B 1 37 ? 12.57 -1.973 -18.062 1 78.94 37 THR B CA 1
ATOM 2661 C C . THR B 1 37 ? 12.445 -2.604 -19.453 1 78.94 37 THR B C 1
ATOM 2663 O O . THR B 1 37 ? 11.336 -2.857 -19.922 1 78.94 37 THR B O 1
ATOM 2666 N N . PRO B 1 38 ? 13.602 -2.797 -20 1 86.12 38 PRO B N 1
ATOM 2667 C CA . PRO B 1 38 ? 13.539 -3.471 -21.297 1 86.12 38 PRO B CA 1
ATOM 2668 C C . PRO B 1 38 ? 12.961 -4.879 -21.203 1 86.12 38 PRO B C 1
ATOM 2670 O O . PRO B 1 38 ? 13.219 -5.594 -20.234 1 86.12 38 PRO B O 1
ATOM 2673 N N . ALA B 1 39 ? 12.211 -5.219 -22.25 1 90.38 39 ALA B N 1
ATOM 2674 C CA . ALA B 1 39 ? 11.703 -6.59 -22.328 1 90.38 39 ALA B CA 1
ATOM 2675 C C . ALA B 1 39 ? 12.82 -7.566 -22.688 1 90.38 39 ALA B C 1
ATOM 2677 O O . ALA B 1 39 ? 13.789 -7.195 -23.359 1 90.38 39 ALA B O 1
ATOM 2678 N N . PRO B 1 40 ? 12.711 -8.797 -22.25 1 91.81 40 PRO B N 1
ATOM 2679 C CA . PRO B 1 40 ? 13.68 -9.805 -22.672 1 91.81 40 PRO B CA 1
ATOM 2680 C C . PRO B 1 40 ? 13.727 -9.969 -24.188 1 91.81 40 PRO B C 1
ATOM 2682 O O . PRO B 1 40 ? 12.727 -9.734 -24.875 1 91.81 40 PRO B O 1
ATOM 2685 N N . PRO B 1 41 ? 14.922 -10.359 -24.688 1 93.31 41 PRO B N 1
ATOM 2686 C CA . PRO B 1 41 ? 15 -10.594 -26.141 1 93.31 41 PRO B CA 1
ATOM 2687 C C . PRO B 1 41 ? 14.055 -11.695 -26.609 1 93.31 41 PRO B C 1
ATOM 2689 O O . PRO B 1 41 ? 13.797 -12.648 -25.875 1 93.31 41 PRO B O 1
ATOM 2692 N N . GLY B 1 42 ? 13.547 -11.531 -27.812 1 95.44 42 GLY B N 1
ATOM 2693 C CA . GLY B 1 42 ? 12.758 -12.586 -28.422 1 95.44 42 GLY 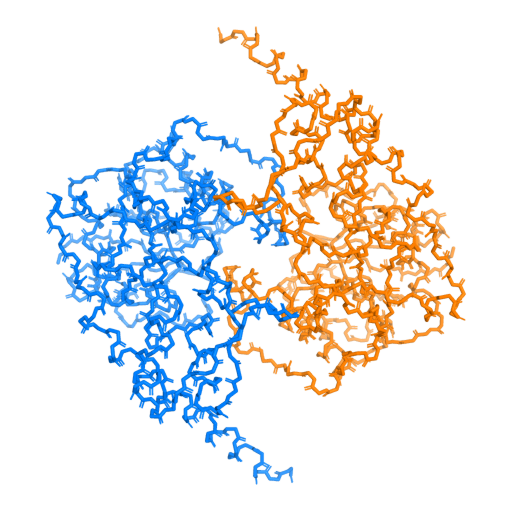B CA 1
ATOM 2694 C C . GLY B 1 42 ? 11.266 -12.453 -28.156 1 95.44 42 GLY B C 1
ATOM 2695 O O . GLY B 1 42 ? 10.484 -13.328 -28.531 1 95.44 42 GLY B O 1
ATOM 2696 N N . VAL B 1 43 ? 10.867 -11.312 -27.5 1 96.88 43 VAL B N 1
ATOM 2697 C CA . VAL B 1 43 ? 9.445 -11.117 -27.25 1 96.88 43 VAL B CA 1
ATOM 2698 C C . VAL B 1 43 ? 8.984 -9.789 -27.844 1 96.88 43 VAL B C 1
ATOM 2700 O O . VAL B 1 43 ? 9.812 -8.914 -28.125 1 96.88 43 VAL B O 1
ATOM 2703 N N . THR B 1 44 ? 7.734 -9.68 -28.188 1 97.25 44 THR B N 1
ATOM 2704 C CA . THR B 1 44 ? 7.137 -8.422 -28.625 1 97.25 44 THR B CA 1
ATOM 2705 C C . THR B 1 44 ? 6.781 -7.543 -27.422 1 97.25 44 THR B C 1
ATOM 2707 O O . THR B 1 44 ? 6.199 -8.023 -26.453 1 97.25 44 THR B O 1
ATOM 2710 N N . HIS B 1 45 ? 7.188 -6.32 -27.531 1 97.38 45 HIS B N 1
ATOM 2711 C CA . HIS B 1 45 ? 6.902 -5.387 -26.453 1 97.38 45 HIS B CA 1
ATOM 2712 C C . HIS B 1 45 ? 5.926 -4.305 -26.891 1 97.38 45 HIS B C 1
ATOM 2714 O O . HIS B 1 45 ? 6.184 -3.592 -27.859 1 97.38 45 HIS B O 1
ATOM 2720 N N . LEU B 1 46 ? 4.836 -4.191 -26.203 1 97.19 46 LEU B N 1
ATOM 2721 C CA . LEU B 1 46 ? 3.861 -3.117 -26.375 1 97.19 46 LEU B CA 1
ATOM 2722 C C . LEU B 1 46 ? 3.855 -2.191 -25.172 1 97.19 46 LEU B C 1
ATOM 2724 O O . LEU B 1 46 ? 3.66 -2.643 -24.031 1 97.19 46 LEU B O 1
ATOM 2728 N N . ARG B 1 47 ? 3.988 -0.935 -25.438 1 94 47 ARG B N 1
ATOM 2729 C CA . ARG B 1 47 ? 4.035 0.035 -24.344 1 94 47 ARG B CA 1
ATOM 2730 C C . ARG B 1 47 ? 2.65 0.616 -24.078 1 94 47 ARG B C 1
ATOM 2732 O O . ARG B 1 47 ? 2.029 1.198 -24.969 1 94 47 ARG B O 1
ATOM 2739 N N . ALA B 1 48 ? 2.119 0.439 -22.828 1 92.69 48 ALA B N 1
ATOM 2740 C CA . ALA B 1 48 ? 0.84 1.006 -22.406 1 92.69 48 ALA B CA 1
ATOM 2741 C C . ALA B 1 48 ? 0.694 0.962 -20.891 1 92.69 48 ALA B C 1
ATOM 2743 O O . ALA B 1 48 ? 1.222 0.06 -20.234 1 92.69 48 ALA B O 1
ATOM 2744 N N . ASP B 1 49 ? -0.008 1.945 -20.391 1 85.5 49 ASP B N 1
ATOM 2745 C CA . ASP B 1 49 ? -0.473 1.913 -19 1 85.5 49 ASP B CA 1
ATOM 2746 C C . ASP B 1 49 ? -1.764 1.106 -18.875 1 85.5 49 ASP B C 1
ATOM 2748 O O . ASP B 1 49 ? -2.777 1.446 -19.484 1 85.5 49 ASP B O 1
ATOM 2752 N N . ARG B 1 50 ? -1.689 0.119 -18.047 1 90.56 50 ARG B N 1
ATOM 2753 C CA . ARG B 1 50 ? -2.838 -0.772 -17.922 1 90.56 50 ARG B CA 1
ATOM 2754 C C . ARG B 1 50 ? -4.051 -0.035 -17.375 1 90.56 50 ARG B C 1
ATOM 2756 O O . ARG B 1 50 ? -5.184 -0.493 -17.516 1 90.56 50 ARG B O 1
ATOM 2763 N N . ASN B 1 51 ? -3.84 1.055 -16.688 1 85.69 51 ASN B N 1
ATOM 2764 C CA . ASN B 1 51 ? -4.934 1.819 -16.094 1 85.69 51 ASN B CA 1
ATOM 2765 C C . ASN B 1 51 ? -5.641 2.68 -17.141 1 85.69 51 ASN B C 1
ATOM 2767 O O . ASN B 1 51 ? -6.719 3.215 -16.875 1 85.69 51 ASN B O 1
ATOM 2771 N N . ASP B 1 52 ? -5.043 2.834 -18.203 1 86.56 52 ASP B N 1
ATOM 2772 C CA . ASP B 1 52 ? -5.609 3.607 -19.312 1 86.56 52 ASP B CA 1
ATOM 2773 C C . ASP B 1 52 ? -6.238 2.689 -20.359 1 86.56 52 ASP B C 1
ATOM 2775 O O . ASP B 1 52 ? -5.543 2.168 -21.234 1 86.56 52 ASP B O 1
ATOM 2779 N N . GLU B 1 53 ? -7.527 2.572 -20.297 1 93.19 53 GLU B N 1
ATOM 2780 C CA . GLU B 1 53 ? -8.242 1.645 -21.172 1 93.19 53 GLU B CA 1
ATOM 2781 C C . GLU B 1 53 ? -7.996 1.977 -22.641 1 93.19 53 GLU B C 1
ATOM 2783 O O . GLU B 1 53 ? -7.762 1.081 -23.469 1 93.19 53 GLU B O 1
ATOM 2788 N N . GLY B 1 54 ? -8.07 3.279 -22.984 1 93.81 54 GLY B N 1
ATOM 2789 C CA . GLY B 1 54 ? -7.82 3.691 -24.344 1 93.81 54 GLY B CA 1
ATOM 2790 C C . GLY B 1 54 ? -6.43 3.338 -24.828 1 93.81 54 GLY B C 1
ATOM 2791 O O . GLY B 1 54 ? -6.266 2.812 -25.938 1 93.81 54 GLY B O 1
ATOM 2792 N N . ALA B 1 55 ? -5.441 3.605 -24.016 1 89.56 55 ALA B N 1
ATOM 2793 C CA . ALA B 1 55 ? -4.055 3.301 -24.359 1 89.56 55 ALA B CA 1
ATOM 2794 C C . ALA B 1 55 ? -3.85 1.798 -24.531 1 89.56 55 ALA B C 1
ATOM 2796 O O . ALA B 1 55 ? -3.119 1.359 -25.422 1 89.56 55 ALA B O 1
ATOM 2797 N N . LEU B 1 56 ? -4.484 1.028 -23.703 1 95.25 56 LEU B N 1
ATOM 2798 C CA . LEU B 1 56 ? -4.375 -0.425 -23.766 1 95.25 56 LEU B CA 1
ATOM 2799 C C . LEU B 1 56 ? -4.973 -0.953 -25.062 1 95.25 56 LEU B C 1
ATOM 2801 O O . LEU B 1 56 ? -4.352 -1.768 -25.75 1 95.25 56 LEU B O 1
ATOM 2805 N N . ARG B 1 57 ? -6.098 -0.48 -25.422 1 96.81 57 ARG B N 1
ATOM 2806 C CA . ARG B 1 57 ? -6.75 -0.9 -26.656 1 96.81 57 ARG B CA 1
ATOM 2807 C C . ARG B 1 57 ? -5.906 -0.538 -27.875 1 96.81 57 ARG B C 1
ATOM 2809 O O . ARG B 1 57 ? -5.754 -1.343 -28.797 1 96.81 57 ARG B O 1
ATOM 2816 N N . ALA B 1 58 ? -5.426 0.692 -27.812 1 96.5 58 ALA B N 1
ATOM 2817 C CA . ALA B 1 58 ? -4.613 1.161 -28.938 1 96.5 58 ALA B CA 1
ATOM 2818 C C . ALA B 1 58 ? -3.357 0.308 -29.094 1 96.5 58 ALA B C 1
ATOM 2820 O O . ALA B 1 58 ? -3 -0.074 -30.219 1 96.5 58 ALA B O 1
ATOM 2821 N N . ALA B 1 59 ? -2.711 0.009 -28.016 1 96.75 59 ALA B N 1
ATOM 2822 C CA . ALA B 1 59 ? -1.474 -0.766 -28.047 1 96.75 59 ALA B CA 1
ATOM 2823 C C . ALA B 1 59 ? -1.726 -2.184 -28.547 1 96.75 59 ALA B C 1
ATOM 2825 O O . ALA B 1 59 ? -0.917 -2.736 -29.297 1 96.75 59 ALA B O 1
ATOM 2826 N N . LEU B 1 60 ? -2.807 -2.762 -28.141 1 97.75 60 LEU B N 1
ATOM 2827 C CA . LEU B 1 60 ? -3.121 -4.141 -28.5 1 97.75 60 LEU B CA 1
ATOM 2828 C C . LEU B 1 60 ? -3.611 -4.238 -29.938 1 97.75 60 LEU B C 1
ATOM 2830 O O . LEU B 1 60 ? -3.471 -5.285 -30.578 1 97.75 60 LEU B O 1
ATOM 2834 N N . ALA B 1 61 ? -4.277 -3.166 -30.375 1 96.25 61 ALA B N 1
ATOM 2835 C CA . ALA B 1 61 ? -4.852 -3.156 -31.719 1 96.25 61 ALA B CA 1
ATOM 2836 C C . ALA B 1 61 ? -5.785 -4.348 -31.922 1 96.25 61 ALA B C 1
ATOM 2838 O O . ALA B 1 61 ? -6.711 -4.559 -31.141 1 96.25 61 ALA B O 1
ATOM 2839 N N . ASP B 1 62 ? -5.41 -5.203 -32.969 1 96.38 62 ASP B N 1
ATOM 2840 C CA . ASP B 1 62 ? -6.301 -6.316 -33.281 1 96.38 62 ASP B CA 1
ATOM 2841 C C . ASP B 1 62 ? -5.707 -7.641 -32.812 1 96.38 62 ASP B C 1
ATOM 2843 O O . ASP B 1 62 ? -6.18 -8.711 -33.188 1 96.38 62 ASP B O 1
ATOM 2847 N N . ARG B 1 63 ? -4.805 -7.57 -31.953 1 98 63 ARG B N 1
ATOM 2848 C CA . ARG B 1 63 ? -4.121 -8.781 -31.5 1 98 63 ARG B CA 1
ATOM 2849 C C . ARG B 1 63 ? -5.047 -9.648 -30.656 1 98 63 ARG B C 1
ATOM 2851 O O . ARG B 1 63 ? -5.84 -9.133 -29.875 1 98 63 ARG B O 1
ATOM 2858 N N . ARG B 1 64 ? -4.855 -10.953 -30.875 1 98.31 64 ARG B N 1
ATOM 2859 C CA . ARG B 1 64 ? -5.52 -11.977 -30.078 1 98.31 64 ARG B CA 1
ATOM 2860 C C . ARG B 1 64 ? -4.508 -12.922 -29.438 1 98.31 64 ARG B C 1
ATOM 2862 O O . ARG B 1 64 ? -3.395 -13.078 -29.953 1 98.31 64 ARG B O 1
ATOM 2869 N N . PHE B 1 65 ? -4.953 -13.586 -28.375 1 98.75 65 PHE B N 1
ATOM 2870 C CA . PHE B 1 65 ? -4.047 -14.445 -27.625 1 98.75 65 PHE B CA 1
ATOM 2871 C C . PHE B 1 65 ? -4.75 -15.727 -27.188 1 98.75 65 PHE B C 1
ATOM 2873 O O . PHE B 1 65 ? -5.961 -15.719 -26.953 1 98.75 65 PHE B O 1
ATOM 2880 N N . ASP B 1 66 ? -3.979 -16.766 -27.109 1 98.5 66 ASP B N 1
ATOM 2881 C CA . ASP B 1 66 ? -4.516 -18 -26.516 1 98.5 66 ASP B CA 1
ATOM 2882 C C . ASP B 1 66 ? -4.73 -17.844 -25.016 1 98.5 66 ASP B C 1
ATOM 2884 O O . ASP B 1 66 ? -5.656 -18.422 -24.453 1 98.5 66 ASP B O 1
ATOM 2888 N N . ALA B 1 67 ? -3.846 -17.047 -24.406 1 98.69 67 ALA B N 1
ATOM 2889 C CA . ALA B 1 67 ? -3.947 -16.766 -22.969 1 98.69 67 ALA B CA 1
ATOM 2890 C C . ALA B 1 67 ? -3.35 -15.406 -22.625 1 98.69 67 ALA B C 1
ATOM 2892 O O . ALA B 1 67 ? -2.42 -14.945 -23.297 1 98.69 67 ALA B O 1
ATOM 2893 N N . VAL B 1 68 ? -3.896 -14.773 -21.641 1 98.81 68 VAL B N 1
ATOM 2894 C CA . VAL B 1 68 ? -3.35 -13.562 -21.031 1 98.81 68 VAL B CA 1
ATOM 2895 C C . VAL B 1 68 ? -2.975 -13.828 -19.578 1 98.81 68 VAL B C 1
ATOM 2897 O O . VAL B 1 68 ? -3.758 -14.414 -18.828 1 98.81 68 VAL B O 1
ATOM 2900 N N . ILE B 1 69 ? -1.75 -13.484 -19.219 1 98.81 69 ILE B N 1
ATOM 2901 C CA . ILE B 1 69 ? -1.305 -13.555 -17.828 1 98.81 69 ILE B CA 1
ATOM 2902 C C . ILE B 1 69 ? -1.093 -12.141 -17.281 1 98.81 69 ILE B C 1
ATOM 2904 O O . ILE B 1 69 ? -0.207 -11.422 -17.75 1 98.81 69 ILE B O 1
ATOM 2908 N N . ASP B 1 70 ? -1.874 -11.789 -16.297 1 98.44 70 ASP B N 1
ATOM 2909 C CA . ASP B 1 70 ? -1.865 -10.445 -15.727 1 98.44 70 ASP B CA 1
ATOM 2910 C C . ASP B 1 70 ? -1.127 -10.422 -14.391 1 98.44 70 ASP B C 1
ATOM 2912 O O . ASP B 1 70 ? -1.654 -10.891 -13.375 1 98.44 70 ASP B O 1
ATOM 2916 N N . GLN B 1 71 ? 0.052 -9.766 -14.391 1 96.38 71 GLN B N 1
ATOM 2917 C CA . GLN B 1 71 ? 0.923 -9.766 -13.219 1 96.38 71 GLN B CA 1
ATOM 2918 C C . GLN B 1 71 ? 0.685 -8.531 -12.359 1 96.38 71 GLN B C 1
ATOM 2920 O O . GLN B 1 71 ? 1.213 -8.438 -11.25 1 96.38 71 GLN B O 1
ATOM 2925 N N . VAL B 1 72 ? -0.199 -7.625 -12.844 1 94.75 72 VAL B N 1
ATOM 2926 C CA . VAL B 1 72 ? -0.212 -6.328 -12.172 1 94.75 72 VAL B CA 1
ATOM 2927 C C . VAL B 1 72 ? -1.65 -5.836 -12.023 1 94.75 72 VAL B C 1
ATOM 2929 O O . VAL B 1 72 ? -1.911 -4.633 -12.078 1 94.75 72 VAL B O 1
ATOM 2932 N N . CYS B 1 73 ? -2.59 -6.684 -11.914 1 96.38 73 CYS B N 1
ATOM 2933 C CA . CYS B 1 73 ? -3.965 -6.328 -11.586 1 96.38 73 CYS B CA 1
ATOM 2934 C C . CYS B 1 73 ? -4.184 -6.328 -10.078 1 96.38 73 CYS B C 1
ATOM 2936 O O . CYS B 1 73 ? -4.219 -7.391 -9.453 1 96.38 73 CYS B O 1
ATOM 2938 N N . TYR B 1 74 ? -4.457 -5.133 -9.492 1 94.94 74 TYR B N 1
ATOM 2939 C CA . TYR B 1 74 ? -4.461 -5.016 -8.039 1 94.94 74 TYR B CA 1
ATOM 2940 C C . TYR B 1 74 ? -5.848 -4.668 -7.52 1 94.94 74 TYR B C 1
ATOM 2942 O O . TYR B 1 74 ? -6.129 -4.809 -6.328 1 94.94 74 TYR B O 1
ATOM 2950 N N . THR B 1 75 ? -6.734 -4.172 -8.391 1 95.88 75 THR B N 1
ATOM 2951 C CA . THR B 1 75 ? -8.008 -3.627 -7.938 1 95.88 75 THR B CA 1
ATOM 2952 C C . THR B 1 75 ? -9.148 -4.109 -8.836 1 95.88 75 THR B C 1
ATOM 2954 O O . THR B 1 75 ? -8.914 -4.555 -9.961 1 95.88 75 THR B O 1
ATOM 2957 N N . PRO B 1 76 ? -10.43 -3.969 -8.328 1 97.44 76 PRO B N 1
ATOM 2958 C CA . PRO B 1 76 ? -11.562 -4.355 -9.172 1 97.44 76 PRO B CA 1
ATOM 2959 C C . PRO B 1 76 ? -11.75 -3.426 -10.367 1 97.44 76 PRO B C 1
ATOM 2961 O O . PRO B 1 76 ? -12.266 -3.846 -11.406 1 97.44 76 PRO B O 1
ATOM 2964 N N . VAL B 1 77 ? -11.328 -2.197 -10.234 1 95.56 77 VAL B N 1
ATOM 2965 C CA . VAL B 1 77 ? -11.43 -1.267 -11.352 1 95.56 77 VAL B CA 1
ATOM 2966 C C . VAL B 1 77 ? -10.508 -1.721 -12.484 1 95.56 77 VAL B C 1
ATOM 2968 O O . VAL B 1 77 ? -10.906 -1.727 -13.648 1 95.56 77 VAL B O 1
ATOM 2971 N N . GLN B 1 78 ? -9.336 -2.08 -12.117 1 96.19 78 GLN B N 1
ATOM 2972 C CA . GLN B 1 78 ? -8.398 -2.609 -13.102 1 96.19 78 GLN B CA 1
ATOM 2973 C C . GLN B 1 78 ? -8.93 -3.893 -13.734 1 96.19 78 GLN B C 1
ATOM 2975 O O . GLN B 1 78 ? -8.789 -4.102 -14.938 1 96.19 78 GLN B O 1
ATOM 2980 N N . ALA B 1 79 ? -9.531 -4.746 -12.891 1 98.44 79 ALA B N 1
ATOM 2981 C CA . ALA B 1 79 ? -10.125 -5.992 -13.375 1 98.44 79 ALA B CA 1
ATOM 2982 C C . ALA B 1 79 ? -11.25 -5.719 -14.375 1 98.44 79 ALA B C 1
ATOM 2984 O O . ALA B 1 79 ? -11.359 -6.398 -15.391 1 98.44 79 ALA B O 1
ATOM 2985 N N . ALA B 1 80 ? -12.016 -4.742 -14.102 1 98.25 80 ALA B N 1
ATOM 2986 C CA . ALA B 1 80 ? -13.117 -4.375 -14.992 1 98.25 80 ALA B CA 1
ATOM 2987 C C . ALA B 1 80 ? -12.586 -3.9 -16.344 1 98.25 80 ALA B C 1
ATOM 2989 O O . ALA B 1 80 ? -13.117 -4.281 -17.391 1 98.25 80 ALA B O 1
ATOM 2990 N N . VAL B 1 81 ? -11.586 -3.115 -16.312 1 97.38 81 VAL B N 1
ATOM 2991 C CA . VAL B 1 81 ? -10.969 -2.645 -17.531 1 97.38 81 VAL B CA 1
ATOM 2992 C C . VAL B 1 81 ? -10.445 -3.834 -18.344 1 97.38 81 VAL B C 1
ATOM 2994 O O . VAL B 1 81 ? -10.672 -3.918 -19.547 1 97.38 81 VAL B O 1
ATOM 2997 N N . ALA B 1 82 ? -9.789 -4.73 -17.672 1 98.31 82 ALA B N 1
ATOM 2998 C CA . ALA B 1 82 ? -9.25 -5.91 -18.328 1 98.31 82 ALA B CA 1
ATOM 2999 C C . ALA B 1 82 ? -10.359 -6.742 -18.969 1 98.31 82 ALA B C 1
ATOM 3001 O O . ALA B 1 82 ? -10.227 -7.223 -20.094 1 98.31 82 ALA B O 1
ATOM 3002 N N . ALA B 1 83 ? -11.438 -6.93 -18.25 1 98.56 83 ALA B N 1
ATOM 3003 C CA . ALA B 1 83 ? -12.562 -7.703 -18.75 1 98.56 83 ALA B CA 1
ATOM 3004 C C . ALA B 1 83 ? -13.117 -7.102 -20.047 1 98.56 83 ALA B C 1
ATOM 3006 O O . ALA B 1 83 ? -13.453 -7.832 -20.984 1 98.56 83 ALA B O 1
ATOM 3007 N N . ARG B 1 84 ? -13.156 -5.773 -20.078 1 98.12 84 ARG B N 1
ATOM 3008 C CA . ARG B 1 84 ? -13.672 -5.098 -21.266 1 98.12 84 ARG B CA 1
ATOM 3009 C C . ARG B 1 84 ? -12.672 -5.18 -22.422 1 98.12 84 ARG B C 1
ATOM 3011 O O . ARG B 1 84 ? -13.039 -5.52 -23.547 1 98.12 84 ARG B O 1
ATOM 3018 N N . VAL B 1 85 ? -11.438 -4.922 -22.156 1 98.19 85 VAL B N 1
ATOM 3019 C CA . VAL B 1 85 ? -10.406 -4.777 -23.188 1 98.19 85 VAL B CA 1
ATOM 3020 C C . VAL B 1 85 ? -10.117 -6.137 -23.812 1 98.19 85 VAL B C 1
ATOM 3022 O O . VAL B 1 85 ? -9.883 -6.23 -25.031 1 98.19 85 VAL B O 1
ATOM 3025 N N . PHE B 1 86 ? -10.148 -7.145 -23.031 1 98.44 86 PHE B N 1
ATOM 3026 C CA . PHE B 1 86 ? -9.711 -8.445 -23.531 1 98.44 86 PHE B CA 1
ATOM 3027 C C . PHE B 1 86 ? -10.906 -9.305 -23.922 1 98.44 86 PHE B C 1
ATOM 3029 O O . PHE B 1 86 ? -10.742 -10.492 -24.219 1 98.44 86 PHE B O 1
ATOM 3036 N N . ALA B 1 87 ? -12.039 -8.594 -23.891 1 97.19 87 ALA B N 1
ATOM 3037 C CA . ALA B 1 87 ? -13.211 -9.281 -24.422 1 97.19 87 ALA B CA 1
ATOM 3038 C C . ALA B 1 87 ? -12.984 -9.695 -25.875 1 97.19 87 ALA B C 1
ATOM 3040 O O . ALA B 1 87 ? -12.594 -8.875 -26.703 1 97.19 87 ALA B O 1
ATOM 3041 N N . ASP B 1 88 ? -13.094 -10.922 -26.219 1 96.06 88 ASP B N 1
ATOM 3042 C CA . ASP B 1 88 ? -12.969 -11.508 -27.547 1 96.06 88 ASP B CA 1
ATOM 3043 C C . ASP B 1 88 ? -11.508 -11.547 -28 1 96.06 88 ASP B C 1
ATOM 3045 O O . ASP B 1 88 ? -11.219 -11.734 -29.172 1 96.06 88 ASP B O 1
ATOM 3049 N N . ARG B 1 89 ? -10.594 -11.211 -27.109 1 98.25 89 ARG B N 1
ATOM 3050 C CA . ARG B 1 89 ? -9.18 -11.227 -27.469 1 98.25 89 ARG B CA 1
ATOM 3051 C C . ARG B 1 89 ? -8.477 -12.438 -26.859 1 98.25 89 ARG B C 1
ATOM 3053 O O . ARG B 1 89 ? -7.355 -12.766 -27.25 1 98.25 89 ARG B O 1
ATOM 3060 N N . THR B 1 90 ? -9.133 -13.062 -25.984 1 98.62 90 THR B N 1
ATOM 3061 C CA . THR B 1 90 ? -8.555 -14.258 -25.391 1 98.62 90 THR B CA 1
ATOM 3062 C C . THR B 1 90 ? -9.648 -15.156 -24.812 1 98.62 90 THR B C 1
ATOM 3064 O O . THR B 1 90 ? -10.648 -14.656 -24.281 1 98.62 90 THR B O 1
ATOM 3067 N N . PRO B 1 91 ? -9.523 -16.406 -24.906 1 98.19 91 PRO B N 1
ATOM 3068 C CA . PRO B 1 91 ? -10.461 -17.312 -24.234 1 98.19 91 PRO B CA 1
ATOM 3069 C C . PRO B 1 91 ? -10.078 -17.578 -22.781 1 98.19 91 PRO B C 1
ATOM 3071 O O . PRO B 1 91 ? -10.883 -18.125 -22.016 1 98.19 91 PRO B O 1
ATOM 3074 N N . ARG B 1 92 ? -8.836 -17.25 -22.422 1 98.5 92 ARG B N 1
ATOM 3075 C CA . ARG B 1 92 ? -8.32 -17.641 -21.125 1 98.5 92 ARG B CA 1
ATOM 3076 C C . ARG B 1 92 ? -7.516 -16.516 -20.484 1 98.5 92 ARG B C 1
ATOM 3078 O O . ARG B 1 92 ? -6.598 -15.977 -21.109 1 98.5 92 ARG B O 1
ATOM 3085 N N . TYR B 1 93 ? -7.859 -16.125 -19.281 1 98.81 93 TYR B N 1
ATOM 3086 C CA . TYR B 1 93 ? -7.223 -15.055 -18.531 1 98.81 93 TYR B CA 1
ATOM 3087 C C . TYR B 1 93 ? -6.75 -15.539 -17.172 1 98.81 93 TYR B C 1
ATOM 3089 O O . TYR B 1 93 ? -7.543 -16.062 -16.375 1 98.81 93 TYR B O 1
ATOM 3097 N N . LEU B 1 94 ? -5.406 -15.398 -16.953 1 98.81 94 LEU B N 1
ATOM 3098 C CA . LEU B 1 94 ? -4.809 -15.766 -15.68 1 98.81 94 LEU B CA 1
ATOM 3099 C C . LEU B 1 94 ? -4.488 -14.531 -14.852 1 98.81 94 LEU B C 1
ATOM 3101 O O . LEU B 1 94 ? -3.756 -13.648 -15.297 1 98.81 94 LEU B O 1
ATOM 3105 N N . LEU B 1 95 ? -5.055 -14.477 -13.664 1 98.75 95 LEU B N 1
ATOM 3106 C CA . LEU B 1 95 ? -4.742 -13.422 -12.703 1 98.75 95 LEU B CA 1
ATOM 3107 C C . LEU B 1 95 ? -3.703 -13.906 -11.695 1 98.75 95 LEU B C 1
ATOM 3109 O O . LEU B 1 95 ? -3.928 -14.883 -10.984 1 98.75 95 LEU B O 1
ATOM 3113 N N . THR B 1 96 ? -2.553 -13.242 -11.711 1 98.19 96 THR B N 1
ATOM 3114 C CA . THR B 1 96 ? -1.622 -13.477 -10.609 1 98.19 96 THR B CA 1
ATOM 3115 C C . THR B 1 96 ? -2.117 -12.805 -9.336 1 98.19 96 THR B C 1
ATOM 3117 O O . THR B 1 96 ? -2.102 -11.57 -9.227 1 98.19 96 THR B O 1
ATOM 3120 N N . SER B 1 97 ? -2.553 -13.625 -8.43 1 98.06 97 SER B N 1
ATOM 3121 C CA . SER B 1 97 ? -3.078 -13.148 -7.152 1 98.06 97 SER B CA 1
ATOM 3122 C C . SER B 1 97 ? -2.109 -13.438 -6.012 1 98.06 97 SER B C 1
ATOM 3124 O O . SER B 1 97 ? -0.905 -13.578 -6.23 1 98.06 97 SER B O 1
ATOM 3126 N N . THR B 1 98 ? -2.588 -13.367 -4.777 1 96.88 98 THR B N 1
ATOM 3127 C CA . THR B 1 98 ? -1.693 -13.367 -3.627 1 96.88 98 THR B CA 1
ATOM 3128 C C . THR B 1 98 ? -2.307 -14.148 -2.465 1 96.88 98 THR B C 1
ATOM 3130 O O . THR B 1 98 ? -3.529 -14.242 -2.352 1 96.88 98 THR B O 1
ATOM 3133 N N . VAL B 1 99 ? -1.413 -14.625 -1.609 1 97.25 99 VAL B N 1
ATOM 3134 C CA . VAL B 1 99 ? -1.819 -15.281 -0.375 1 97.25 99 VAL B CA 1
ATOM 3135 C C . VAL B 1 99 ? -2.551 -14.289 0.527 1 97.25 99 VAL B C 1
ATOM 3137 O O . VAL B 1 99 ? -3.371 -14.688 1.358 1 97.25 99 VAL B O 1
ATOM 3140 N N . GLU B 1 100 ? -2.383 -13.086 0.329 1 93 100 GLU B N 1
ATOM 3141 C CA . GLU B 1 100 ? -2.951 -12.047 1.186 1 93 100 GLU B CA 1
ATOM 3142 C C . GLU B 1 100 ? -4.473 -12.023 1.082 1 93 100 GLU B C 1
ATOM 3144 O O . GLU B 1 100 ? -5.148 -11.438 1.933 1 93 100 GLU B O 1
ATOM 3149 N N . VAL B 1 101 ? -5.023 -12.633 0.112 1 96.12 101 VAL B N 1
ATOM 3150 C CA . VAL B 1 101 ? -6.477 -12.672 -0.003 1 96.12 101 VAL B CA 1
ATOM 3151 C C . VAL B 1 101 ? -7.066 -13.453 1.17 1 96.12 101 VAL B C 1
ATOM 3153 O O . VAL B 1 101 ? -8.258 -13.328 1.469 1 96.12 101 VAL B O 1
ATOM 3156 N N . TYR B 1 102 ? -6.219 -14.258 1.833 1 95 102 TYR B N 1
ATOM 3157 C CA . TYR B 1 102 ? -6.652 -15.086 2.957 1 95 102 TYR B CA 1
ATOM 3158 C C . TYR B 1 102 ? -6.383 -14.383 4.281 1 95 102 TYR B C 1
ATOM 3160 O O . TYR B 1 102 ? -6.734 -14.891 5.348 1 95 102 TYR B O 1
ATOM 3168 N N . ALA B 1 103 ? -5.723 -13.266 4.258 1 87.94 103 ALA B N 1
ATOM 3169 C CA . ALA B 1 103 ? -5.188 -12.641 5.465 1 87.94 103 ALA B CA 1
ATOM 3170 C C . ALA B 1 103 ? -6.27 -12.492 6.531 1 87.94 103 ALA B C 1
ATOM 3172 O O . ALA B 1 103 ? -6.023 -12.742 7.711 1 87.94 103 ALA B O 1
ATOM 3173 N N . HIS B 1 104 ? -7.496 -12.141 6.145 1 81.44 104 HIS B N 1
ATOM 3174 C CA . HIS B 1 104 ? -8.57 -11.875 7.09 1 81.44 104 HIS B CA 1
ATOM 3175 C C . HIS B 1 104 ? -9.125 -13.164 7.68 1 81.44 104 HIS B C 1
ATOM 3177 O O . HIS B 1 104 ? -9.844 -13.141 8.68 1 81.44 104 HIS B O 1
ATOM 3183 N N . LEU B 1 105 ? -8.727 -14.312 7.094 1 86.88 105 LEU B N 1
ATOM 3184 C CA . LEU B 1 105 ? -9.188 -15.617 7.559 1 86.88 105 LEU B CA 1
ATOM 3185 C C . LEU B 1 105 ? -8.164 -16.25 8.508 1 86.88 105 LEU B C 1
ATOM 3187 O O . LEU B 1 105 ? -8.461 -17.25 9.164 1 86.88 105 LEU B O 1
ATOM 3191 N N . GLY B 1 106 ? -6.98 -15.719 8.531 1 86.31 106 GLY B N 1
ATOM 3192 C CA . GLY B 1 106 ? -5.898 -16.281 9.328 1 86.31 106 GLY B CA 1
ATOM 3193 C C . GLY B 1 106 ? -6.184 -16.281 10.82 1 86.31 106 GLY B C 1
ATOM 3194 O O . GLY B 1 106 ? -6.859 -15.375 11.32 1 86.31 106 GLY B O 1
ATOM 3195 N N . ARG B 1 107 ? -5.645 -17.375 11.508 1 82 107 ARG B N 1
ATOM 3196 C CA . ARG B 1 107 ? -5.719 -17.5 12.961 1 82 107 ARG B CA 1
ATOM 3197 C C . ARG B 1 107 ? -4.453 -18.141 13.516 1 82 107 ARG B C 1
ATOM 3199 O O . ARG B 1 107 ? -3.797 -18.938 12.836 1 82 107 ARG B O 1
ATOM 3206 N N . PRO B 1 108 ? -4.137 -17.625 14.75 1 83 108 PRO B N 1
ATOM 3207 C CA . PRO B 1 108 ? -2.984 -18.312 15.336 1 83 108 PRO B CA 1
ATOM 3208 C C . PRO B 1 108 ? -3.176 -19.828 15.414 1 83 108 PRO B C 1
ATOM 3210 O O . PRO B 1 108 ? -4.203 -20.297 15.906 1 83 108 PRO B O 1
ATOM 3213 N N . GLY B 1 109 ? -2.248 -20.469 14.852 1 87 109 GLY B N 1
ATOM 3214 C CA . GLY B 1 109 ? -2.279 -21.922 14.906 1 87 109 GLY B CA 1
ATOM 3215 C C . GLY B 1 109 ? -3.305 -22.531 13.961 1 87 109 GLY B C 1
ATOM 3216 O O . GLY B 1 109 ? -3.625 -23.719 14.07 1 87 109 GLY B O 1
ATOM 3217 N N . GLY B 1 110 ? -3.904 -21.812 13.148 1 88.56 110 GLY B N 1
ATOM 3218 C CA . GLY B 1 110 ? -4.914 -22.297 12.227 1 88.56 110 GLY B CA 1
ATOM 3219 C C . GLY B 1 110 ? -4.359 -23.266 11.188 1 88.56 110 GLY B C 1
ATOM 3220 O O . GLY B 1 110 ? -3.158 -23.25 10.914 1 88.56 110 GLY B O 1
ATOM 3221 N N . PRO B 1 111 ? -5.254 -24.078 10.672 1 91.94 111 PRO B N 1
ATOM 3222 C CA . PRO B 1 111 ? -4.832 -25 9.617 1 91.94 111 PRO B CA 1
ATOM 3223 C C . PRO B 1 111 ? -4.582 -24.297 8.281 1 91.94 111 PRO B C 1
ATOM 3225 O O . PRO B 1 111 ? -5.027 -23.172 8.086 1 91.94 111 PRO B O 1
ATOM 3228 N N . PRO B 1 112 ? -3.82 -25 7.414 1 95.69 112 PRO B N 1
ATOM 3229 C CA . PRO B 1 112 ? -3.67 -24.438 6.066 1 95.69 112 PRO B CA 1
ATOM 3230 C C . PRO B 1 112 ? -5.008 -24.25 5.355 1 95.69 112 PRO B C 1
ATOM 3232 O O . PRO B 1 112 ? -5.926 -25.047 5.523 1 95.69 112 PRO B O 1
ATOM 3235 N N . LEU B 1 113 ? -5.102 -23.234 4.59 1 97.06 113 LEU B N 1
ATOM 3236 C CA . LEU B 1 113 ? -6.355 -22.859 3.945 1 97.06 113 LEU B CA 1
ATOM 3237 C C . LEU B 1 113 ? -6.41 -23.391 2.516 1 97.06 113 LEU B C 1
ATOM 3239 O O . LEU B 1 113 ? -5.422 -23.312 1.783 1 97.06 113 LEU B O 1
ATOM 3243 N N . THR B 1 114 ? -7.523 -23.953 2.137 1 98 114 THR B N 1
ATOM 3244 C CA . THR B 1 114 ? -7.793 -24.375 0.767 1 98 114 THR B CA 1
ATOM 3245 C C . THR B 1 114 ? -8.414 -23.234 -0.037 1 98 114 THR B C 1
ATOM 3247 O O . THR B 1 114 ? -8.844 -22.234 0.531 1 98 114 THR B O 1
ATOM 3250 N N . GLU B 1 115 ? -8.492 -23.422 -1.354 1 98.5 115 GLU B N 1
ATOM 3251 C CA . GLU B 1 115 ? -9.047 -22.406 -2.238 1 98.5 115 GLU B CA 1
ATOM 3252 C C . GLU B 1 115 ? -10.508 -22.109 -1.906 1 98.5 115 GLU B C 1
ATOM 3254 O O . GLU B 1 115 ? -10.969 -20.984 -2.053 1 98.5 115 GLU B O 1
ATOM 3259 N N . ALA B 1 116 ? -11.148 -23.078 -1.334 1 97 116 ALA B N 1
ATOM 3260 C CA . ALA B 1 116 ? -12.578 -22.984 -1.06 1 97 116 ALA B CA 1
ATOM 3261 C C . ALA B 1 116 ? -12.844 -22.094 0.156 1 97 116 ALA B C 1
ATOM 3263 O O . ALA B 1 116 ? -13.984 -21.688 0.401 1 97 116 ALA B O 1
ATOM 3264 N N . ALA B 1 117 ? -11.805 -21.781 0.875 1 96.62 117 ALA B N 1
ATOM 3265 C CA . ALA B 1 117 ? -11.961 -20.953 2.07 1 96.62 117 ALA B CA 1
ATOM 3266 C C . ALA B 1 117 ? -12.5 -19.578 1.713 1 96.62 117 ALA B C 1
ATOM 3268 O O . ALA B 1 117 ? -13.055 -18.875 2.566 1 96.62 117 ALA B O 1
ATOM 3269 N N . LEU B 1 118 ? -12.281 -19.172 0.507 1 96.25 118 LEU B N 1
ATOM 3270 C CA . LEU B 1 118 ? -12.789 -17.891 0.02 1 96.25 118 LEU B CA 1
ATOM 3271 C C . LEU B 1 118 ? -13.883 -18.094 -1.021 1 96.25 118 LEU B C 1
ATOM 3273 O O . LEU B 1 118 ? -13.641 -18.703 -2.068 1 96.25 118 LEU B O 1
ATOM 3277 N N . ASP B 1 119 ? -15.062 -17.625 -0.718 1 95.94 119 ASP B N 1
ATOM 3278 C CA . ASP B 1 119 ? -16.172 -17.719 -1.653 1 95.94 119 ASP B CA 1
ATOM 3279 C C . ASP B 1 119 ? -16.25 -16.484 -2.545 1 95.94 119 ASP B C 1
ATOM 3281 O O . ASP B 1 119 ? -16.828 -15.461 -2.156 1 95.94 119 ASP B O 1
ATOM 3285 N N . LEU B 1 120 ? -15.828 -16.609 -3.715 1 95.75 120 LEU B N 1
ATOM 3286 C CA . LEU B 1 120 ? -15.727 -15.484 -4.637 1 95.75 120 LEU B CA 1
ATOM 3287 C C . LEU B 1 120 ? -17.109 -15.047 -5.109 1 95.75 120 LEU B C 1
ATOM 3289 O O . LEU B 1 120 ? -17.297 -13.906 -5.535 1 95.75 120 LEU B O 1
ATOM 3293 N N . ALA B 1 121 ? -18.031 -15.938 -5.062 1 93.69 121 ALA B N 1
ATOM 3294 C CA . ALA B 1 121 ? -19.391 -15.594 -5.449 1 93.69 121 ALA B CA 1
ATOM 3295 C C . ALA B 1 121 ? -20.016 -14.617 -4.461 1 93.69 121 ALA B C 1
ATOM 3297 O O . ALA B 1 121 ? -20.844 -13.781 -4.84 1 93.69 121 ALA B O 1
ATOM 3298 N N . ALA B 1 122 ? -19.578 -14.695 -3.279 1 93.19 122 ALA B N 1
ATOM 3299 C CA . ALA B 1 122 ? -20.172 -13.883 -2.217 1 93.19 122 ALA B CA 1
ATOM 3300 C C . ALA B 1 122 ? -19.312 -12.664 -1.91 1 93.19 122 ALA B C 1
ATOM 3302 O O . ALA B 1 122 ? -19.75 -11.75 -1.201 1 93.19 122 ALA B O 1
ATOM 3303 N N . GLU B 1 123 ? -18.141 -12.625 -2.459 1 93.31 123 GLU B N 1
ATOM 3304 C CA . GLU B 1 123 ? -17.234 -11.523 -2.176 1 93.31 123 GLU B CA 1
ATOM 3305 C C . GLU B 1 123 ? -17.766 -10.203 -2.727 1 93.31 123 GLU B C 1
ATOM 3307 O O . GLU B 1 123 ? -18.172 -10.133 -3.889 1 93.31 123 GLU B O 1
ATOM 3312 N N . PRO B 1 124 ? -17.766 -9.164 -1.925 1 91.12 124 PRO B N 1
ATOM 3313 C CA . PRO B 1 124 ? -18.25 -7.871 -2.43 1 91.12 124 PRO B CA 1
ATOM 3314 C C . PRO B 1 124 ? -17.344 -7.301 -3.523 1 91.12 124 PRO B C 1
ATOM 3316 O O . PRO B 1 124 ? -16.141 -7.586 -3.553 1 91.12 124 PRO B O 1
ATOM 3319 N N . VAL B 1 125 ? -17.953 -6.574 -4.406 1 94.25 125 VAL B N 1
ATOM 3320 C CA . VAL B 1 125 ? -17.266 -5.797 -5.426 1 94.25 125 VAL B CA 1
ATOM 3321 C C . VAL B 1 125 ? -17.781 -4.363 -5.434 1 94.25 125 VAL B C 1
ATOM 3323 O O . VAL B 1 125 ? -18.969 -4.129 -5.684 1 94.25 125 VAL B O 1
ATOM 3326 N N . ASP B 1 126 ? -16.922 -3.395 -5.082 1 92.56 126 ASP B N 1
ATOM 3327 C CA . ASP B 1 126 ? -17.297 -1.984 -5.035 1 92.56 126 ASP B CA 1
ATOM 3328 C C . ASP B 1 126 ? -16.359 -1.139 -5.898 1 92.56 126 ASP B C 1
ATOM 3330 O O . ASP B 1 126 ? -15.273 -0.756 -5.457 1 92.56 126 ASP B O 1
ATOM 3334 N N . LEU B 1 127 ? -16.828 -0.751 -7.027 1 91.81 127 LEU B N 1
ATOM 3335 C CA . LEU B 1 127 ? -16.016 -0.014 -7.996 1 91.81 127 LEU B CA 1
ATOM 3336 C C . LEU B 1 127 ? -15.938 1.462 -7.621 1 91.81 127 LEU B C 1
ATOM 3338 O O . LEU B 1 127 ? -15.117 2.201 -8.172 1 91.81 127 LEU B O 1
ATOM 3342 N N . GLN B 1 128 ? -16.719 1.851 -6.664 1 84.94 128 GLN B N 1
ATOM 3343 C CA . GLN B 1 128 ? -16.828 3.271 -6.352 1 84.94 128 GLN B CA 1
ATOM 3344 C C . GLN B 1 128 ? -15.812 3.68 -5.281 1 84.94 128 GLN B C 1
ATOM 3346 O O . GLN B 1 128 ? -15.609 4.871 -5.031 1 84.94 128 GLN B O 1
ATOM 3351 N N . LEU B 1 129 ? -15.227 2.715 -4.633 1 84.94 129 LEU B N 1
ATOM 3352 C CA . LEU B 1 129 ? -14.164 3.043 -3.684 1 84.94 129 LEU B CA 1
ATOM 3353 C C . LEU B 1 129 ? -12.992 3.711 -4.391 1 84.94 129 LEU B C 1
ATOM 3355 O O . LEU B 1 129 ? -12.789 3.52 -5.59 1 84.94 129 LEU B O 1
ATOM 3359 N N . PRO B 1 130 ? -12.195 4.512 -3.73 1 82.69 130 PRO B N 1
ATOM 3360 C CA . PRO B 1 130 ? -11.156 5.297 -4.395 1 82.69 130 PRO B CA 1
ATOM 3361 C C . PRO B 1 130 ? -9.906 4.469 -4.707 1 82.69 130 PRO B C 1
ATOM 3363 O O . PRO B 1 130 ? -8.805 4.828 -4.285 1 82.69 130 PRO B O 1
ATOM 3366 N N . TRP B 1 131 ? -10.078 3.559 -5.516 1 88.06 131 TRP B N 1
ATOM 3367 C CA . TRP B 1 131 ? -9.031 2.604 -5.852 1 88.06 131 TRP B CA 1
ATOM 3368 C C . TRP B 1 131 ? -7.875 3.293 -6.57 1 88.06 131 TRP B C 1
ATOM 3370 O O . TRP B 1 131 ? -6.773 2.75 -6.652 1 88.06 131 TRP B O 1
ATOM 3380 N N . HIS B 1 132 ? -8.078 4.379 -7.133 1 79.19 132 HIS B N 1
ATOM 3381 C CA . HIS B 1 132 ? -7.039 5.113 -7.852 1 79.19 132 HIS B CA 1
ATOM 3382 C C . HIS B 1 132 ? -6.102 5.832 -6.883 1 79.19 132 HIS B C 1
ATOM 3384 O O . HIS B 1 132 ? -5.031 6.301 -7.281 1 79.19 132 HIS B O 1
ATOM 3390 N N . ASP B 1 133 ? -6.582 5.957 -5.66 1 78.75 133 ASP B N 1
ATOM 3391 C CA . ASP B 1 133 ? -5.75 6.57 -4.625 1 78.75 133 ASP B CA 1
ATOM 3392 C C . ASP B 1 133 ? -4.723 5.578 -4.086 1 78.75 133 ASP B C 1
ATOM 3394 O O . ASP B 1 133 ? -5.086 4.52 -3.57 1 78.75 133 ASP B O 1
ATOM 3398 N N . GLN B 1 134 ? -3.496 5.992 -4.156 1 77.88 134 GLN B N 1
ATOM 3399 C CA . GLN B 1 134 ? -2.41 5.078 -3.812 1 77.88 134 GLN B CA 1
ATOM 3400 C C . GLN B 1 134 ? -2.463 4.691 -2.34 1 77.88 134 GLN B C 1
ATOM 3402 O O . GLN B 1 134 ? -2.207 3.537 -1.987 1 77.88 134 GLN B O 1
ATOM 3407 N N . GLN B 1 135 ? -2.703 5.648 -1.481 1 77.5 135 GLN B N 1
ATOM 3408 C CA . GLN B 1 135 ? -2.791 5.328 -0.06 1 77.5 135 GLN B CA 1
ATOM 3409 C C . GLN B 1 135 ? -3.924 4.344 0.215 1 77.5 135 GLN B C 1
ATOM 3411 O O . GLN B 1 135 ? -3.74 3.365 0.94 1 77.5 135 GLN B O 1
ATOM 3416 N N . PHE B 1 136 ? -5.07 4.641 -0.402 1 84.12 136 PHE B N 1
ATOM 3417 C CA . PHE B 1 136 ? -6.215 3.756 -0.208 1 84.12 136 PHE B CA 1
ATOM 3418 C C . PHE B 1 136 ? -5.91 2.354 -0.721 1 84.12 136 PHE B C 1
ATOM 3420 O O . PHE B 1 136 ? -6.145 1.367 -0.021 1 84.12 136 PHE B O 1
ATOM 3427 N N . ALA B 1 137 ? -5.383 2.316 -1.91 1 85.56 137 ALA B N 1
ATOM 3428 C CA . ALA B 1 137 ? -5.086 1.022 -2.518 1 85.56 137 ALA B CA 1
ATOM 3429 C C . ALA B 1 137 ? -4.07 0.246 -1.684 1 85.56 137 ALA B C 1
ATOM 3431 O O . ALA B 1 137 ? -4.176 -0.974 -1.543 1 85.56 137 ALA B O 1
ATOM 3432 N N . SER B 1 138 ? -3.139 0.918 -1.157 1 81.31 138 SER B N 1
ATOM 3433 C CA . SER B 1 138 ? -2.123 0.292 -0.317 1 81.31 138 SER B CA 1
ATOM 3434 C C . SER B 1 138 ? -2.73 -0.252 0.972 1 81.31 138 SER B C 1
ATOM 3436 O O . SER B 1 138 ? -2.48 -1.4 1.345 1 81.31 138 SER B O 1
ATOM 3438 N N . ASP B 1 139 ? -3.582 0.533 1.607 1 80.81 139 ASP B N 1
ATOM 3439 C CA . ASP B 1 139 ? -4.215 0.161 2.869 1 80.81 139 ASP B CA 1
ATOM 3440 C C . ASP B 1 139 ? -5.172 -1.013 2.678 1 80.81 139 ASP B C 1
ATOM 3442 O O . ASP B 1 139 ? -5.477 -1.733 3.631 1 80.81 139 ASP B O 1
ATOM 3446 N N . HIS B 1 140 ? -5.621 -1.144 1.413 1 86.81 140 HIS B N 1
ATOM 3447 C CA . HIS B 1 140 ? -6.641 -2.148 1.123 1 86.81 140 HIS B CA 1
ATOM 3448 C C . HIS B 1 140 ? -6.152 -3.133 0.066 1 86.81 140 HIS B C 1
ATOM 3450 O O . HIS B 1 140 ? -6.949 -3.643 -0.727 1 86.81 140 HIS B O 1
ATOM 3456 N N . TYR B 1 141 ? -4.938 -3.443 0.047 1 88.56 141 TYR B N 1
ATOM 3457 C CA . TYR B 1 141 ? -4.324 -4.309 -0.954 1 88.56 141 TYR B CA 1
ATOM 3458 C C . TYR B 1 141 ? -5.02 -5.66 -1.009 1 88.56 141 TYR B C 1
ATOM 3460 O O . TYR B 1 141 ? -5.457 -6.102 -2.076 1 88.56 141 TYR B O 1
ATOM 3468 N N . ALA B 1 142 ? -5.113 -6.359 0.104 1 91.31 142 ALA B N 1
ATOM 3469 C CA . ALA B 1 142 ? -5.738 -7.676 0.167 1 91.31 142 ALA B CA 1
ATOM 3470 C C . ALA B 1 142 ? -7.18 -7.625 -0.324 1 91.31 142 ALA B C 1
ATOM 3472 O O . ALA B 1 142 ? -7.605 -8.469 -1.119 1 91.31 142 ALA B O 1
ATOM 3473 N N . GLU B 1 143 ? -7.887 -6.625 0.122 1 91.06 143 GLU B N 1
ATOM 3474 C CA . GLU B 1 143 ? -9.273 -6.445 -0.288 1 91.06 143 GLU B CA 1
ATOM 3475 C C . GLU B 1 143 ? -9.375 -6.176 -1.786 1 91.06 143 GLU B C 1
ATOM 3477 O O . GLU B 1 143 ? -10.266 -6.703 -2.459 1 91.06 143 GLU B O 1
ATOM 3482 N N . GLY B 1 144 ? -8.516 -5.297 -2.244 1 94.75 144 GLY B N 1
ATOM 3483 C CA . GLY B 1 144 ? -8.492 -5.023 -3.674 1 94.75 144 GLY B CA 1
ATOM 3484 C C . GLY B 1 144 ? -8.297 -6.266 -4.516 1 94.75 144 GLY B C 1
ATOM 3485 O O . GLY B 1 144 ? -9.008 -6.48 -5.496 1 94.75 144 GLY B O 1
ATOM 3486 N N . LYS B 1 145 ? -7.367 -7.074 -4.062 1 96.62 145 LYS B N 1
ATOM 3487 C CA . LYS B 1 145 ? -7.094 -8.312 -4.789 1 96.62 145 LYS B CA 1
ATOM 3488 C C . LYS B 1 145 ? -8.273 -9.273 -4.703 1 96.62 145 LYS B C 1
ATOM 3490 O O . LYS B 1 145 ? -8.625 -9.93 -5.691 1 96.62 145 LYS B O 1
ATOM 3495 N N . ARG B 1 146 ? -8.969 -9.367 -3.619 1 97.5 146 ARG B N 1
ATOM 3496 C CA . ARG B 1 146 ? -10.156 -10.211 -3.492 1 97.5 146 ARG B CA 1
ATOM 3497 C C . ARG B 1 146 ? -11.258 -9.734 -4.43 1 97.5 146 ARG B C 1
ATOM 3499 O O . ARG B 1 146 ? -11.898 -10.547 -5.102 1 97.5 146 ARG B O 1
ATOM 3506 N N . GLN B 1 147 ? -11.453 -8.477 -4.445 1 97.69 147 GLN B N 1
ATOM 3507 C CA . GLN B 1 147 ? -12.508 -7.93 -5.289 1 97.69 147 GLN B CA 1
ATOM 3508 C C . GLN B 1 147 ? -12.188 -8.125 -6.766 1 97.69 147 GLN B C 1
ATOM 3510 O O . GLN B 1 147 ? -13.086 -8.344 -7.578 1 97.69 147 GLN B O 1
ATOM 3515 N N . ALA B 1 148 ? -10.93 -8.016 -7.113 1 98.56 148 ALA B N 1
ATOM 3516 C CA . ALA B 1 148 ? -10.523 -8.281 -8.492 1 98.56 148 ALA B CA 1
ATOM 3517 C C . ALA B 1 148 ? -10.828 -9.727 -8.883 1 98.56 148 ALA B C 1
ATOM 3519 O O . ALA B 1 148 ? -11.367 -9.984 -9.961 1 98.56 148 ALA B O 1
ATOM 3520 N N . GLU B 1 149 ? -10.469 -10.672 -8.008 1 98.75 149 GLU B N 1
ATOM 3521 C CA . GLU B 1 149 ? -10.812 -12.07 -8.25 1 98.75 149 GLU B CA 1
ATOM 3522 C C . GLU B 1 149 ? -12.305 -12.242 -8.469 1 98.75 149 GLU B C 1
ATOM 3524 O O . GLU B 1 149 ? -12.727 -12.914 -9.414 1 98.75 149 GLU B O 1
ATOM 3529 N N . ALA B 1 150 ? -13.031 -11.656 -7.594 1 98.62 150 ALA B N 1
ATOM 3530 C CA . ALA B 1 150 ? -14.484 -11.805 -7.617 1 98.62 150 ALA B CA 1
ATOM 3531 C C . ALA B 1 150 ? -15.07 -11.25 -8.906 1 98.62 150 ALA B C 1
ATOM 3533 O O . ALA B 1 150 ? -15.891 -11.898 -9.555 1 98.62 150 ALA B O 1
ATOM 3534 N N . LEU B 1 151 ? -14.633 -10.078 -9.242 1 98.69 151 LEU B N 1
ATOM 3535 C CA . LEU B 1 151 ? -15.148 -9.438 -10.438 1 98.69 151 LEU B CA 1
ATOM 3536 C C . LEU B 1 151 ? -14.875 -10.281 -11.68 1 98.69 151 LEU B C 1
ATOM 3538 O O . LEU B 1 151 ? -15.781 -10.539 -12.477 1 98.69 151 LEU B O 1
ATOM 3542 N N . LEU B 1 152 ? -13.656 -10.734 -11.852 1 98.69 152 LEU B N 1
ATOM 3543 C CA . LEU B 1 152 ? -13.305 -11.531 -13.023 1 98.69 152 LEU B CA 1
ATOM 3544 C C . LEU B 1 152 ? -14.078 -12.844 -13.039 1 98.69 152 LEU B C 1
ATOM 3546 O O . LEU B 1 152 ? -14.57 -13.266 -14.086 1 98.69 152 LEU B O 1
ATOM 3550 N N . THR B 1 153 ? -14.148 -13.453 -11.898 1 97.88 153 THR B N 1
ATOM 3551 C CA . THR B 1 153 ? -14.844 -14.734 -11.805 1 97.88 153 THR B CA 1
ATOM 3552 C C . THR B 1 153 ? -16.297 -14.586 -12.211 1 97.88 153 THR B C 1
ATOM 3554 O O . THR B 1 153 ? -16.844 -15.438 -12.922 1 97.88 153 THR B O 1
ATOM 3557 N N . ARG B 1 154 ? -16.938 -13.562 -11.875 1 97.62 154 ARG B N 1
ATOM 3558 C CA . ARG B 1 154 ? -18.375 -13.414 -12.023 1 97.62 154 ARG B CA 1
ATOM 3559 C C . ARG B 1 154 ? -18.719 -12.742 -13.344 1 97.62 154 ARG B C 1
ATOM 3561 O O . ARG B 1 154 ? -19.797 -12.969 -13.898 1 97.62 154 ARG B O 1
ATOM 3568 N N . GLN B 1 155 ? -17.797 -11.906 -13.867 1 97 155 GLN B N 1
ATOM 3569 C CA . GLN B 1 155 ? -18.266 -10.992 -14.906 1 97 155 GLN B CA 1
ATOM 3570 C C . GLN B 1 155 ? -17.406 -11.109 -16.172 1 97 155 GLN B C 1
ATOM 3572 O O . GLN B 1 155 ? -17.781 -10.617 -17.234 1 97 155 GLN B O 1
ATOM 3577 N N . ALA B 1 156 ? -16.25 -11.719 -16.062 1 97.69 156 ALA B N 1
ATOM 3578 C CA . ALA B 1 156 ? -15.391 -11.766 -17.234 1 97.69 156 ALA B CA 1
ATOM 3579 C C . ALA B 1 156 ? -16.016 -12.602 -18.344 1 97.69 156 ALA B C 1
ATOM 3581 O O . ALA B 1 156 ? -16.641 -13.633 -18.078 1 97.69 156 ALA B O 1
ATOM 3582 N N . PRO B 1 157 ? -15.875 -12.188 -19.609 1 98.25 157 PRO B N 1
ATOM 3583 C CA . PRO B 1 157 ? -16.453 -12.938 -20.734 1 98.25 157 PRO B CA 1
ATOM 3584 C C . PRO B 1 157 ? -15.547 -14.086 -21.188 1 98.25 157 PRO B C 1
ATOM 3586 O O . PRO B 1 157 ? -15.82 -14.711 -22.219 1 98.25 157 PRO B O 1
ATOM 3589 N N . PHE B 1 158 ? -14.516 -14.344 -20.594 1 98.5 158 PHE B N 1
ATOM 3590 C CA . PHE B 1 158 ? -13.562 -15.398 -20.875 1 98.5 158 PHE B CA 1
ATOM 3591 C C . PHE B 1 158 ? -13.344 -16.281 -19.656 1 98.5 158 PHE B C 1
ATOM 3593 O O . PHE B 1 158 ? -13.82 -15.977 -18.562 1 98.5 158 PHE B O 1
ATOM 3600 N N . ASP B 1 159 ? -12.672 -17.438 -19.844 1 98.19 159 ASP B N 1
ATOM 3601 C CA . ASP B 1 159 ? -12.328 -18.344 -18.766 1 98.19 159 ASP B CA 1
ATOM 3602 C C . ASP B 1 159 ? -11.273 -17.734 -17.844 1 98.19 159 ASP B C 1
ATOM 3604 O O . ASP B 1 159 ? -10.336 -17.094 -18.312 1 98.19 159 ASP B O 1
ATOM 3608 N N . VAL B 1 160 ? -11.438 -17.938 -16.516 1 98.69 160 VAL B N 1
ATOM 3609 C CA . VAL B 1 160 ? -10.555 -17.281 -15.562 1 98.69 160 VAL B CA 1
ATOM 3610 C C . VAL B 1 160 ? -9.852 -18.312 -14.695 1 98.69 160 VAL B C 1
ATOM 3612 O O . VAL B 1 160 ? -10.477 -19.25 -14.203 1 98.69 160 VAL B O 1
ATOM 3615 N N . VAL B 1 161 ? -8.586 -18.156 -14.609 1 98.69 161 VAL B N 1
ATOM 3616 C CA . VAL B 1 161 ? -7.746 -18.828 -13.625 1 98.69 161 VAL B CA 1
ATOM 3617 C C . VAL B 1 161 ? -7.113 -17.812 -12.688 1 98.69 161 VAL B C 1
ATOM 3619 O O . VAL B 1 161 ? -6.586 -16.781 -13.141 1 98.69 161 VAL B O 1
ATOM 3622 N N . THR B 1 162 ? -7.215 -18.016 -11.414 1 98.62 162 THR B N 1
ATOM 3623 C CA . THR B 1 162 ? -6.555 -17.156 -10.43 1 98.62 162 THR B CA 1
ATOM 3624 C C . THR B 1 162 ? -5.477 -17.938 -9.68 1 98.62 162 THR B C 1
ATOM 3626 O O . THR B 1 162 ? -5.762 -18.953 -9.055 1 98.62 162 THR B O 1
ATOM 3629 N N . VAL B 1 163 ? -4.27 -17.453 -9.789 1 98.81 163 VAL B N 1
ATOM 3630 C CA . VAL B 1 163 ? -3.16 -18.094 -9.094 1 98.81 163 VAL B CA 1
ATOM 3631 C C . VAL B 1 163 ? -2.824 -17.312 -7.824 1 98.81 163 VAL B C 1
ATOM 3633 O O . VAL B 1 163 ? -2.238 -16.234 -7.895 1 98.81 163 VAL B O 1
ATOM 3636 N N . ARG B 1 164 ? -3.207 -17.875 -6.695 1 98.75 164 ARG B N 1
ATOM 3637 C CA . ARG B 1 164 ? -2.885 -17.266 -5.406 1 98.75 164 ARG B CA 1
ATOM 3638 C C . ARG B 1 164 ? -1.477 -17.641 -4.961 1 98.75 164 ARG B C 1
ATOM 3640 O O . ARG B 1 164 ? -1.255 -18.75 -4.461 1 98.75 164 ARG B O 1
ATOM 3647 N N . THR B 1 165 ? -0.599 -16.672 -5.051 1 98.38 165 THR B N 1
ATOM 3648 C CA . THR B 1 165 ? 0.828 -16.906 -4.871 1 98.38 165 THR B CA 1
ATOM 3649 C C . THR B 1 165 ? 1.235 -16.672 -3.418 1 98.38 165 THR B C 1
ATOM 3651 O O . THR B 1 165 ? 0.843 -15.68 -2.811 1 98.38 165 THR B O 1
ATOM 3654 N N . ALA B 1 166 ? 2.053 -17.594 -2.895 1 98.19 166 ALA B N 1
ATOM 3655 C CA . ALA B 1 166 ? 2.643 -17.422 -1.569 1 98.19 166 ALA B CA 1
ATOM 3656 C C . ALA B 1 166 ? 3.713 -16.344 -1.574 1 98.19 166 ALA B C 1
ATOM 3658 O O . ALA B 1 166 ? 3.932 -15.68 -2.594 1 98.19 166 ALA B O 1
ATOM 3659 N N . HIS B 1 167 ? 4.316 -16.094 -0.387 1 96.25 167 HIS B N 1
ATOM 3660 C CA . HIS B 1 167 ? 5.453 -15.18 -0.33 1 96.25 167 HIS B CA 1
ATOM 3661 C C . HIS B 1 167 ? 6.609 -15.68 -1.187 1 96.25 167 HIS B C 1
ATOM 3663 O O . HIS B 1 167 ? 7.133 -16.766 -0.95 1 96.25 167 HIS B O 1
ATOM 3669 N N . VAL B 1 168 ? 6.973 -14.883 -2.123 1 96.5 168 VAL B N 1
ATOM 3670 C CA . VAL B 1 168 ? 7.977 -15.312 -3.088 1 96.5 168 VAL B CA 1
ATOM 3671 C C . VAL B 1 168 ? 9.375 -14.969 -2.576 1 96.5 168 VAL B C 1
ATOM 3673 O O . VAL B 1 168 ? 9.609 -13.844 -2.119 1 96.5 168 VAL B O 1
ATOM 3676 N N . LEU B 1 169 ? 10.234 -15.945 -2.623 1 95.81 169 LEU B N 1
ATOM 3677 C CA . LEU B 1 169 ? 11.633 -15.734 -2.279 1 95.81 169 LEU B CA 1
ATOM 3678 C C . LEU B 1 169 ? 12.539 -16.125 -3.441 1 95.81 169 LEU B C 1
ATOM 3680 O O . LEU B 1 169 ? 12.266 -17.094 -4.156 1 95.81 169 LEU B O 1
ATOM 3684 N N . GLY B 1 170 ? 13.57 -15.344 -3.578 1 93.44 170 GLY B N 1
ATOM 3685 C CA . GLY B 1 170 ? 14.562 -15.602 -4.609 1 93.44 170 GLY B CA 1
ATOM 3686 C C . GLY B 1 170 ? 15.602 -14.5 -4.727 1 93.44 170 GLY B C 1
ATOM 3687 O O . GLY B 1 170 ? 15.547 -13.508 -3.996 1 93.44 170 GLY B O 1
ATOM 3688 N N . GLY B 1 171 ? 16.594 -14.734 -5.598 1 81.62 171 GLY B N 1
ATOM 3689 C CA . GLY B 1 171 ? 17.719 -13.828 -5.75 1 81.62 171 GLY B CA 1
ATOM 3690 C C . GLY B 1 171 ? 17.328 -12.477 -6.324 1 81.62 171 GLY B C 1
ATOM 3691 O O . GLY B 1 171 ? 18.031 -11.484 -6.125 1 81.62 171 GLY B O 1
ATOM 3692 N N . ALA B 1 172 ? 16.203 -12.43 -6.965 1 78 172 ALA B N 1
ATOM 3693 C CA . ALA B 1 172 ? 15.797 -11.203 -7.645 1 78 172 ALA B CA 1
ATOM 3694 C C . ALA B 1 172 ? 14.75 -10.445 -6.832 1 78 172 ALA B C 1
ATOM 3696 O O . ALA B 1 172 ? 14.094 -9.531 -7.344 1 78 172 ALA B O 1
ATOM 3697 N N . ASP B 1 173 ? 14.648 -10.859 -5.551 1 81.75 173 ASP B N 1
ATOM 3698 C CA . ASP B 1 173 ? 13.672 -10.203 -4.691 1 81.75 173 ASP B CA 1
ATOM 3699 C C . ASP B 1 173 ? 13.961 -8.703 -4.586 1 81.75 173 ASP B C 1
ATOM 3701 O O . ASP B 1 173 ? 15.023 -8.305 -4.109 1 81.75 173 ASP B O 1
ATOM 3705 N N . PHE B 1 174 ? 12.977 -7.914 -4.984 1 71.5 174 PHE B N 1
ATOM 3706 C CA . PHE B 1 174 ? 13.125 -6.465 -4.984 1 71.5 174 PHE B CA 1
ATOM 3707 C C . PHE B 1 174 ? 12.43 -5.848 -3.779 1 71.5 174 PHE B C 1
ATOM 3709 O O . PHE B 1 174 ? 12.57 -4.648 -3.523 1 71.5 174 PHE B O 1
ATOM 3716 N N . THR B 1 175 ? 11.742 -6.609 -3.018 1 80.44 175 THR B N 1
ATOM 3717 C CA . THR B 1 175 ? 10.953 -6.102 -1.902 1 80.44 175 THR B CA 1
ATOM 3718 C C . THR B 1 175 ? 11.844 -5.785 -0.707 1 80.44 175 THR B C 1
ATOM 3720 O O . THR B 1 175 ? 11.461 -5.004 0.17 1 80.44 175 THR B O 1
ATOM 3723 N N . GLY B 1 176 ? 13.039 -6.488 -0.59 1 85.12 176 GLY B N 1
ATOM 3724 C CA . GLY B 1 176 ? 13.969 -6.277 0.509 1 85.12 176 GLY B CA 1
ATOM 3725 C C . GLY B 1 176 ? 13.594 -7.051 1.761 1 85.12 176 GLY B C 1
ATOM 3726 O O . GLY B 1 176 ? 14.266 -6.93 2.791 1 85.12 176 G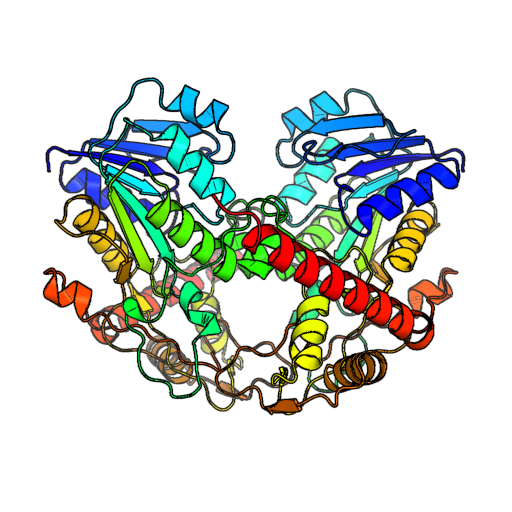LY B O 1
ATOM 3727 N N . ARG B 1 177 ? 12.648 -7.891 1.649 1 90.06 177 ARG B N 1
ATOM 3728 C CA . ARG B 1 177 ? 12.156 -8.57 2.842 1 90.06 177 ARG B CA 1
ATOM 3729 C C . ARG B 1 177 ? 13.172 -9.602 3.34 1 90.06 177 ARG B C 1
ATOM 3731 O O . ARG B 1 177 ? 13.492 -9.633 4.531 1 90.06 177 ARG B O 1
ATOM 3738 N N . LEU B 1 178 ? 13.703 -10.367 2.424 1 93 178 LEU B N 1
ATOM 3739 C CA . LEU B 1 178 ? 14.719 -11.336 2.822 1 93 178 LEU B CA 1
ATOM 3740 C C . LEU B 1 178 ? 16.016 -10.633 3.195 1 93 178 LEU B C 1
ATOM 3742 O O . LEU B 1 178 ? 16.688 -11.031 4.152 1 93 178 LEU B O 1
ATOM 3746 N N . ALA B 1 179 ? 16.328 -9.641 2.5 1 90.31 179 ALA B N 1
ATOM 3747 C CA . ALA B 1 179 ? 17.547 -8.867 2.738 1 90.31 179 ALA B CA 1
ATOM 3748 C C . ALA B 1 179 ? 17.578 -8.32 4.16 1 90.31 179 ALA B C 1
ATOM 3750 O O . ALA B 1 179 ? 18.641 -8.219 4.773 1 90.31 179 ALA B O 1
ATOM 3751 N N . HIS B 1 180 ? 16.5 -7.961 4.652 1 88.75 180 HIS B N 1
ATOM 3752 C CA . HIS B 1 180 ? 16.375 -7.48 6.023 1 88.75 180 HIS B CA 1
ATOM 3753 C C . HIS B 1 180 ? 16.984 -8.469 7.012 1 88.75 180 HIS B C 1
ATOM 3755 O O . HIS B 1 180 ? 17.781 -8.086 7.871 1 88.75 180 HIS B O 1
ATOM 3761 N N . TYR B 1 181 ? 16.656 -9.648 6.891 1 94.81 181 TYR B N 1
ATOM 3762 C CA . TYR B 1 181 ? 17.125 -10.688 7.801 1 94.81 181 TYR B CA 1
ATOM 3763 C C . TYR B 1 181 ? 18.609 -10.961 7.594 1 94.81 181 TYR B C 1
ATOM 3765 O O . TYR B 1 181 ? 19.359 -11.086 8.562 1 94.81 181 TYR B O 1
ATOM 3773 N N . VAL B 1 182 ? 19 -11.031 6.383 1 94.62 182 VAL B N 1
ATOM 3774 C CA . VAL B 1 182 ? 20.391 -11.305 6.043 1 94.62 182 VAL B CA 1
ATOM 3775 C C . VAL B 1 182 ? 21.281 -10.211 6.605 1 94.62 182 VAL B C 1
ATOM 3777 O O . VAL B 1 182 ? 22.312 -10.5 7.223 1 94.62 182 VAL B O 1
ATOM 3780 N N . GLU B 1 183 ? 20.891 -9.055 6.453 1 91.19 183 GLU B N 1
ATOM 3781 C CA . GLU B 1 183 ? 21.688 -7.91 6.906 1 91.19 183 GLU B CA 1
ATOM 3782 C C . GLU B 1 183 ? 21.766 -7.859 8.43 1 91.19 183 GLU B C 1
ATOM 3784 O O . GLU B 1 183 ? 22.844 -7.734 9 1 91.19 183 GLU B O 1
ATOM 3789 N N . ARG B 1 184 ? 20.703 -7.969 9.07 1 91.81 184 ARG B N 1
ATOM 3790 C CA . ARG B 1 184 ? 20.672 -7.836 10.523 1 91.81 184 ARG B CA 1
ATOM 3791 C C . ARG B 1 184 ? 21.438 -8.977 11.195 1 91.81 184 ARG B C 1
ATOM 3793 O O . ARG B 1 184 ? 22.281 -8.75 12.047 1 91.81 184 ARG B O 1
ATOM 3800 N N . ILE B 1 185 ? 21.109 -10.07 10.773 1 95.44 185 ILE B N 1
ATOM 3801 C CA . ILE B 1 185 ? 21.75 -11.234 11.375 1 95.44 185 ILE B CA 1
ATOM 3802 C C . ILE B 1 185 ? 23.234 -11.227 11.055 1 95.44 185 ILE B C 1
ATOM 3804 O O . ILE B 1 185 ? 24.062 -11.477 11.938 1 95.44 185 ILE B O 1
ATOM 3808 N N . GLY B 1 186 ? 23.562 -10.938 9.844 1 93.5 186 GLY B N 1
ATOM 3809 C CA . GLY B 1 186 ? 24.953 -10.867 9.445 1 93.5 186 GLY B CA 1
ATOM 3810 C C . GLY B 1 186 ? 25.766 -9.867 10.258 1 93.5 186 GLY B C 1
ATOM 3811 O O . GLY B 1 186 ? 26.953 -10.078 10.508 1 93.5 186 GLY B O 1
ATOM 3812 N N . ARG B 1 187 ? 25.172 -8.883 10.719 1 91.88 187 ARG B N 1
ATOM 3813 C CA . ARG B 1 187 ? 25.828 -7.824 11.469 1 91.88 187 ARG B CA 1
ATOM 3814 C C . ARG B 1 187 ? 25.672 -8.039 12.977 1 91.88 187 ARG B C 1
ATOM 3816 O O . ARG B 1 187 ? 26.094 -7.207 13.773 1 91.88 187 ARG B O 1
ATOM 3823 N N . GLY B 1 188 ? 24.984 -9.008 13.281 1 92.88 188 GLY B N 1
ATOM 3824 C CA . GLY B 1 188 ? 24.781 -9.32 14.688 1 92.88 188 GLY B CA 1
ATOM 3825 C C . GLY B 1 188 ? 23.75 -8.43 15.352 1 92.88 188 GLY B C 1
ATOM 3826 O O . GLY B 1 188 ? 23.75 -8.281 16.578 1 92.88 188 GLY B O 1
ATOM 3827 N N . LEU B 1 189 ? 22.922 -7.918 14.602 1 90.75 189 LEU B N 1
ATOM 3828 C CA . LEU B 1 189 ? 21.891 -7.031 15.125 1 90.75 189 LEU B CA 1
ATOM 3829 C C . LEU B 1 189 ? 20.641 -7.82 15.492 1 90.75 189 LEU B C 1
ATOM 3831 O O . LEU B 1 189 ? 20.359 -8.867 14.898 1 90.75 189 LEU B O 1
ATOM 3835 N N . PRO B 1 190 ? 19.859 -7.27 16.406 1 90.25 190 PRO B N 1
ATOM 3836 C CA . PRO B 1 190 ? 18.641 -7.973 16.797 1 90.25 190 PRO B CA 1
ATOM 3837 C C . PRO B 1 190 ? 17.578 -7.957 15.703 1 90.25 190 PRO B C 1
ATOM 3839 O O . PRO B 1 190 ? 17.5 -7.008 14.922 1 90.25 190 PRO B O 1
ATOM 3842 N N . VAL B 1 191 ? 16.812 -9.07 15.656 1 91.38 191 VAL B N 1
ATOM 3843 C CA . VAL B 1 191 ? 15.641 -9.172 14.797 1 91.38 191 VAL B CA 1
ATOM 3844 C C . VAL B 1 191 ? 14.375 -9.195 15.641 1 91.38 191 VAL B C 1
ATOM 3846 O O . VAL B 1 191 ? 14.211 -10.055 16.5 1 91.38 191 VAL B O 1
ATOM 3849 N N . ALA B 1 192 ? 13.492 -8.289 15.422 1 86.38 192 ALA B N 1
ATOM 3850 C CA . ALA B 1 192 ? 12.242 -8.219 16.172 1 86.38 192 ALA B CA 1
ATOM 3851 C C . ALA B 1 192 ? 11.227 -9.219 15.633 1 86.38 192 ALA B C 1
ATOM 3853 O O . ALA B 1 192 ? 10.922 -9.227 14.438 1 86.38 192 ALA B O 1
ATOM 3854 N N . VAL B 1 193 ? 10.688 -9.992 16.516 1 88.75 193 VAL B N 1
ATOM 3855 C CA . VAL B 1 193 ? 9.703 -11 16.109 1 88.75 193 VAL B CA 1
ATOM 3856 C C . VAL B 1 193 ? 8.539 -11.008 17.094 1 88.75 193 VAL B C 1
ATOM 3858 O O . VAL B 1 193 ? 8.68 -10.555 18.234 1 88.75 193 VAL B O 1
ATOM 3861 N N . HIS B 1 194 ? 7.406 -11.477 16.672 1 83 194 HIS B N 1
ATOM 3862 C CA . HIS B 1 194 ? 6.277 -11.695 17.562 1 83 194 HIS B CA 1
ATOM 3863 C C . HIS B 1 194 ? 6.609 -12.75 18.625 1 83 194 HIS B C 1
ATOM 3865 O O . HIS B 1 194 ? 7.461 -13.609 18.406 1 83 194 HIS B O 1
ATOM 3871 N N . ALA B 1 195 ? 5.969 -12.625 19.719 1 80.75 195 ALA B N 1
ATOM 3872 C CA . ALA B 1 195 ? 6.191 -13.57 20.797 1 80.75 195 ALA B CA 1
ATOM 3873 C C . ALA B 1 195 ? 5.887 -15 20.359 1 80.75 195 ALA B C 1
ATOM 3875 O O . ALA B 1 195 ? 6.602 -15.938 20.719 1 80.75 195 ALA B O 1
ATOM 3876 N N . SER B 1 196 ? 4.84 -15.164 19.625 1 85.69 196 SER B N 1
ATOM 3877 C CA . SER B 1 196 ? 4.438 -16.453 19.062 1 85.69 196 SER B CA 1
ATOM 3878 C C . SER B 1 196 ? 4.262 -16.375 17.547 1 85.69 196 SER B C 1
ATOM 3880 O O . SER B 1 196 ? 3.141 -16.453 17.047 1 85.69 196 SER B O 1
ATOM 3882 N N . PRO B 1 197 ? 5.387 -16.297 16.875 1 90 197 PRO B N 1
ATOM 3883 C CA . PRO B 1 197 ? 5.27 -16.141 15.422 1 90 197 PRO B CA 1
ATOM 3884 C C . PRO B 1 197 ? 4.617 -17.344 14.75 1 90 197 PRO B C 1
ATOM 3886 O O . PRO B 1 197 ? 4.84 -18.484 15.164 1 90 197 PRO B O 1
ATOM 3889 N N . GLN B 1 198 ? 3.842 -17.094 13.758 1 91.31 198 GLN B N 1
ATOM 3890 C CA . GLN B 1 198 ? 3.061 -18.094 13.055 1 91.31 198 GLN B CA 1
ATOM 3891 C C . GLN B 1 198 ? 3.713 -18.469 11.727 1 91.31 198 GLN B C 1
ATOM 3893 O O . GLN B 1 198 ? 4.473 -17.688 11.164 1 91.31 198 GLN B O 1
ATOM 3898 N N . ARG B 1 199 ? 3.354 -19.656 11.273 1 94.44 199 ARG B N 1
ATOM 3899 C CA . ARG B 1 199 ? 3.924 -20.188 10.039 1 94.44 199 ARG B CA 1
ATOM 3900 C C . ARG B 1 199 ? 3.291 -19.516 8.82 1 94.44 199 ARG B C 1
ATOM 3902 O O . ARG B 1 199 ? 2.107 -19.172 8.844 1 94.44 199 ARG B O 1
ATOM 3909 N N . ALA B 1 200 ? 4.086 -19.344 7.773 1 96.12 200 ALA B N 1
ATOM 3910 C CA . ALA B 1 200 ? 3.645 -18.781 6.504 1 96.12 200 ALA B CA 1
ATOM 3911 C C . ALA B 1 200 ? 4.125 -19.625 5.324 1 96.12 200 ALA B C 1
ATOM 3913 O O . ALA B 1 200 ? 5.098 -20.375 5.441 1 96.12 200 ALA B O 1
ATOM 3914 N N . SER B 1 201 ? 3.373 -19.562 4.219 1 97.94 201 SER B N 1
ATOM 3915 C CA . SER B 1 201 ? 3.73 -20.281 2.994 1 97.94 201 SER B CA 1
ATOM 3916 C C . SER B 1 201 ? 4.668 -19.438 2.125 1 97.94 201 SER B C 1
ATOM 3918 O O . SER B 1 201 ? 4.504 -18.219 2.012 1 97.94 201 SER B O 1
ATOM 3920 N N . PHE B 1 202 ? 5.648 -20.125 1.539 1 97.94 202 PHE B N 1
ATOM 3921 C CA . PHE B 1 202 ? 6.633 -19.516 0.659 1 97.94 202 PHE B CA 1
ATOM 3922 C C . PHE B 1 202 ? 6.73 -20.266 -0.659 1 97.94 202 PHE B C 1
ATOM 3924 O O . PHE B 1 202 ? 6.352 -21.438 -0.736 1 97.94 202 PHE B O 1
ATOM 3931 N N . VAL B 1 203 ? 7.188 -19.609 -1.655 1 98.25 203 VAL B N 1
ATOM 3932 C CA . VAL B 1 203 ? 7.43 -20.25 -2.941 1 98.25 203 VAL B CA 1
ATOM 3933 C C . VAL B 1 203 ? 8.672 -19.641 -3.598 1 98.25 203 VAL B C 1
ATOM 3935 O O . VAL B 1 203 ? 8.93 -18.438 -3.455 1 98.25 203 VAL B O 1
ATOM 3938 N N . HIS B 1 204 ? 9.414 -20.484 -4.262 1 97.88 204 HIS B N 1
ATOM 3939 C CA . HIS B 1 204 ? 10.602 -20.047 -4.977 1 97.88 204 HIS B CA 1
ATOM 3940 C C . HIS B 1 204 ? 10.234 -19.266 -6.234 1 97.88 204 HIS B C 1
ATOM 3942 O O . HIS B 1 204 ? 9.305 -19.641 -6.949 1 97.88 204 HIS B O 1
ATOM 3948 N N . GLU B 1 205 ? 10.977 -18.219 -6.52 1 97.12 205 GLU B N 1
ATOM 3949 C CA . GLU B 1 205 ? 10.664 -17.359 -7.656 1 97.12 205 GLU B CA 1
ATOM 3950 C C . GLU B 1 205 ? 10.656 -18.141 -8.961 1 97.12 205 GLU B C 1
ATOM 3952 O O . GLU B 1 205 ? 9.797 -17.922 -9.82 1 97.12 205 GLU B O 1
ATOM 3957 N N . ALA B 1 206 ? 11.594 -19.047 -9.133 1 96.62 206 ALA B N 1
ATOM 3958 C CA . ALA B 1 206 ? 11.633 -19.859 -10.352 1 96.62 206 ALA B CA 1
ATOM 3959 C C . ALA B 1 206 ? 10.438 -20.797 -10.43 1 96.62 206 ALA B C 1
ATOM 3961 O O . ALA B 1 206 ? 9.914 -21.062 -11.516 1 96.62 206 ALA B O 1
ATOM 3962 N N . GLU B 1 207 ? 10.086 -21.297 -9.305 1 98.06 207 GLU B N 1
ATOM 3963 C CA . GLU B 1 207 ? 8.992 -22.266 -9.258 1 98.06 207 GLU B CA 1
ATOM 3964 C C . GLU B 1 207 ? 7.652 -21.609 -9.57 1 98.06 207 GLU B C 1
ATOM 3966 O O . GLU B 1 207 ? 6.828 -22.172 -10.297 1 98.06 207 GLU B O 1
ATOM 3971 N N . ILE B 1 208 ? 7.402 -20.422 -9.023 1 98.44 208 ILE B N 1
ATOM 3972 C CA . ILE B 1 208 ? 6.148 -19.734 -9.297 1 98.44 208 ILE B CA 1
ATOM 3973 C C . ILE B 1 208 ? 6.09 -19.328 -10.773 1 98.44 208 ILE B C 1
ATOM 3975 O O . ILE B 1 208 ? 5.023 -19.344 -11.383 1 98.44 208 ILE B O 1
ATOM 3979 N N . ALA B 1 209 ? 7.227 -18.969 -11.352 1 97.88 209 ALA B N 1
ATOM 3980 C CA . ALA B 1 209 ? 7.266 -18.672 -12.781 1 97.88 209 ALA B CA 1
ATOM 3981 C C . ALA B 1 209 ? 6.871 -19.891 -13.609 1 97.88 209 ALA B C 1
ATOM 3983 O O . ALA B 1 209 ? 6.055 -19.781 -14.531 1 97.88 209 ALA B O 1
ATOM 3984 N N . ARG B 1 210 ? 7.418 -21.031 -13.258 1 97.94 210 ARG B N 1
ATOM 3985 C CA . ARG B 1 210 ? 7.094 -22.266 -13.953 1 97.94 210 ARG B CA 1
ATOM 3986 C C . ARG B 1 210 ? 5.617 -22.609 -13.797 1 97.94 210 ARG B C 1
ATOM 3988 O O . ARG B 1 210 ? 4.973 -23.062 -14.75 1 97.94 210 ARG B O 1
ATOM 3995 N N . PHE B 1 211 ? 5.148 -22.438 -12.633 1 98.69 211 PHE B N 1
ATOM 3996 C CA . PHE B 1 211 ? 3.75 -22.766 -12.375 1 98.69 211 PHE B CA 1
ATOM 3997 C C . PHE B 1 211 ? 2.824 -21.906 -13.219 1 98.69 211 PHE B C 1
ATOM 3999 O O . PHE B 1 211 ? 1.862 -22.391 -13.805 1 98.69 211 PHE B O 1
ATOM 4006 N N . LEU B 1 212 ? 3.07 -20.594 -13.25 1 98.69 212 LEU B N 1
ATOM 4007 C CA . LEU B 1 212 ? 2.26 -19.672 -14.039 1 98.69 212 LEU B CA 1
ATOM 4008 C C . LEU B 1 212 ? 2.299 -20.031 -15.516 1 98.69 212 LEU B C 1
ATOM 4010 O O . LEU B 1 212 ? 1.269 -20.016 -16.188 1 98.69 212 LEU B O 1
ATOM 4014 N N . ALA B 1 213 ? 3.471 -20.359 -16.016 1 98.19 213 ALA B N 1
ATOM 4015 C CA . ALA B 1 213 ? 3.604 -20.781 -17.406 1 98.19 213 ALA B CA 1
ATOM 4016 C C . ALA B 1 213 ? 2.791 -22.047 -17.688 1 98.19 213 ALA B C 1
ATOM 4018 O O . ALA B 1 213 ? 2.092 -22.141 -18.688 1 98.19 213 ALA B O 1
ATOM 4019 N N . TRP B 1 214 ? 2.896 -22.969 -16.719 1 97.88 214 TRP B N 1
ATOM 4020 C CA . TRP B 1 214 ? 2.143 -24.219 -16.812 1 97.88 214 TRP B CA 1
ATOM 4021 C C . TRP B 1 214 ? 0.643 -23.938 -16.797 1 97.88 214 TRP B C 1
ATOM 4023 O O . TRP B 1 214 ? -0.101 -24.484 -17.625 1 97.88 214 TRP B O 1
ATOM 4033 N N . ALA B 1 215 ? 0.175 -23.062 -15.984 1 98.12 215 ALA B N 1
ATOM 4034 C CA . ALA B 1 215 ? -1.242 -22.766 -15.773 1 98.12 215 ALA B CA 1
ATOM 4035 C C . ALA B 1 215 ? -1.845 -22.078 -17 1 98.12 215 ALA B C 1
ATOM 4037 O O . ALA B 1 215 ? -3.064 -22.094 -17.188 1 98.12 215 ALA B O 1
ATOM 4038 N N . ALA B 1 216 ? -1.012 -21.438 -17.766 1 96.94 216 ALA B N 1
ATOM 4039 C CA . ALA B 1 216 ? -1.475 -20.719 -18.953 1 96.94 216 ALA B CA 1
ATOM 4040 C C . ALA B 1 216 ? -2.172 -21.656 -19.922 1 96.94 216 ALA B C 1
ATOM 4042 O O . ALA B 1 216 ? -3.047 -21.234 -20.688 1 96.94 216 ALA B O 1
ATOM 4043 N N . THR B 1 217 ? -1.817 -22.953 -19.891 1 94.38 217 THR B N 1
ATOM 4044 C CA . THR B 1 217 ? -2.365 -23.875 -20.891 1 94.38 217 THR B CA 1
ATOM 4045 C C . THR B 1 217 ? -2.99 -25.094 -20.203 1 94.38 217 THR B C 1
ATOM 4047 O O . THR B 1 217 ? -3.557 -25.953 -20.875 1 94.38 217 THR B O 1
ATOM 4050 N N . ALA B 1 218 ? -2.896 -25.203 -18.922 1 95.69 218 ALA B N 1
ATOM 4051 C CA . ALA B 1 218 ? -3.459 -26.344 -18.203 1 95.69 218 ALA B CA 1
ATOM 4052 C C . ALA B 1 218 ? -4.984 -26.328 -18.266 1 95.69 218 ALA B C 1
ATOM 4054 O O . ALA B 1 218 ? -5.598 -25.266 -18.438 1 95.69 218 ALA B O 1
ATOM 4055 N N . ASP B 1 219 ? -5.527 -27.469 -18.109 1 96.12 219 ASP B N 1
ATOM 4056 C CA . ASP B 1 219 ? -6.973 -27.609 -18.266 1 96.12 219 ASP B CA 1
ATOM 4057 C C . ASP B 1 219 ? -7.68 -27.531 -16.922 1 96.12 219 ASP B C 1
ATOM 4059 O O . ASP B 1 219 ? -8.117 -28.562 -16.391 1 96.12 219 ASP B O 1
ATOM 4063 N N . PHE B 1 220 ? -7.855 -26.406 -16.375 1 98.12 220 PHE B N 1
ATOM 4064 C CA . PHE B 1 220 ? -8.625 -26.141 -15.164 1 98.12 220 PHE B CA 1
ATOM 4065 C C . PHE B 1 220 ? -9.039 -24.688 -15.102 1 98.12 220 PHE B C 1
ATOM 4067 O O . PHE B 1 220 ? -8.508 -23.844 -15.836 1 98.12 220 PHE B O 1
ATOM 4074 N N . LEU B 1 221 ? -10.023 -24.406 -14.289 1 98.19 221 LEU B N 1
ATOM 4075 C CA . LEU B 1 221 ? -10.492 -23.047 -14.07 1 98.19 221 LEU B CA 1
ATOM 4076 C C . LEU B 1 221 ? -10.57 -22.734 -12.578 1 98.19 221 LEU B C 1
ATOM 4078 O O . LEU B 1 221 ? -10.469 -23.625 -11.742 1 98.19 221 LEU B O 1
ATOM 4082 N N . GLY B 1 222 ? -10.648 -21.5 -12.266 1 98.19 222 GLY B N 1
ATOM 4083 C CA . GLY B 1 222 ? -10.836 -21.062 -10.891 1 98.19 222 GLY B CA 1
ATOM 4084 C C . GLY B 1 222 ? -9.531 -20.906 -10.133 1 98.19 222 GLY B C 1
ATOM 4085 O O . GLY B 1 222 ? -8.453 -20.953 -10.727 1 98.19 222 GLY B O 1
ATOM 4086 N N . PRO B 1 223 ? -9.641 -20.656 -8.844 1 98.69 223 PRO B N 1
ATOM 4087 C CA . PRO B 1 223 ? -8.461 -20.375 -8.023 1 98.69 223 PRO B CA 1
ATOM 4088 C C . PRO B 1 223 ? -7.602 -21.609 -7.785 1 98.69 223 PRO B C 1
ATOM 4090 O O . PRO B 1 223 ? -8.133 -22.719 -7.703 1 98.69 223 PRO B O 1
ATOM 4093 N N . VAL B 1 224 ? -6.332 -21.391 -7.66 1 98.88 224 VAL B N 1
ATOM 4094 C CA . VAL B 1 224 ? -5.387 -22.438 -7.27 1 98.88 224 VAL B CA 1
ATOM 4095 C C . VAL B 1 224 ? -4.277 -21.828 -6.41 1 98.88 224 VAL B C 1
ATOM 4097 O O . VAL B 1 224 ? -3.734 -20.766 -6.742 1 98.88 224 VAL B O 1
ATOM 4100 N N . ASN B 1 225 ? -4.016 -22.453 -5.27 1 98.81 225 ASN B N 1
ATOM 4101 C CA . ASN B 1 225 ? -2.922 -22.062 -4.391 1 98.81 225 ASN B CA 1
ATOM 4102 C C . ASN B 1 225 ? -1.565 -22.453 -4.961 1 98.81 225 ASN B C 1
ATOM 4104 O O . ASN B 1 225 ? -1.397 -23.578 -5.438 1 98.81 225 ASN B O 1
ATOM 4108 N N . ALA B 1 226 ? -0.656 -21.531 -4.926 1 98.88 226 ALA B N 1
ATOM 4109 C CA . ALA B 1 226 ? 0.707 -21.781 -5.391 1 98.88 226 ALA B CA 1
ATOM 4110 C C . ALA B 1 226 ? 1.723 -21.5 -4.289 1 98.88 226 ALA B C 1
ATOM 4112 O O . ALA B 1 226 ? 2.076 -20.344 -4.043 1 98.88 226 ALA B O 1
ATOM 4113 N N . ALA B 1 227 ? 2.234 -22.531 -3.697 1 98.81 227 ALA B N 1
ATOM 4114 C CA . ALA B 1 227 ? 3.213 -22.484 -2.613 1 98.81 227 ALA B CA 1
ATOM 4115 C C . ALA B 1 227 ? 4.066 -23.75 -2.604 1 98.81 227 ALA B C 1
ATOM 4117 O O . ALA B 1 227 ? 3.572 -24.844 -2.885 1 98.81 227 ALA B O 1
ATOM 4118 N N . SER B 1 228 ? 5.309 -23.594 -2.307 1 98.56 228 SER B N 1
ATOM 4119 C CA . SER B 1 228 ? 6.141 -24.766 -2.059 1 98.56 228 SER B CA 1
ATOM 4120 C C . SER B 1 228 ? 5.691 -25.5 -0.801 1 98.56 228 SER B C 1
ATOM 4122 O O . SER B 1 228 ? 5.02 -24.922 0.057 1 98.56 228 SER B O 1
ATOM 4124 N N . ARG B 1 229 ? 6.059 -26.812 -0.758 1 97.25 229 ARG B N 1
ATOM 4125 C CA . ARG B 1 229 ? 5.66 -27.609 0.393 1 97.25 229 ARG B CA 1
ATOM 4126 C C . ARG B 1 229 ? 6.484 -27.25 1.624 1 97.25 229 ARG B C 1
ATOM 4128 O O . ARG B 1 229 ? 7.707 -27.109 1.538 1 97.25 229 ARG B O 1
ATOM 4135 N N . GLY B 1 230 ? 5.75 -27.109 2.74 1 94.5 230 GLY B N 1
ATOM 4136 C CA . GLY B 1 230 ? 6.422 -26.781 3.99 1 94.5 230 GLY B CA 1
ATOM 4137 C C . GLY B 1 230 ? 6.348 -25.312 4.34 1 94.5 230 GLY B C 1
ATOM 4138 O O . GLY B 1 230 ? 7.047 -24.484 3.74 1 94.5 230 GLY B O 1
ATOM 4139 N N . ALA B 1 231 ? 5.527 -24.906 5.34 1 94.06 231 ALA B N 1
ATOM 4140 C CA . ALA B 1 231 ? 5.449 -23.547 5.867 1 94.06 231 ALA B CA 1
ATOM 4141 C C . ALA B 1 231 ? 6.535 -23.297 6.906 1 94.06 231 ALA B C 1
ATOM 4143 O O . ALA B 1 231 ? 7.008 -24.234 7.559 1 94.06 231 ALA B O 1
ATOM 4144 N N . LEU B 1 232 ? 6.988 -22 6.949 1 95.5 232 LEU B N 1
ATOM 4145 C CA . LEU B 1 232 ? 8.023 -21.594 7.887 1 95.5 232 LEU B CA 1
ATOM 4146 C C . LEU B 1 232 ? 7.539 -20.438 8.766 1 95.5 232 LEU B C 1
ATOM 4148 O O . LEU B 1 232 ? 6.809 -19.562 8.297 1 95.5 232 LEU B O 1
ATOM 4152 N N . ASP B 1 233 ? 7.961 -20.469 9.992 1 95.12 233 ASP B N 1
ATOM 4153 C CA . ASP B 1 233 ? 7.832 -19.234 10.742 1 95.12 233 ASP B CA 1
ATOM 4154 C C . ASP B 1 233 ? 9.133 -18.438 10.703 1 95.12 233 ASP B C 1
ATOM 4156 O O . ASP B 1 233 ? 10.141 -18.891 10.148 1 95.12 233 ASP B O 1
ATOM 4160 N N . VAL B 1 234 ? 9.086 -17.312 11.328 1 96.06 234 VAL B N 1
ATOM 4161 C CA . VAL B 1 234 ? 10.211 -16.391 11.203 1 96.06 234 VAL B CA 1
ATOM 4162 C C . VAL B 1 234 ? 11.422 -16.938 11.945 1 96.06 234 VAL B C 1
ATOM 4164 O O . VAL B 1 234 ? 12.562 -16.672 11.562 1 96.06 234 VAL B O 1
ATOM 4167 N N . ARG B 1 235 ? 11.25 -17.688 13.008 1 96.44 235 ARG B N 1
ATOM 4168 C CA . ARG B 1 235 ? 12.375 -18.266 13.742 1 96.44 235 ARG B CA 1
ATOM 4169 C C . ARG B 1 235 ? 13.141 -19.25 12.875 1 96.44 235 ARG B C 1
ATOM 4171 O O . ARG B 1 235 ? 14.375 -19.25 12.875 1 96.44 235 ARG B O 1
ATOM 4178 N N . GLU B 1 236 ? 12.383 -20.031 12.211 1 96.56 236 GLU B N 1
ATOM 4179 C CA . GLU B 1 236 ? 12.984 -21 11.297 1 96.56 236 GLU B CA 1
ATOM 4180 C C . GLU B 1 236 ? 13.711 -20.297 10.156 1 96.56 236 GLU B C 1
ATOM 4182 O O . GLU B 1 236 ? 14.789 -20.75 9.734 1 96.56 236 GLU B O 1
ATOM 4187 N N . LEU B 1 237 ? 13.125 -19.25 9.633 1 96.94 237 LEU B N 1
ATOM 4188 C CA . LEU B 1 237 ? 13.773 -18.469 8.586 1 96.94 237 LEU B CA 1
ATOM 4189 C C . LEU B 1 237 ? 15.078 -17.859 9.086 1 96.94 237 LEU B C 1
ATOM 4191 O O . LEU B 1 237 ? 16.109 -17.938 8.414 1 96.94 237 LEU B O 1
ATOM 4195 N N . CYS B 1 238 ? 15.031 -17.312 10.258 1 97.38 238 CYS B N 1
ATOM 4196 C CA . CYS B 1 238 ? 16.219 -16.703 10.852 1 97.38 238 CYS B CA 1
ATOM 4197 C C . CYS B 1 238 ? 17.297 -17.75 11.102 1 97.38 238 CYS B C 1
ATOM 4199 O O . CYS B 1 238 ? 18.484 -17.5 10.898 1 97.38 238 CYS B O 1
ATOM 4201 N N . ALA B 1 239 ? 16.891 -18.891 11.523 1 97.12 239 ALA B N 1
ATOM 4202 C CA . ALA B 1 239 ? 17.828 -19.984 11.727 1 97.12 239 ALA B CA 1
ATOM 4203 C C . ALA B 1 239 ? 18.531 -20.359 10.422 1 97.12 239 ALA B C 1
ATOM 4205 O O . ALA B 1 239 ? 19.734 -20.609 10.406 1 97.12 239 ALA B O 1
ATOM 4206 N N . ALA B 1 240 ? 17.766 -20.438 9.398 1 96.38 240 ALA B N 1
ATOM 4207 C CA . ALA B 1 240 ? 18.344 -20.734 8.094 1 96.38 240 ALA B CA 1
ATOM 4208 C C . ALA B 1 240 ? 19.359 -19.672 7.684 1 96.38 240 ALA B C 1
ATOM 4210 O O . ALA B 1 240 ? 20.438 -20 7.176 1 96.38 240 ALA B O 1
ATOM 4211 N N . VAL B 1 241 ? 19.016 -18.453 7.887 1 96.62 241 VAL B N 1
ATOM 4212 C CA . VAL B 1 241 ? 19.922 -17.359 7.574 1 96.62 241 VAL B CA 1
ATOM 4213 C C . VAL B 1 241 ? 21.172 -17.453 8.445 1 96.62 241 VAL B C 1
ATOM 4215 O O . VAL B 1 241 ? 22.297 -17.281 7.961 1 96.62 241 VAL B O 1
ATOM 4218 N N . GLY B 1 242 ? 21 -17.719 9.672 1 97.06 242 GLY B N 1
ATOM 4219 C CA . GLY B 1 242 ? 22.109 -17.859 10.602 1 97.06 242 GLY B CA 1
ATOM 4220 C C . GLY B 1 242 ? 23.094 -18.938 10.188 1 97.06 242 GLY B C 1
ATOM 4221 O O . GLY B 1 242 ? 24.312 -18.766 10.312 1 97.06 242 GLY B O 1
ATOM 4222 N N . ARG B 1 243 ? 22.562 -20.047 9.719 1 95.81 243 ARG B N 1
ATOM 4223 C CA . ARG B 1 243 ? 23.406 -21.156 9.273 1 95.81 243 ARG B CA 1
ATOM 4224 C C . ARG B 1 243 ? 24.312 -20.734 8.125 1 95.81 243 ARG B C 1
ATOM 4226 O O . ARG B 1 243 ? 25.484 -21.109 8.078 1 95.81 243 ARG B O 1
ATOM 4233 N N . VAL B 1 244 ? 23.781 -19.953 7.285 1 93.5 244 VAL B N 1
ATOM 4234 C CA . VAL B 1 244 ? 24.531 -19.531 6.098 1 93.5 244 VAL B CA 1
ATOM 4235 C C . VAL B 1 244 ? 25.531 -18.438 6.469 1 93.5 244 VAL 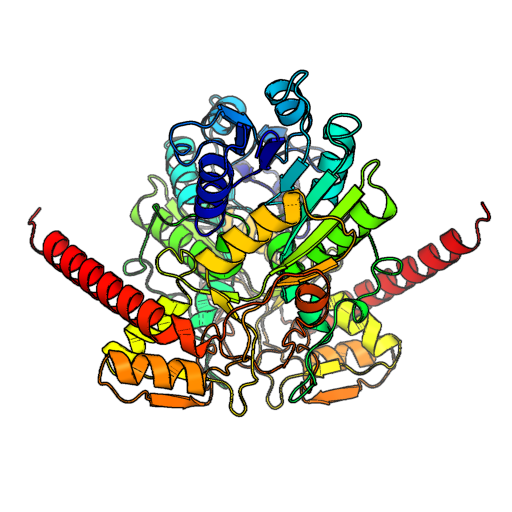B C 1
ATOM 4237 O O . VAL B 1 244 ? 26.672 -18.438 5.996 1 93.5 244 VAL B O 1
ATOM 4240 N N . THR B 1 245 ? 25.156 -17.547 7.328 1 93.69 245 THR B N 1
ATOM 4241 C CA . THR B 1 245 ? 26 -16.406 7.688 1 93.69 245 THR B CA 1
ATOM 4242 C C . THR B 1 245 ? 27 -16.797 8.766 1 93.69 245 THR B C 1
ATOM 4244 O O . THR B 1 245 ? 27.984 -16.094 9 1 93.69 245 THR B O 1
ATOM 4247 N N . GLY B 1 246 ? 26.703 -17.844 9.469 1 94.19 246 GLY B N 1
ATOM 4248 C CA . GLY B 1 246 ? 27.547 -18.266 10.57 1 94.19 246 GLY B CA 1
ATOM 4249 C C . GLY B 1 246 ? 27.312 -17.469 11.836 1 94.19 246 GLY B C 1
ATOM 4250 O O . GLY B 1 246 ? 28.203 -17.375 12.688 1 94.19 246 GLY B O 1
ATOM 4251 N N . THR B 1 247 ? 26.234 -16.734 11.914 1 95.69 247 THR B N 1
ATOM 4252 C CA . THR B 1 247 ? 25.891 -15.898 13.055 1 95.69 247 THR B CA 1
ATOM 4253 C C . THR B 1 247 ? 24.578 -16.344 13.688 1 95.69 247 THR B C 1
ATOM 4255 O O . THR B 1 247 ? 23.578 -16.5 12.984 1 95.69 247 THR B O 1
ATOM 4258 N N . GLU B 1 248 ? 24.609 -16.547 14.969 1 96.19 248 GLU B N 1
ATOM 4259 C CA . GLU B 1 248 ? 23.375 -16.906 15.664 1 96.19 248 GLU B CA 1
ATOM 4260 C C . GLU B 1 248 ? 22.406 -15.734 15.703 1 96.19 248 GLU B C 1
ATOM 4262 O O . GLU B 1 248 ? 22.75 -14.648 16.172 1 96.19 248 GLU B O 1
ATOM 4267 N N . PRO B 1 249 ? 21.203 -15.977 15.242 1 97.12 249 PRO B N 1
ATOM 4268 C CA . PRO B 1 249 ? 20.25 -14.875 15.258 1 97.12 249 PRO B CA 1
ATOM 4269 C C . PRO B 1 249 ? 19.859 -14.438 16.672 1 97.12 249 PRO B C 1
ATOM 4271 O O . PRO B 1 249 ? 19.641 -15.289 17.531 1 97.12 249 PRO B O 1
ATOM 4274 N N . ARG B 1 250 ? 19.812 -13.195 16.891 1 95.25 250 ARG B N 1
ATOM 4275 C CA . ARG B 1 250 ? 19.297 -12.609 18.125 1 95.25 250 ARG B CA 1
ATOM 4276 C C . ARG B 1 250 ? 17.875 -12.125 17.938 1 95.25 250 ARG B C 1
ATOM 4278 O O . ARG B 1 250 ? 17.641 -11.023 17.422 1 95.25 250 ARG B O 1
ATOM 4285 N N . LEU B 1 251 ? 16.984 -12.969 18.438 1 93.81 251 LEU B N 1
ATOM 4286 C CA . LEU B 1 251 ? 15.57 -12.633 18.297 1 93.81 251 LEU B CA 1
ATOM 4287 C C . LEU B 1 251 ? 15.047 -11.906 19.531 1 93.81 251 LEU B C 1
ATOM 4289 O O . LEU B 1 251 ? 15.312 -12.336 20.656 1 93.81 251 LEU B O 1
ATOM 4293 N N . VAL B 1 252 ? 14.43 -10.883 19.281 1 86.69 252 VAL B N 1
ATOM 4294 C CA . VAL B 1 252 ? 13.883 -10.125 20.406 1 86.69 252 VAL B CA 1
ATOM 4295 C C . VAL B 1 252 ? 12.375 -9.961 20.219 1 86.69 252 VAL B C 1
ATOM 4297 O O . VAL B 1 252 ? 11.875 -9.906 19.094 1 86.69 252 VAL B O 1
ATOM 4300 N N . GLY B 1 253 ? 11.641 -10.273 21.359 1 74.38 253 GLY B N 1
ATOM 4301 C CA . GLY B 1 253 ? 10.203 -10.07 21.297 1 74.38 253 GLY B CA 1
ATOM 4302 C C . GLY B 1 253 ? 9.82 -8.695 20.766 1 74.38 253 GLY B C 1
ATOM 4303 O O . GLY B 1 253 ? 10.539 -7.723 21 1 74.38 253 GLY B O 1
ATOM 4304 N N . GLY B 1 254 ? 9.203 -8.695 19.625 1 56.5 254 GLY B N 1
ATOM 4305 C CA . GLY B 1 254 ? 8.727 -7.488 18.969 1 56.5 254 GLY B CA 1
ATOM 4306 C C . GLY B 1 254 ? 8.375 -6.383 19.938 1 56.5 254 GLY B C 1
ATOM 4307 O O . GLY B 1 254 ? 7.332 -6.43 20.594 1 56.5 254 GLY B O 1
ATOM 4308 N N . GLY B 1 255 ? 9.414 -6.02 20.719 1 44.97 255 GLY B N 1
ATOM 4309 C CA . GLY B 1 255 ? 9.242 -4.824 21.531 1 44.97 255 GLY B CA 1
ATOM 4310 C C . GLY B 1 255 ? 8.727 -3.639 20.734 1 44.97 255 GLY B C 1
ATOM 4311 O O . GLY B 1 255 ? 7.777 -3.768 19.969 1 44.97 255 GLY B O 1
ATOM 4312 N N . ALA B 1 256 ? 9.469 -2.537 20.922 1 42.31 256 ALA B N 1
ATOM 4313 C CA . ALA B 1 256 ? 9.266 -1.193 20.391 1 42.31 256 ALA B CA 1
ATOM 4314 C C . ALA B 1 256 ? 9.375 -1.188 18.859 1 42.31 256 ALA B C 1
ATOM 4316 O O . ALA B 1 256 ? 8.805 -0.323 18.203 1 42.31 256 ALA B O 1
ATOM 4317 N N . GLU B 1 257 ? 9.977 -2.219 18.266 1 50.62 257 GLU B N 1
ATOM 4318 C CA . GLU B 1 257 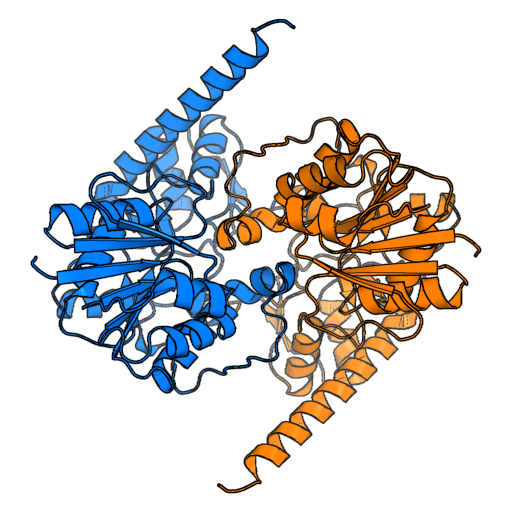? 10.289 -2.201 16.844 1 50.62 257 GLU B CA 1
ATOM 4319 C C . GLU B 1 257 ? 9.273 -3.018 16.047 1 50.62 257 GLU B C 1
ATOM 4321 O O . GLU B 1 257 ? 8.742 -4.012 16.547 1 50.62 257 GLU B O 1
ATOM 4326 N N . PRO B 1 258 ? 8.828 -2.305 14.945 1 64 258 PRO B N 1
ATOM 4327 C CA . PRO B 1 258 ? 8.047 -3.174 14.07 1 64 258 PRO B CA 1
ATOM 4328 C C . PRO B 1 258 ? 8.68 -4.551 13.875 1 64 258 PRO B C 1
ATOM 4330 O O . PRO B 1 258 ? 9.906 -4.668 13.828 1 64 258 PRO B O 1
ATOM 4333 N N . THR B 1 259 ? 7.711 -5.445 13.945 1 78.69 259 THR B N 1
ATOM 4334 C CA . THR B 1 259 ? 8.242 -6.789 13.734 1 78.69 259 THR B CA 1
ATOM 4335 C C . THR B 1 259 ? 8.797 -6.941 12.328 1 78.69 259 THR B C 1
ATOM 4337 O O . THR B 1 259 ? 8.469 -6.152 11.438 1 78.69 259 THR B O 1
ATOM 4340 N N . SER B 1 260 ? 9.633 -7.816 12.25 1 87.25 260 SER B N 1
ATOM 4341 C CA . SER B 1 260 ? 10.312 -8.07 10.984 1 87.25 260 SER B CA 1
ATOM 4342 C C . SER B 1 260 ? 9.328 -8.539 9.914 1 87.25 260 SER B C 1
ATOM 4344 O O . SER B 1 260 ? 8.227 -8.984 10.227 1 87.25 260 SER B O 1
ATOM 4346 N N . PRO B 1 261 ? 9.68 -8.477 8.641 1 86.81 261 PRO B N 1
ATOM 4347 C CA . PRO B 1 261 ? 8.766 -8.602 7.512 1 86.81 261 PRO B CA 1
ATOM 4348 C C . PRO B 1 261 ? 8.023 -9.938 7.496 1 86.81 261 PRO B C 1
ATOM 4350 O O . PRO B 1 261 ? 6.855 -10 7.117 1 86.81 261 PRO B O 1
ATOM 4353 N N . PHE B 1 262 ? 8.68 -10.969 7.832 1 93.06 262 PHE B N 1
ATOM 4354 C CA . PHE B 1 262 ? 8.055 -12.281 7.727 1 93.06 262 PHE B CA 1
ATOM 4355 C C . PHE B 1 262 ? 7.656 -12.805 9.102 1 93.06 262 PHE B C 1
ATOM 4357 O O . PHE B 1 262 ? 7.496 -14.016 9.289 1 93.06 262 PHE B O 1
ATOM 4364 N N . SER B 1 263 ? 7.633 -11.914 10.078 1 91.06 263 SER B N 1
ATOM 4365 C CA . SER B 1 263 ? 7.066 -12.273 11.375 1 91.06 263 SER B CA 1
ATOM 4366 C C . SER B 1 263 ? 5.562 -12.016 11.406 1 91.06 263 SER B C 1
ATOM 4368 O O . SER B 1 263 ? 5.129 -10.859 11.414 1 91.06 263 SER B O 1
ATOM 4370 N N . PHE B 1 264 ? 4.871 -13.117 11.469 1 86.44 264 PHE B N 1
ATOM 4371 C CA . PHE B 1 264 ? 3.418 -13.016 11.438 1 86.44 264 PHE B CA 1
ATOM 4372 C C . PHE B 1 264 ? 2.812 -13.5 12.75 1 86.44 264 PHE B C 1
ATOM 4374 O O . PHE B 1 264 ? 3.35 -14.406 13.391 1 86.44 264 PHE B O 1
ATOM 4381 N N . ASP B 1 265 ? 1.675 -12.906 13.047 1 82.06 265 ASP B N 1
ATOM 4382 C CA . ASP B 1 265 ? 1.013 -13.312 14.281 1 82.06 265 ASP B CA 1
ATOM 4383 C C . ASP B 1 265 ? -0.243 -14.133 13.984 1 82.06 265 ASP B C 1
ATOM 4385 O O . ASP B 1 265 ? -0.966 -14.523 14.906 1 82.06 265 ASP B O 1
ATOM 4389 N N . ARG B 1 266 ? -0.491 -14.352 12.656 1 81.88 266 ARG B N 1
ATOM 4390 C CA . ARG B 1 266 ? -1.582 -15.211 12.203 1 81.88 266 ARG B CA 1
ATOM 4391 C C . ARG B 1 266 ? -1.098 -16.203 11.156 1 81.88 266 ARG B C 1
ATOM 4393 O O . ARG B 1 266 ? -0.126 -15.945 10.445 1 81.88 266 ARG B O 1
ATOM 4400 N N . CYS B 1 267 ? -1.827 -17.297 11.195 1 85.81 267 CYS B N 1
ATOM 4401 C CA . CYS B 1 267 ? -1.464 -18.344 10.25 1 85.81 267 CYS B CA 1
ATOM 4402 C C . CYS B 1 267 ? -2.482 -18.438 9.117 1 85.81 267 CYS B C 1
ATOM 4404 O O . CYS B 1 267 ? -3.664 -18.688 9.359 1 85.81 267 CYS B O 1
ATOM 4406 N N . TYR B 1 268 ? -2.072 -18.203 7.984 1 85.81 268 TYR B N 1
ATOM 4407 C CA . TYR B 1 268 ? -2.867 -18.438 6.785 1 85.81 268 TYR B CA 1
ATOM 4408 C C . TYR B 1 268 ? -2.039 -19.141 5.711 1 85.81 268 TYR B C 1
ATOM 4410 O O . TYR B 1 268 ? -2.027 -18.719 4.555 1 85.81 268 TYR B O 1
ATOM 4418 N N . ALA B 1 269 ? -1.385 -20.141 6.184 1 94.12 269 ALA B N 1
ATOM 4419 C CA . ALA B 1 269 ? -0.651 -20.984 5.246 1 94.12 269 ALA B CA 1
ATOM 4420 C C . ALA B 1 269 ? -1.59 -21.609 4.215 1 94.12 269 ALA B C 1
ATOM 4422 O O . ALA B 1 269 ? -2.795 -21.719 4.449 1 94.12 269 ALA B O 1
ATOM 4423 N N . MET B 1 270 ? -1.027 -22.016 3.133 1 98 270 MET B N 1
ATOM 4424 C CA . MET B 1 270 ? -1.838 -22.453 1.999 1 98 270 MET B CA 1
ATOM 4425 C C . MET B 1 270 ? -1.767 -23.969 1.827 1 98 270 MET B C 1
ATOM 4427 O O . MET B 1 270 ? -0.697 -24.562 1.966 1 98 270 MET B O 1
ATOM 4431 N N . ASP B 1 271 ? -2.932 -24.562 1.603 1 98.19 271 ASP B N 1
ATOM 4432 C CA . ASP B 1 271 ? -2.998 -25.953 1.154 1 98.19 271 ASP B CA 1
ATOM 4433 C C . ASP B 1 271 ? -2.82 -26.047 -0.36 1 98.19 271 ASP B C 1
ATOM 4435 O O . ASP B 1 271 ? -3.564 -25.422 -1.118 1 98.19 271 ASP B O 1
ATOM 4439 N N . THR B 1 272 ? -1.814 -26.875 -0.826 1 98.44 272 THR B N 1
ATOM 4440 C CA . THR B 1 272 ? -1.54 -26.953 -2.258 1 98.44 272 THR B CA 1
ATOM 4441 C C . THR B 1 272 ? -2.014 -28.281 -2.836 1 98.44 272 THR B C 1
ATOM 4443 O O . THR B 1 272 ? -1.535 -28.703 -3.889 1 98.44 272 THR B O 1
ATOM 4446 N N . GLY B 1 273 ? -2.875 -28.938 -2.158 1 98.25 273 GLY B N 1
ATOM 4447 C CA . GLY B 1 273 ? -3.42 -30.203 -2.613 1 98.25 273 GLY B CA 1
ATOM 4448 C C . GLY B 1 273 ? -4.062 -30.109 -3.986 1 98.25 273 GLY B C 1
ATOM 4449 O O . GLY B 1 273 ? -3.9 -31.016 -4.809 1 98.25 273 GLY B O 1
ATOM 4450 N N . ARG B 1 274 ? -4.785 -29.094 -4.297 1 98.56 274 ARG B N 1
ATOM 4451 C CA . ARG B 1 274 ? -5.445 -28.938 -5.59 1 98.56 274 ARG B CA 1
ATOM 4452 C C . ARG B 1 274 ? -4.426 -28.891 -6.723 1 98.56 274 ARG B C 1
ATOM 4454 O O . ARG B 1 274 ? -4.598 -29.578 -7.742 1 98.56 274 ARG B O 1
ATOM 4461 N N . ALA B 1 275 ? -3.395 -28.125 -6.555 1 98.69 275 ALA B N 1
ATOM 4462 C CA . ALA B 1 275 ? -2.348 -28.062 -7.57 1 98.69 275 ALA B CA 1
ATOM 4463 C C . ALA B 1 275 ? -1.779 -29.453 -7.848 1 98.69 275 ALA B C 1
ATOM 4465 O O . ALA B 1 275 ? -1.577 -29.828 -9.008 1 98.69 275 ALA B O 1
ATOM 4466 N N . ALA B 1 276 ? -1.58 -30.203 -6.828 1 98.25 276 ALA B N 1
ATOM 4467 C CA . ALA B 1 276 ? -1.053 -31.562 -6.973 1 98.25 276 ALA B CA 1
ATOM 4468 C C . ALA B 1 276 ? -2.016 -32.438 -7.762 1 98.25 276 ALA B C 1
ATOM 4470 O O . ALA B 1 276 ? -1.599 -33.188 -8.656 1 98.25 276 ALA B O 1
ATOM 4471 N N . ARG B 1 277 ? -3.244 -32.344 -7.461 1 98.19 277 ARG B N 1
ATOM 4472 C CA . ARG B 1 277 ? -4.254 -33.156 -8.148 1 98.19 277 ARG B CA 1
ATOM 4473 C C . ARG B 1 277 ? -4.359 -32.75 -9.617 1 98.19 277 ARG B C 1
ATOM 4475 O O . ARG B 1 277 ? -4.668 -33.594 -10.469 1 98.19 277 ARG B O 1
ATOM 4482 N N . LEU B 1 278 ? -4.082 -31.531 -9.922 1 98.12 278 LEU B N 1
ATOM 4483 C CA . LEU B 1 278 ? -4.16 -31.031 -11.289 1 98.12 278 LEU B CA 1
ATOM 4484 C C . LEU B 1 278 ? -2.916 -31.438 -12.078 1 98.12 278 LEU B C 1
ATOM 4486 O O . LEU B 1 278 ? -2.883 -31.281 -13.305 1 98.12 278 LEU B O 1
ATOM 4490 N N . GLY B 1 279 ? -1.846 -31.859 -11.32 1 97.69 279 GLY B N 1
ATOM 4491 C CA . GLY B 1 279 ? -0.699 -32.406 -12.039 1 97.69 279 GLY B CA 1
ATOM 4492 C C . GLY B 1 279 ? 0.578 -31.609 -11.789 1 97.69 279 GLY B C 1
ATOM 4493 O O . GLY B 1 279 ? 1.606 -31.875 -12.414 1 97.69 279 GLY B O 1
ATOM 4494 N N . PHE B 1 280 ? 0.556 -30.641 -10.922 1 98.12 280 PHE B N 1
ATOM 4495 C CA . PHE B 1 280 ? 1.759 -29.891 -10.578 1 98.12 280 PHE B CA 1
ATOM 4496 C C . PHE B 1 280 ? 2.129 -30.094 -9.117 1 98.12 280 PHE B C 1
ATOM 4498 O O . PHE B 1 280 ? 1.432 -29.625 -8.219 1 98.12 280 PHE B O 1
ATOM 4505 N N . ARG B 1 281 ? 3.24 -30.688 -8.891 1 97.25 281 ARG B N 1
ATOM 4506 C CA . ARG B 1 281 ? 3.721 -30.906 -7.523 1 97.25 281 ARG B CA 1
ATOM 4507 C C . ARG B 1 281 ? 4.84 -29.922 -7.184 1 97.25 281 ARG B C 1
ATOM 4509 O O . ARG B 1 281 ? 5.914 -29.969 -7.789 1 97.25 281 ARG B O 1
ATOM 4516 N N . PHE B 1 282 ? 4.578 -29.094 -6.18 1 98.5 282 PHE B N 1
ATOM 4517 C CA . PHE B 1 282 ? 5.559 -28.094 -5.766 1 98.5 282 PHE B CA 1
ATOM 4518 C C . PHE B 1 282 ? 6.695 -28.75 -4.988 1 98.5 282 PHE B C 1
ATOM 4520 O O . PHE B 1 282 ? 6.508 -29.781 -4.348 1 98.5 282 PHE B O 1
ATOM 4527 N N . SER B 1 283 ? 7.84 -28.156 -5.078 1 98.31 283 SER B N 1
ATOM 4528 C CA . SER B 1 283 ? 8.992 -28.594 -4.293 1 98.31 283 SER B CA 1
ATOM 4529 C C . SER B 1 283 ? 8.805 -28.281 -2.814 1 98.31 283 SER B C 1
ATOM 4531 O O . SER B 1 283 ? 7.852 -27.594 -2.436 1 98.31 283 SER B O 1
ATOM 4533 N N . ALA B 1 284 ? 9.727 -28.859 -2.031 1 97.88 284 ALA B N 1
ATOM 4534 C CA . ALA B 1 284 ? 9.773 -28.5 -0.617 1 97.88 284 ALA B CA 1
ATOM 4535 C C . ALA B 1 284 ? 10.602 -27.234 -0.403 1 97.88 284 ALA B C 1
ATOM 4537 O O . ALA B 1 284 ? 11.633 -27.031 -1.061 1 97.88 284 ALA B O 1
ATOM 4538 N N . VAL B 1 285 ? 10.18 -26.422 0.592 1 97.62 285 VAL B N 1
ATOM 4539 C CA . VAL B 1 285 ? 10.914 -25.203 0.912 1 97.62 285 VAL B CA 1
ATOM 4540 C C . VAL B 1 285 ? 12.359 -25.547 1.264 1 97.62 285 VAL B C 1
ATOM 4542 O O . VAL B 1 285 ? 13.289 -24.828 0.878 1 97.62 285 VAL B O 1
ATOM 4545 N N . SER B 1 286 ? 12.586 -26.609 1.91 1 95.69 286 SER B N 1
ATOM 4546 C CA . SER B 1 286 ? 13.906 -27.047 2.346 1 95.69 286 SER B CA 1
ATOM 4547 C C . SER B 1 286 ? 14.812 -27.328 1.153 1 95.69 286 SER B C 1
ATOM 4549 O O . SER B 1 286 ? 16.047 -27.328 1.284 1 95.69 286 SER B O 1
ATOM 4551 N N . ASP B 1 287 ? 14.18 -27.562 -0.008 1 95.81 287 ASP B N 1
ATOM 4552 C CA . ASP B 1 287 ? 14.938 -27.906 -1.209 1 95.81 287 ASP B CA 1
ATOM 4553 C C . ASP B 1 287 ? 15.688 -26.688 -1.751 1 95.81 287 ASP B C 1
ATOM 4555 O O . ASP B 1 287 ? 16.734 -26.828 -2.385 1 95.81 287 ASP B O 1
ATOM 4559 N N . TRP B 1 288 ? 15.133 -25.531 -1.564 1 96.62 288 TRP B N 1
ATOM 4560 C CA . TRP B 1 288 ? 15.688 -24.391 -2.281 1 96.62 288 TRP B CA 1
ATOM 4561 C C . TRP B 1 288 ? 16.078 -23.281 -1.315 1 96.62 288 TRP B C 1
ATOM 4563 O O . TRP B 1 288 ? 16.844 -22.391 -1.668 1 96.62 288 TRP B O 1
ATOM 4573 N N . LEU B 1 289 ? 15.641 -23.234 -0.096 1 96.19 289 LEU B N 1
ATOM 4574 C CA . LEU B 1 289 ? 15.805 -22.094 0.811 1 96.19 289 LEU B CA 1
ATOM 4575 C C . LEU B 1 289 ? 17.281 -21.844 1.087 1 96.19 289 LEU B C 1
ATOM 4577 O O . LEU B 1 289 ? 17.734 -20.688 1.028 1 96.19 289 LEU B O 1
ATOM 4581 N N . PRO B 1 290 ? 18.141 -22.906 1.348 1 94.88 290 PRO B N 1
ATOM 4582 C CA . PRO B 1 290 ? 19.547 -22.641 1.63 1 94.88 290 PRO B CA 1
ATOM 4583 C C . PRO B 1 290 ? 20.25 -21.906 0.494 1 94.88 290 PRO B C 1
ATOM 4585 O O . PRO B 1 290 ? 21 -20.953 0.741 1 94.88 290 PRO B O 1
ATOM 4588 N N . ARG B 1 291 ? 19.938 -22.297 -0.698 1 95.56 291 ARG B N 1
ATOM 4589 C CA . ARG B 1 291 ? 20.562 -21.656 -1.845 1 95.56 291 ARG B CA 1
ATOM 4590 C C . ARG B 1 291 ? 20.094 -20.219 -2.002 1 95.56 291 ARG B C 1
ATOM 4592 O O . ARG B 1 291 ? 20.875 -19.328 -2.338 1 95.56 291 ARG B O 1
ATOM 4599 N N . VAL B 1 292 ? 18.828 -20 -1.767 1 96.38 292 VAL B N 1
ATOM 4600 C CA . VAL B 1 292 ? 18.266 -18.656 -1.876 1 96.38 292 VAL B CA 1
ATOM 4601 C C . VAL B 1 292 ? 18.891 -17.734 -0.829 1 96.38 292 VAL B C 1
ATOM 4603 O O . VAL B 1 292 ? 19.219 -16.594 -1.122 1 96.38 292 VAL B O 1
ATOM 4606 N N . VAL B 1 293 ? 19.078 -18.234 0.342 1 95.75 293 VAL B N 1
ATOM 4607 C CA . VAL B 1 293 ? 19.703 -17.453 1.408 1 95.75 293 VAL B CA 1
ATOM 4608 C C . VAL B 1 293 ? 21.156 -17.156 1.051 1 95.75 293 VAL B C 1
ATOM 4610 O O . VAL B 1 293 ? 21.625 -16.031 1.232 1 95.75 293 VAL B O 1
ATOM 4613 N N . GLU B 1 294 ? 21.859 -18.109 0.501 1 95.56 294 GLU B N 1
ATOM 4614 C CA . GLU B 1 294 ? 23.234 -17.922 0.068 1 95.56 294 GLU B CA 1
ATOM 4615 C C . GLU B 1 294 ? 23.344 -16.797 -0.958 1 95.56 294 GLU B C 1
ATOM 4617 O O . GLU B 1 294 ? 24.219 -15.93 -0.854 1 95.56 294 GLU B O 1
ATOM 4622 N N . GLU B 1 295 ? 22.453 -16.859 -1.892 1 94.56 295 GLU B N 1
ATOM 4623 C CA . GLU B 1 295 ? 22.438 -15.82 -2.92 1 94.56 295 GLU B CA 1
ATOM 4624 C C . GLU B 1 295 ? 22.188 -14.445 -2.311 1 94.56 295 GLU B C 1
ATOM 4626 O O . GLU B 1 295 ? 22.797 -13.461 -2.729 1 94.56 295 GLU B O 1
ATOM 4631 N N . ALA B 1 296 ? 21.297 -14.406 -1.385 1 93.38 296 ALA B N 1
ATOM 4632 C CA . ALA B 1 296 ? 20.969 -13.141 -0.729 1 93.38 296 ALA B CA 1
ATOM 4633 C C . ALA B 1 296 ? 22.156 -12.609 0.06 1 93.38 296 ALA B C 1
ATOM 4635 O O . ALA B 1 296 ? 22.406 -11.398 0.079 1 93.38 296 ALA B O 1
ATOM 4636 N N . VAL B 1 297 ? 22.875 -13.453 0.684 1 92.19 297 VAL B N 1
ATOM 4637 C CA . VAL B 1 297 ? 24.062 -13.078 1.456 1 92.19 297 VAL B CA 1
ATOM 4638 C C . VAL B 1 297 ? 25.141 -12.539 0.521 1 92.19 297 VAL B C 1
ATOM 4640 O O . VAL B 1 297 ? 25.781 -11.531 0.819 1 92.19 297 VAL B O 1
ATOM 4643 N N . GLU B 1 298 ? 25.266 -13.203 -0.577 1 91.38 298 GLU B N 1
ATOM 4644 C CA . GLU B 1 298 ? 26.25 -12.766 -1.573 1 91.38 298 GLU B CA 1
ATOM 4645 C C . GLU B 1 298 ? 25.891 -11.383 -2.115 1 91.38 298 GLU B C 1
ATOM 4647 O O . GLU B 1 298 ? 26.781 -10.531 -2.279 1 91.38 298 GLU B O 1
ATOM 4652 N N . LYS B 1 299 ? 24.688 -11.195 -2.352 1 88.25 299 LYS B N 1
ATOM 4653 C CA . LYS B 1 299 ? 24.234 -9.906 -2.871 1 88.25 299 LYS B CA 1
ATOM 4654 C C . LYS B 1 299 ? 24.453 -8.797 -1.852 1 88.25 299 LYS B C 1
ATOM 4656 O O . LYS B 1 299 ? 24.844 -7.684 -2.215 1 88.25 299 LYS B O 1
ATOM 4661 N N . ALA B 1 300 ? 24.141 -9.086 -0.656 1 84.25 300 ALA B N 1
ATOM 4662 C CA . ALA B 1 300 ? 24.344 -8.117 0.416 1 84.25 300 ALA B CA 1
ATOM 4663 C C . ALA B 1 300 ? 25.812 -7.746 0.548 1 84.25 300 ALA B C 1
ATOM 4665 O O . ALA B 1 300 ? 26.156 -6.586 0.781 1 84.25 300 ALA B O 1
ATOM 4666 N N . ALA B 1 301 ? 26.641 -8.656 0.405 1 83.62 301 ALA B N 1
ATOM 4667 C CA . ALA B 1 301 ? 28.078 -8.43 0.484 1 83.62 301 ALA B CA 1
ATOM 4668 C C . ALA B 1 301 ? 28.562 -7.562 -0.673 1 83.62 301 ALA B C 1
ATOM 4670 O O . ALA B 1 301 ? 29.422 -6.691 -0.49 1 83.62 301 ALA B O 1
ATOM 4671 N N . GLU B 1 302 ? 27.984 -7.82 -1.806 1 82 302 GLU B N 1
ATOM 4672 C CA . GLU B 1 302 ? 28.359 -7.047 -2.99 1 82 302 GLU B CA 1
ATOM 4673 C C . GLU B 1 302 ? 27.938 -5.586 -2.85 1 82 302 GLU B C 1
ATOM 4675 O O . GLU B 1 302 ? 28.672 -4.68 -3.23 1 82 302 GLU B O 1
ATOM 4680 N N . GLU B 1 303 ? 26.766 -5.418 -2.332 1 75.75 303 GLU B N 1
ATOM 4681 C CA . GLU B 1 303 ? 26.266 -4.062 -2.152 1 75.75 303 GLU B CA 1
ATOM 4682 C C . GLU B 1 303 ? 27.062 -3.303 -1.103 1 75.75 303 GLU B C 1
ATOM 4684 O O . GLU B 1 303 ? 27.328 -2.107 -1.258 1 75.75 303 GLU B O 1
ATOM 4689 N N . ALA B 1 304 ? 27.469 -3.941 -0.093 1 73.5 304 ALA B N 1
ATOM 4690 C CA . ALA B 1 304 ? 28.312 -3.336 0.934 1 73.5 304 ALA B CA 1
ATOM 4691 C C . ALA B 1 304 ? 29.672 -2.957 0.369 1 73.5 304 ALA B C 1
ATOM 4693 O O . ALA B 1 304 ? 30.203 -1.876 0.654 1 73.5 304 ALA B O 1
ATOM 4694 N N . ALA B 1 305 ? 30.156 -3.752 -0.449 1 74.31 305 ALA B N 1
ATOM 4695 C CA . ALA B 1 305 ? 31.438 -3.484 -1.088 1 74.31 305 ALA B CA 1
ATOM 4696 C C . ALA B 1 305 ? 31.328 -2.309 -2.057 1 74.31 305 ALA B C 1
ATOM 4698 O O . ALA B 1 305 ? 32.219 -1.46 -2.111 1 74.31 305 ALA B O 1
ATOM 4699 N N . ALA B 1 306 ? 30.219 -2.258 -2.719 1 69 306 ALA B N 1
ATOM 4700 C CA . ALA B 1 306 ? 30 -1.16 -3.656 1 69 306 ALA B CA 1
ATOM 4701 C C . ALA B 1 306 ? 29.859 0.168 -2.92 1 69 306 ALA B C 1
ATOM 4703 O O . ALA B 1 306 ? 30.344 1.202 -3.385 1 69 306 ALA B O 1
ATOM 4704 N N . ALA B 1 307 ? 29.156 0.103 -1.809 1 64.5 307 ALA B N 1
ATOM 4705 C CA . ALA B 1 307 ? 28.953 1.301 -0.998 1 64.5 307 ALA B CA 1
ATOM 4706 C C . ALA B 1 307 ? 30.281 1.823 -0.446 1 64.5 307 ALA B C 1
ATOM 4708 O O . ALA B 1 307 ? 30.516 3.033 -0.422 1 64.5 307 ALA B O 1
ATOM 4709 N N . ILE B 1 308 ? 31.188 1.034 -0.121 1 67.69 308 ILE B N 1
ATOM 4710 C CA . ILE B 1 308 ? 32.5 1.379 0.38 1 67.69 308 ILE B CA 1
ATOM 4711 C C . ILE B 1 308 ? 33.344 1.957 -0.752 1 67.69 308 ILE B C 1
ATOM 4713 O O . ILE B 1 308 ? 34.062 2.951 -0.563 1 67.69 308 ILE B O 1
ATOM 4717 N N . SER B 1 309 ? 33.188 1.419 -1.848 1 70.56 309 SER B N 1
ATOM 4718 C CA . SER B 1 309 ? 33.938 1.874 -3.014 1 70.56 309 SER B CA 1
ATOM 4719 C C . SER B 1 309 ? 33.469 3.258 -3.461 1 70.56 309 SER B C 1
ATOM 4721 O O . SER B 1 309 ? 34.281 4.086 -3.869 1 70.56 309 SER B O 1
ATOM 4723 N N . ARG B 1 310 ? 32.188 3.539 -3.355 1 61 310 ARG B N 1
ATOM 4724 C CA . ARG B 1 310 ? 31.625 4.84 -3.73 1 61 310 ARG B CA 1
ATOM 4725 C C . ARG B 1 310 ? 32.031 5.914 -2.73 1 61 310 ARG B C 1
ATOM 4727 O O . ARG B 1 310 ? 32.188 7.082 -3.096 1 61 310 ARG B O 1
ATOM 4734 N N . GLN B 1 311 ? 32.062 5.574 -1.479 1 53.78 311 GLN B N 1
ATOM 4735 C CA . GLN B 1 311 ? 32.5 6.516 -0.457 1 53.78 311 GLN B CA 1
ATOM 4736 C C . GLN B 1 311 ? 34 6.828 -0.605 1 53.78 311 GLN B C 1
ATOM 4738 O O . GLN B 1 311 ? 34.438 7.895 -0.201 1 53.78 311 GLN B O 1
ATOM 4743 N N . ARG B 1 312 ? 34.844 5.938 -1.041 1 52.19 312 ARG B N 1
ATOM 4744 C CA . ARG B 1 312 ? 36.25 6.156 -1.206 1 52.19 312 ARG B CA 1
ATOM 4745 C C . ARG B 1 312 ? 36.562 6.98 -2.457 1 52.19 312 ARG B C 1
ATOM 4747 O O . ARG B 1 312 ? 37.688 7.414 -2.674 1 52.19 312 ARG B O 1
ATOM 4754 N N . VAL B 1 313 ? 35.688 7.129 -3.381 1 44.94 313 VAL B N 1
ATOM 4755 C CA . VAL B 1 313 ? 35.969 8.023 -4.496 1 44.94 313 VAL B CA 1
ATOM 4756 C C . VAL B 1 313 ? 35.781 9.477 -4.059 1 44.94 313 VAL B C 1
ATOM 4758 O O . VAL B 1 313 ? 34.688 9.867 -3.639 1 44.94 313 VAL B O 1
ATOM 4761 N N . PRO B 1 314 ? 36.812 10.227 -3.723 1 37.84 314 PRO B N 1
ATOM 4762 C CA . PRO B 1 314 ? 36.75 11.648 -3.393 1 37.84 314 PRO B CA 1
ATOM 4763 C C . PRO B 1 314 ? 35.938 12.453 -4.406 1 37.84 314 PRO B C 1
ATOM 4765 O O . PRO B 1 314 ? 35.938 12.133 -5.594 1 37.84 314 PRO B O 1
ATOM 4768 N N . ALA B 1 315 ? 35.219 13.406 -3.787 1 27.3 315 ALA B N 1
ATOM 4769 C CA . ALA B 1 315 ? 34.875 14.508 -4.691 1 27.3 315 ALA B CA 1
ATOM 4770 C C . ALA B 1 315 ? 36.125 15.117 -5.305 1 27.3 315 ALA B C 1
ATOM 4772 O O . ALA B 1 315 ? 37.125 15.367 -4.605 1 27.3 315 ALA B O 1
#

Solvent-accessible surface area (backbone atoms only — not comparable to full-atom values): 32751 Å² total; per-residue (Å²): 72,95,42,38,36,35,34,34,44,38,74,50,55,41,34,35,49,24,53,51,53,36,44,73,47,47,28,48,40,36,35,35,27,74,63,90,50,83,73,65,89,92,48,47,76,37,66,27,49,82,86,36,61,70,47,37,46,62,55,48,61,88,60,67,30,60,19,35,41,33,62,71,59,54,30,40,59,49,35,51,47,48,38,61,68,42,51,89,25,29,60,30,39,34,38,48,48,43,46,51,60,42,49,80,73,12,17,57,83,44,67,59,41,49,63,76,76,57,57,49,90,74,47,70,75,70,75,82,55,62,66,85,38,65,68,52,34,41,78,34,40,40,58,23,39,44,17,19,52,19,46,41,68,74,62,35,85,41,45,45,29,34,39,28,31,32,52,70,45,46,76,59,58,80,81,50,58,68,53,50,54,47,52,30,28,65,70,67,35,71,42,32,24,47,87,67,49,18,40,36,34,33,22,46,31,69,54,54,17,50,48,52,50,50,56,63,72,48,95,74,69,44,68,38,44,45,40,26,41,66,66,45,28,38,68,58,51,42,49,55,43,17,66,72,64,71,29,80,62,42,76,35,63,39,52,29,40,65,49,37,83,66,40,28,63,35,10,53,22,65,37,43,61,64,34,41,74,75,68,48,77,62,55,47,39,83,76,48,48,66,60,35,46,47,46,45,46,51,49,53,52,50,51,52,51,49,53,52,54,58,68,68,53,72,132,72,95,43,37,36,35,33,34,45,39,75,49,54,41,34,36,49,24,54,50,53,36,44,74,48,46,27,49,40,36,35,34,27,76,64,90,52,85,72,65,87,93,48,48,78,37,66,27,48,81,85,36,60,67,46,37,45,61,56,49,62,86,61,66,28,62,19,35,40,32,63,70,60,54,30,39,59,49,34,50,48,49,38,62,68,42,50,91,25,29,60,30,39,34,38,49,48,46,46,50,59,42,49,78,73,11,17,56,82,43,68,59,41,50,66,74,76,58,57,49,88,73,45,71,73,71,76,80,54,63,63,86,37,64,67,51,34,43,78,35,40,40,58,24,38,43,18,19,52,18,46,41,70,73,65,35,85,43,45,45,30,34,39,28,30,32,52,69,44,47,76,59,60,81,79,49,57,67,52,51,53,47,53,30,29,65,70,65,36,72,43,32,24,48,87,66,48,18,40,36,33,33,22,47,32,70,54,55,17,50,48,53,50,50,57,61,71,47,94,73,67,46,67,38,44,43,40,25,41,65,65,46,28,39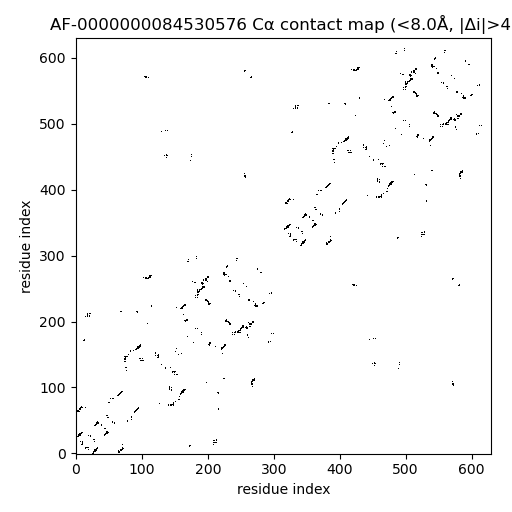,68,59,51,41,50,54,42,17,65,72,65,73,28,78,59,43,76,35,64,38,52,31,40,65,50,38,81,66,40,28,62,35,11,54,21,66,38,42,62,65,33,40,75,75,71,48,76,62,55,47,40,81,75,48,47,66,60,37,47,48,46,45,48,52,50,53,51,50,50,52,51,49,54,53,53,59,69,65,52,73,132

Radius of gyration: 24.89 Å; Cα contacts (8 Å, |Δi|>4): 1299; chains: 2; bounding box: 74×71×59 Å

Nearest PDB structures (foldseek):
  1n7g-assembly1_A  TM=7.166E-01  e=4.573E-14  Arabidopsis thaliana
  6nbr-assembly1_C  TM=6.998E-01  e=2.497E-12  Piper methysticum
  4lk3-assembly1_A  TM=7.017E-01  e=9.091E-12  Homo sapiens
  3sc6-assembly5_E  TM=7.239E-01  e=2.522E-10  Bacillus anthracis str. Ames
  4yra-assembly6_J  TM=6.912E-01  e=3.226E-10  Mus musculus

Sequence (630 aa):
MDVDVCVIGGSRYFGRRLIEELRDAGATVTVVNRGSTPAPPGVTHLRADRNDEGALRAALADRRFDAVIDQVCYTPVQAAVAARVFADRTPRYLLTSTVEVYAHLGRPGGPPLTEAALDLAAEPVDLQLPWHDQQFASDHYAEGKRQAEALLTRQAPFDVVTVRTAHVLGGADFTGRLAHYVERIGRGLPVAVHASPQRASFVHEAEIARFLAWAATADFLGPVNAASRGALDVRELCAAVGRVTGTEPRLVGGGAEPTSPFSFDRCYAMDTGRAARLGFRFSAVSDWLPRVVEEAVEKAAEEAAAAISRQRVPAMDVDVCVIGGSRYFGRRLIEELRDAGATVTVVNRGSTPAPPGVTHLRADRNDEGALRAALADRRFDAVIDQVCYTPVQAAVAARVFADRTPRYLLTSTVEVYAHLGRPGGPPLTEAALDLAAEPVDLQLPWHDQQFASDHYAEGKRQAEALLTRQAPFDVVTVRTAHVLGGADFTGRLAHYVERIGRGLPVAVHASPQRASFVHEAEIARFLAWAATADFLGPVNAASRGALDVRELCAAVGRVTGTEPRLVGGGAEPTSPFSFDRCYAMDTGRAARLGFRFSAVSDWLPRVVEEAVEKAAEEAAAAISRQRVPA

Organism: Streptomyces rubellomurinus (strain ATCC 31215) (NCBI:txid359131)

InterPro domains:
  IPR001509 NAD-dependent epimerase/dehydratase [PF01370] (5-218)
  IPR036291 NAD(P)-binding domain superfamily [SSF51735] (5-282)

Secondary structure (DSSP, 8-state):
---EEEEE---SHHHHHHHHHHHHTT-EEEEEE--SSPPPTTSEEEE--TT-HHHHHHHHTT---SEEEES---SHHHHHHHHHHTTTT-SEEEEEEEGGGGGGG-BTTPPPBPGGGS-TTTS---TTS-TT-HHHHHHTHHHHHHHHHHHHHHH-SSEEEEEEE-EEESTT--S-HHHHHHHHHHTT-EEEE-SSPBPB-EEEHHHHHHHHHHHTTSS--EEEEE--BS-B-HHHHHHHHHHHHT---EEEES-SS---TT-BSSB--B--HHHHHHT--PPBHHHHHHHHHHHHHHHHHHHHHHHHHHHHS--/---EEEEE---SHHHHHHHHHHHHTT-EEEEEE--SSPPPTTSEEEE--TT-HHHHHHHHTT---SEEEES---SHHHHHHHHHHTTTT-SEEEEEEEGGGGGGG-BTTPPPBPGGGS-TTTS---TTS-TT-HHHHHHTHHHHHHHHHHHHHHH-SSEEEEEEE-EEESTT--S-HHHHHHHHHHTT-EEEE-SSPBPB-EEEHHHHHHHHHHHTTSS--EEEEE--BS-B-HHHHHHHHHHHHT---EEEES-SS---TT-BSSB--B--HHHHHHT--PPBHHHHHHHHHHHHHHHHHHHHHHHHHHHHS--

pLDDT: mean 91.49, std 10.71, range [26.75, 98.88]

Foldseek 3Di:
DAWEEEEEDLQAFLSLLLQVLLVVVPYAYEYEEQPPDDHDPPHHYFHDDLLDLVRLLVRCPLAAGQEYEYADQQAQSSLVSCLVSCVVRYQEYEYEAALLLCVVVWAAVDDADELVVDDLCPQDADPPPPCVDPVVSVVCRSSRRSNSQSCCVVPRPHFYEYEHEWAEFALRDPPCQLVVLLVQQLVPHAAEAAPRFGWGFYAYSNQVSNVSSVVRPAPDGYYAYDGAPDTDTPQRLSVLSCVLSVGRHHYDHNDPDPHGDRGHRTDHYHDRVVVVVSPDHHHHCVVCSNVRSNSSNVVSVVVVVVVVVVVPPDD/DAWEEEEEDLQAFLSLLLQVLLVVVPYAYEYEEQPPDDHDPPHHYFHADLLDLVRLLVRCPLAAGQEYEYADQQAQSSLVSCLVSCVVRYQEYEYEAALLLCVVVWAAVDDADELVVDDLCPQDADPPPPCVDPVVSVVCRSSRRSNSQSNCVVPRPHFYEYEHEWAEFALRDPPCQLVVLLVQQLVVHAAEAAPRFGWGFYAYSNQVSNVSSVVRPQPDGYYAYDGAPDTDTVQVLSVLSCVLSVGDHHYDHNDPDPHGDRGHRTDHYHDRVVVVVSPDHHHHCVVCSNVRSNSSNVVSVVVVVVVVVVVPPDD